Protein 5EVC (pdb70)

Nearest PDB structures (foldseek):
  3s7z-assembly1_B  TM=1.003E+00  e=7.232E-44  Salmonella enterica subsp. enterica serovar Typhimurium str. LT2
  5b19-assembly1_A  TM=9.437E-01  e=2.105E-18  Picrophilus oshimae DSM 9789
  5wxy-assembly1_A  TM=8.600E-01  e=4.414E-12  Microcystis aeruginosa PCC 7806
  5xnk-assembly1_A-2  TM=8.352E-01  e=1.732E-12  Microcystis aeruginosa PCC 7806
  5wxx-assembly1_A-2  TM=8.397E-01  e=3.927E-12  Microcystis aeruginosa PCC 7806

Radius of gyration: 22.55 Å; Cα contacts (8 Å, |Δi|>4): 977; chains: 2; bounding box: 45×65×59 Å

B-factor: mean 17.58, std 8.97, range [4.71, 71.51]

CATH classification: 3.40.50.1860 (+1 more: 3.40.50.1860)

Structure (mmCIF, N/CA/C/O backbone):
data_5EVC
#
_entry.id   5EVC
#
_cell.length_a   85.328
_cell.length_b   85.328
_cell.length_c   113.997
_cell.angle_alpha   90.00
_cell.angle_beta   90.00
_cell.angle_gamma   120.00
#
_symmetry.space_group_name_H-M   'P 65'
#
loop_
_entity.id
_entity.type
_entity.pdbx_description
1 polymer 'Putative aspartate racemase'
2 non-polymer 'POTASSIUM ION'
3 non-polymer 'SULFATE ION'
4 non-polymer GLYCEROL
5 non-polymer 'FORMIC ACID'
6 non-polymer 'CHLORIDE ION'
7 non-polymer 'FLUORIDE ION'
8 water water
#
loop_
_atom_site.group_PDB
_atom_site.id
_atom_site.type_symbol
_atom_site.label_atom_id
_atom_site.label_alt_id
_atom_site.label_comp_id
_atom_site.label_asym_id
_atom_site.label_entity_id
_atom_site.label_seq_id
_atom_site.pdbx_PDB_ins_code
_atom_site.Cartn_x
_atom_site.Cartn_y
_atom_site.Cartn_z
_atom_site.occupancy
_atom_site.B_iso_or_equiv
_atom_site.auth_seq_id
_atom_site.auth_comp_id
_atom_site.auth_asym_id
_atom_site.auth_atom_id
_atom_site.pdbx_PDB_model_num
ATOM 1 N N . GLN A 1 21 ? -51.228 2.296 15.202 0.90 29.62 -3 GLN A N 1
ATOM 2 C CA . GLN A 1 21 ? -51.105 3.569 14.491 0.90 31.92 -3 GLN A CA 1
ATOM 3 C C . GLN A 1 21 ? -50.770 3.355 13.011 0.90 28.96 -3 GLN A C 1
ATOM 4 O O . GLN A 1 21 ? -49.775 2.710 12.678 0.90 28.04 -3 GLN A O 1
ATOM 10 N N . SER A 1 22 ? -51.595 3.911 12.127 1.00 28.08 -2 SER A N 1
ATOM 11 C CA . SER A 1 22 ? -51.447 3.635 10.707 1.00 31.18 -2 SER A CA 1
ATOM 12 C C . SER A 1 22 ? -50.133 4.213 10.170 1.00 28.92 -2 SER A C 1
ATOM 13 O O . SER A 1 22 ? -49.534 5.127 10.749 1.00 28.23 -2 SER A O 1
ATOM 16 N N . ASN A 1 23 ? -49.670 3.637 9.054 1.00 25.22 -1 ASN A N 1
ATOM 17 C CA . ASN A 1 23 ? -48.449 4.125 8.421 1.00 21.76 -1 ASN A CA 1
ATOM 18 C C . ASN A 1 23 ? -48.603 5.570 7.961 1.00 22.30 -1 ASN A C 1
ATOM 19 O O . ASN A 1 23 ? -47.620 6.321 7.924 1.00 19.15 -1 ASN A O 1
ATOM 24 N N . ALA A 1 24 ? -49.824 5.980 7.614 1.00 24.02 0 ALA A N 1
ATOM 25 C CA . ALA A 1 24 ? -50.041 7.370 7.238 1.00 24.64 0 ALA A CA 1
ATOM 26 C C . ALA A 1 24 ? -49.900 8.292 8.447 1.00 24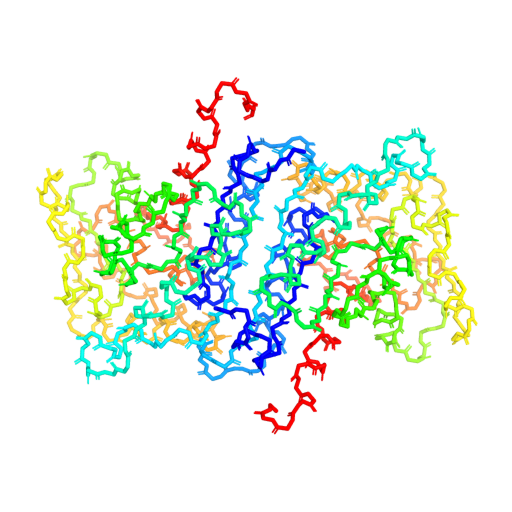.23 0 ALA A C 1
ATOM 27 O O . ALA A 1 24 ? -49.336 9.389 8.332 1.00 23.91 0 ALA A O 1
ATOM 29 N N . MET A 1 25 ? -50.385 7.859 9.618 1.00 25.42 1 MET A N 1
ATOM 30 C CA . MET A 1 25 ? -50.207 8.654 10.833 1.00 25.65 1 MET A CA 1
ATOM 31 C C . MET A 1 25 ? -48.737 8.779 11.219 1.00 20.35 1 MET A C 1
ATOM 32 O O . MET A 1 25 ? -48.334 9.786 11.815 1.00 19.87 1 MET A O 1
ATOM 37 N N . LYS A 1 26 ? -47.927 7.771 10.896 1.00 17.99 2 LYS A N 1
ATOM 38 C CA . LYS A 1 26 ? -46.514 7.754 11.244 1.00 18.20 2 LYS A CA 1
ATOM 39 C C . LYS A 1 26 ? -45.639 8.434 10.197 1.00 14.82 2 LYS A C 1
ATOM 40 O O . LYS A 1 26 ? -44.410 8.419 10.333 1.00 13.94 2 LYS A O 1
ATOM 46 N N . HIS A 1 27 ? -46.246 9.030 9.164 1.00 15.18 3 HIS A N 1
ATOM 47 C CA . HIS A 1 27 ? -45.530 9.801 8.147 1.00 14.61 3 HIS A CA 1
ATOM 48 C C . HIS A 1 27 ? -44.572 8.911 7.357 1.00 13.39 3 HIS A C 1
ATOM 49 O O . HIS A 1 27 ? -43.450 9.300 7.037 1.00 12.93 3 HIS A O 1
ATOM 56 N N . THR A 1 28 ? -45.034 7.708 7.025 1.00 13.26 4 THR A N 1
ATOM 57 C CA . THR A 1 28 ? -44.215 6.757 6.289 1.00 13.92 4 THR A CA 1
ATOM 58 C C . THR A 1 28 ? -43.871 7.301 4.904 1.00 13.36 4 THR A C 1
ATOM 59 O O . THR A 1 28 ? -44.706 7.909 4.231 1.00 13.75 4 THR A O 1
ATOM 63 N N . ILE A 1 29 ? -42.625 7.087 4.483 1.00 11.02 5 ILE A N 1
ATOM 64 C CA . ILE A 1 29 ? -42.140 7.524 3.178 1.00 10.65 5 ILE A CA 1
ATOM 65 C C . ILE A 1 29 ? -42.159 6.318 2.249 1.00 10.25 5 ILE A C 1
ATOM 66 O O . ILE A 1 29 ? -41.742 5.223 2.638 1.00 11.07 5 ILE A O 1
ATOM 71 N N . GLY A 1 30 ? -42.673 6.499 1.033 1.00 10.76 6 GLY A N 1
ATOM 72 C CA . GLY A 1 30 ? -42.659 5.446 0.036 1.00 10.11 6 GLY A CA 1
ATOM 73 C C . GLY A 1 30 ? -41.593 5.722 -1.009 1.00 9.55 6 GLY A C 1
ATOM 74 O O . GLY A 1 30 ? -41.472 6.843 -1.504 1.00 10.29 6 GLY A O 1
ATOM 75 N N A ILE A 1 31 ? -40.808 4.699 -1.321 0.97 9.46 7 ILE A N 1
ATOM 76 N N B ILE A 1 31 ? -40.832 4.679 -1.327 0.03 9.68 7 ILE A N 1
ATOM 77 C CA A ILE A 1 31 ? -39.762 4.804 -2.336 0.97 9.41 7 ILE A CA 1
ATOM 78 C CA B ILE A 1 31 ? -39.778 4.716 -2.331 0.03 9.49 7 ILE A CA 1
ATOM 79 C C A ILE A 1 31 ? -40.277 4.098 -3.581 0.97 8.73 7 ILE A C 1
ATOM 80 C C B ILE A 1 31 ? -40.339 4.077 -3.592 0.03 8.75 7 ILE A C 1
ATOM 81 O O A ILE A 1 31 ? -40.486 2.882 -3.573 0.97 8.74 7 ILE A O 1
ATOM 82 O O B ILE A 1 31 ? -40.636 2.877 -3.610 0.03 8.79 7 ILE A O 1
ATOM 91 N N . LEU A 1 32 ? -40.493 4.863 -4.653 1.00 8.90 8 LEU A N 1
ATOM 92 C CA . LEU A 1 32 ? -40.957 4.331 -5.937 1.00 9.05 8 LEU A CA 1
ATOM 93 C C . LEU A 1 32 ? -39.707 4.073 -6.774 1.00 9.78 8 LEU A C 1
ATOM 94 O O . LEU A 1 32 ? -39.242 4.941 -7.515 1.00 10.68 8 LEU A O 1
ATOM 99 N N . GLY A 1 33 ? -39.145 2.873 -6.635 1.00 8.83 9 GLY A N 1
ATOM 100 C CA . GLY A 1 33 ? -37.828 2.597 -7.171 1.00 8.79 9 GLY A CA 1
ATOM 101 C C . GLY A 1 33 ? -37.825 1.484 -8.193 1.00 9.28 9 GLY A C 1
ATOM 102 O O . GLY A 1 33 ? -38.745 1.380 -9.013 1.00 9.95 9 GLY A O 1
ATOM 103 N N . GLY A 1 34 ? -36.782 0.655 -8.165 1.00 8.36 10 GLY A N 1
ATOM 104 C CA . GLY A 1 34 ? -36.612 -0.357 -9.187 1.00 8.40 10 GLY A CA 1
ATOM 105 C C . GLY A 1 34 ? -36.066 0.187 -10.481 1.00 8.89 10 GLY A C 1
ATOM 106 O O . GLY A 1 34 ? -36.129 -0.495 -11.505 1.00 11.75 10 GLY A O 1
ATOM 107 N N . MET A 1 35 ? -35.500 1.384 -10.456 1.00 8.84 11 MET A N 1
ATOM 108 C CA . MET A 1 35 ? -35.063 2.076 -11.667 1.00 8.58 11 MET A CA 1
ATOM 109 C C . MET A 1 35 ? -33.656 2.673 -11.569 1.00 10.07 11 MET A C 1
ATOM 110 O O . MET A 1 35 ? -33.519 3.903 -11.597 1.00 9.94 11 MET A O 1
ATOM 115 N N . GLY A 1 36 ? -32.619 1.845 -11.438 1.00 9.80 12 GLY A N 1
ATOM 116 C CA . GLY A 1 36 ? -32.756 0.405 -11.316 1.00 9.13 12 GLY A CA 1
ATOM 117 C C . GLY A 1 36 ? -32.654 -0.086 -9.873 1.00 9.15 12 GLY A C 1
ATOM 118 O O . GLY A 1 36 ? -32.551 0.716 -8.938 1.00 8.22 12 GLY A O 1
ATOM 119 N N . PRO A 1 37 ? -32.668 -1.412 -9.690 1.00 9.97 13 PRO A N 1
ATOM 120 C CA . PRO A 1 37 ? -32.627 -1.974 -8.325 1.00 9.24 13 PRO A CA 1
ATOM 121 C C . PRO A 1 37 ? -31.408 -1.575 -7.508 1.00 8.56 13 PRO A C 1
ATOM 122 O O . PRO A 1 37 ? -31.544 -1.286 -6.311 1.00 8.36 13 PRO A O 1
ATOM 126 N N . ALA A 1 38 ? -30.210 -1.583 -8.100 1.00 11.61 14 ALA A N 1
ATOM 127 C CA . ALA A 1 38 ? -29.026 -1.216 -7.327 1.00 10.96 14 ALA A CA 1
ATOM 128 C C . ALA A 1 38 ? -29.152 0.207 -6.791 1.00 9.97 14 ALA A C 1
ATOM 129 O O . ALA A 1 38 ? -28.830 0.476 -5.625 1.00 10.32 14 ALA A O 1
ATOM 131 N N . ALA A 1 39 ? -29.638 1.125 -7.627 1.00 8.49 15 ALA A N 1
ATOM 132 C CA . ALA A 1 39 ? -29.815 2.504 -7.198 1.00 8.29 15 ALA A CA 1
ATOM 133 C C . ALA A 1 39 ? -30.827 2.615 -6.061 1.00 7.92 15 ALA A C 1
ATOM 134 O O . ALA A 1 39 ? -30.675 3.462 -5.175 1.00 8.50 15 ALA A O 1
ATOM 136 N N . THR A 1 40 ? -31.863 1.778 -6.074 1.00 8.81 16 THR A N 1
ATOM 137 C CA . THR A 1 40 ? -32.846 1.772 -4.995 1.00 8.02 16 THR A CA 1
ATOM 138 C C . THR A 1 40 ? -32.241 1.263 -3.692 1.00 8.32 16 THR A C 1
ATOM 139 O O . THR A 1 40 ? -32.507 1.825 -2.623 1.00 7.50 16 THR A O 1
ATOM 143 N N . ALA A 1 41 ? -31.427 0.207 -3.757 1.00 8.63 17 ALA A N 1
ATOM 144 C CA . ALA A 1 41 ? -30.718 -0.264 -2.567 1.00 7.94 17 ALA A CA 1
ATOM 145 C C . ALA A 1 41 ? -29.772 0.805 -2.040 1.00 8.13 17 ALA A C 1
ATOM 146 O O . ALA A 1 41 ? -29.646 0.985 -0.828 1.00 8.20 17 ALA A O 1
ATOM 148 N N . ASP A 1 42 ? -29.115 1.535 -2.946 1.00 8.06 18 ASP A N 1
ATOM 149 C CA . ASP A 1 42 ? -28.246 2.643 -2.552 1.00 8.53 18 ASP A CA 1
ATOM 150 C C . ASP A 1 42 ? -29.024 3.720 -1.803 1.00 7.94 18 ASP A C 1
ATOM 151 O O . ASP A 1 42 ? -28.535 4.280 -0.807 1.00 8.48 18 ASP A O 1
ATOM 156 N N . MET A 1 43 ? -30.239 4.028 -2.265 1.00 8.75 19 MET A N 1
ATOM 157 C CA . MET A 1 43 ? -31.063 5.009 -1.564 1.00 8.33 19 MET A CA 1
ATOM 158 C C . MET A 1 43 ? -31.380 4.556 -0.149 1.00 7.56 19 MET A C 1
ATOM 159 O O . MET A 1 43 ? -31.315 5.360 0.792 1.00 7.69 19 MET A O 1
ATOM 164 N N . LEU A 1 44 ? -31.743 3.278 0.019 1.00 11.12 20 LEU A N 1
ATOM 165 C CA . LEU A 1 44 ? -31.965 2.732 1.355 1.00 11.48 20 LEU A CA 1
ATOM 166 C C . LEU A 1 44 ? -30.725 2.877 2.233 1.00 11.28 20 LEU A C 1
ATOM 167 O O . LEU A 1 44 ? -30.821 3.297 3.397 1.00 9.96 20 LEU A O 1
ATOM 172 N N . GLU A 1 45 ? -29.551 2.518 1.696 1.00 10.11 21 GLU A N 1
ATOM 173 C CA . GLU A 1 45 ? -28.299 2.718 2.423 1.00 12.93 21 GLU A CA 1
ATOM 174 C C . GLU A 1 45 ? -28.170 4.149 2.916 1.00 11.84 21 GLU A C 1
ATOM 175 O O . GLU A 1 45 ? -27.753 4.400 4.053 1.00 12.26 21 GLU A O 1
ATOM 181 N N . LYS A 1 46 ? -28.491 5.102 2.046 1.00 9.61 22 LYS A N 1
ATOM 182 C CA . LYS A 1 46 ? -28.310 6.504 2.373 1.00 9.17 22 LYS A CA 1
ATOM 183 C C . LYS A 1 46 ? -29.369 7.000 3.361 1.00 8.24 22 LYS A C 1
ATOM 184 O O . LYS A 1 46 ? -29.095 7.918 4.144 1.00 8.53 22 LYS A O 1
ATOM 190 N N . PHE A 1 47 ? -30.576 6.415 3.356 1.00 7.98 23 PHE A N 1
ATOM 191 C CA . PHE A 1 47 ? -31.535 6.741 4.407 1.00 8.05 23 PHE A CA 1
ATOM 192 C C . PHE A 1 47 ? -30.998 6.373 5.783 1.00 8.98 23 PHE A C 1
ATOM 193 O O . PHE A 1 47 ? -31.258 7.079 6.759 1.00 8.53 23 PHE A O 1
ATOM 201 N N A VAL A 1 48 ? -30.260 5.265 5.880 0.60 8.55 24 VAL A N 1
ATOM 202 N N B VAL A 1 48 ? -30.230 5.287 5.890 0.40 8.46 24 VAL A N 1
ATOM 203 C CA A VAL A 1 48 ? -29.653 4.893 7.152 0.60 8.37 24 VAL A CA 1
ATOM 204 C CA B VAL A 1 48 ? -29.700 4.926 7.202 0.40 8.45 24 VAL A CA 1
ATOM 205 C C A VAL A 1 48 ? -28.554 5.876 7.514 0.60 8.63 24 VAL A C 1
ATOM 206 C C B VAL A 1 48 ? -28.413 5.678 7.517 0.40 8.63 24 VAL A C 1
ATOM 207 O O A VAL A 1 48 ? -28.508 6.402 8.630 0.60 8.87 24 VAL A O 1
ATOM 208 O O B VAL A 1 48 ? -28.083 5.857 8.696 0.40 11.22 24 VAL A O 1
ATOM 215 N N A GLU A 1 49 ? -27.677 6.171 6.556 0.60 9.43 25 GLU A N 1
ATOM 216 N N B GLU A 1 49 ? -27.692 6.151 6.499 0.40 9.59 25 GLU A N 1
ATOM 217 C CA A GLU A 1 49 ? -26.476 6.937 6.856 0.60 10.73 25 GLU A CA 1
ATOM 218 C CA B GLU A 1 49 ? -26.484 6.932 6.738 0.40 10.81 25 GLU A CA 1
ATOM 219 C C A GLU A 1 49 ? -26.794 8.399 7.163 0.60 10.06 25 GLU A C 1
ATOM 220 C C B GLU A 1 49 ? -26.813 8.362 7.149 0.40 10.12 25 GLU A C 1
ATOM 221 O O A GLU A 1 49 ? -26.151 9.013 8.025 0.60 10.11 25 GLU A O 1
ATOM 222 O O B GLU A 1 49 ? -26.201 8.906 8.077 0.40 10.08 25 GLU A O 1
ATOM 233 N N . LEU A 1 50 ? -27.781 8.974 6.477 1.00 9.27 26 LEU A N 1
ATOM 234 C CA . LEU A 1 50 ? -28.081 10.391 6.622 1.00 9.66 26 LEU A CA 1
ATOM 235 C C . LEU A 1 50 ? -29.065 10.714 7.743 1.00 11.50 26 LEU A C 1
ATOM 236 O O . LEU A 1 50 ? -29.199 11.891 8.108 1.00 13.46 26 LEU A O 1
ATOM 241 N N . ARG A 1 51 ? -29.767 9.726 8.280 1.00 9.42 27 ARG A N 1
ATOM 242 C CA . ARG A 1 51 ? -30.668 9.954 9.397 1.00 9.62 27 ARG A CA 1
ATOM 243 C C . ARG A 1 51 ? -29.914 9.696 10.695 1.00 9.85 27 ARG A C 1
ATOM 244 O O . ARG A 1 51 ? -29.377 8.603 10.895 1.00 11.72 27 ARG A O 1
ATOM 252 N N . HIS A 1 52 ? -29.880 10.692 11.578 1.00 10.38 28 HIS A N 1
ATOM 253 C CA . HIS A 1 52 ? -29.272 10.507 12.887 1.00 10.85 28 HIS A CA 1
ATOM 254 C C . HIS A 1 52 ? -30.223 9.662 13.731 1.00 15.77 28 HIS A C 1
ATOM 255 O O . HIS A 1 52 ? -31.353 10.074 14.009 1.00 21.84 28 HIS A O 1
ATOM 262 N N . ALA A 1 53 ? -29.800 8.449 14.075 1.00 12.55 29 ALA A N 1
ATOM 263 C CA . ALA A 1 53 ? -30.611 7.536 14.862 1.00 13.57 29 ALA A CA 1
ATOM 264 C C . ALA A 1 53 ? -29.716 6.831 15.869 1.00 20.46 29 ALA A C 1
ATOM 265 O O . ALA A 1 53 ? -28.589 6.452 15.541 1.00 23.03 29 ALA A O 1
ATOM 267 N N . SER A 1 54 ? -30.215 6.654 17.091 1.00 23.94 30 SER A N 1
ATOM 268 C CA . SER A 1 54 ? -29.457 5.969 18.131 1.00 27.60 30 SER A CA 1
ATOM 269 C C . SER A 1 54 ? -29.733 4.474 18.179 1.00 24.72 30 SER A C 1
ATOM 270 O O . SER A 1 54 ? -29.012 3.742 18.866 1.00 26.12 30 SER A O 1
ATOM 273 N N . CYS A 1 55 ? -30.737 4.003 17.449 1.00 19.15 31 CYS A N 1
ATOM 274 C CA . CYS A 1 55 ? -31.151 2.607 17.479 1.00 15.18 31 CYS A CA 1
ATOM 275 C C . CYS A 1 55 ? -32.043 2.373 16.272 1.00 10.37 31 CYS A C 1
ATOM 276 O O . CYS A 1 55 ? -32.443 3.320 15.587 1.00 10.15 31 CYS A O 1
ATOM 279 N N . ASP A 1 56 ? -32.359 1.092 16.031 1.00 10.41 32 ASP A N 1
ATOM 280 C CA . ASP A 1 56 ? -33.280 0.711 14.963 1.00 10.17 32 ASP A CA 1
ATOM 281 C C . ASP A 1 56 ? -34.513 1.601 14.958 1.00 10.25 32 ASP A C 1
ATOM 282 O O . ASP A 1 56 ? -34.931 2.108 13.910 1.00 9.96 32 ASP A O 1
ATOM 287 N N . GLN A 1 57 ? -35.108 1.795 16.139 1.00 10.77 33 GLN A N 1
ATOM 288 C CA . GLN A 1 57 ? -36.449 2.363 16.253 1.00 11.12 33 GLN A CA 1
ATOM 289 C C . GLN A 1 57 ? -36.502 3.856 15.968 1.00 12.57 33 GLN A C 1
ATOM 290 O O . GLN A 1 57 ? -37.607 4.396 15.858 1.00 13.75 33 GLN A O 1
ATOM 296 N N . GLN A 1 58 ? -35.355 4.531 15.867 1.00 10.95 34 GLN A N 1
ATOM 297 C CA . GLN A 1 58 ? -3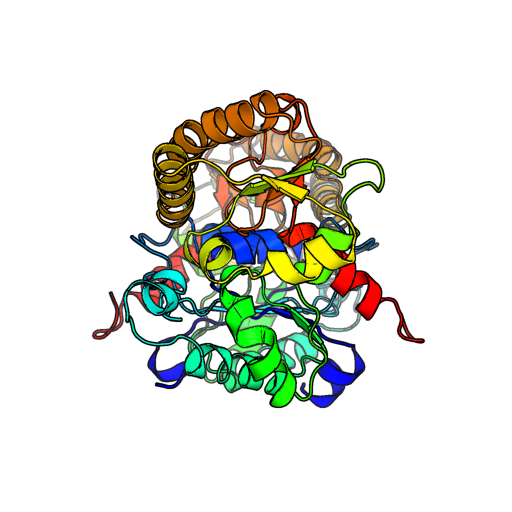5.295 5.944 15.511 1.00 12.47 34 GLN A CA 1
ATOM 298 C C . GLN A 1 58 ? -35.136 6.182 14.015 1.00 10.26 34 GLN A C 1
ATOM 299 O O . GLN A 1 58 ? -35.056 7.337 13.592 1.00 10.62 34 GLN A O 1
ATOM 305 N N . HIS A 1 59 ? -35.094 5.135 13.199 1.00 9.86 35 HIS A N 1
ATOM 306 C CA . HIS A 1 59 ? -34.894 5.360 11.781 1.00 9.44 35 HIS A CA 1
ATOM 307 C C . HIS A 1 59 ? -36.220 5.654 11.083 1.00 9.59 35 HIS A C 1
ATOM 308 O O . HIS A 1 59 ? -37.303 5.485 11.640 1.00 10.56 35 HIS A O 1
ATOM 315 N N . ILE A 1 60 ? -36.111 6.115 9.844 1.00 9.31 36 ILE A N 1
ATOM 316 C CA . ILE A 1 60 ? -37.263 6.585 9.063 1.00 10.80 36 ILE A CA 1
ATOM 317 C C . ILE A 1 60 ? -38.145 5.395 8.693 1.00 9.53 36 ILE A C 1
ATOM 318 O O . ILE A 1 60 ? -37.629 4.383 8.187 1.00 10.92 36 ILE A O 1
ATOM 323 N N . PRO A 1 61 ? -39.462 5.471 8.887 1.00 10.94 37 PRO A N 1
ATOM 324 C CA . PRO A 1 61 ? -40.370 4.447 8.333 1.00 11.75 37 PRO A CA 1
ATOM 325 C C . PRO A 1 61 ? -40.462 4.540 6.813 1.00 13.51 37 PRO A C 1
ATOM 326 O O . PRO A 1 61 ? -40.857 5.572 6.255 1.00 12.62 37 PRO A O 1
ATOM 330 N N . LEU A 1 62 ? -40.135 3.435 6.145 1.00 9.57 38 LEU A N 1
ATOM 331 C CA . LEU A 1 62 ? -40.021 3.377 4.697 1.00 9.26 38 LEU A CA 1
ATOM 332 C C . LEU A 1 62 ? -40.723 2.143 4.155 1.00 9.46 38 LEU A C 1
ATOM 333 O O . LEU A 1 62 ? -40.565 1.043 4.688 1.00 9.52 38 LEU A O 1
ATOM 338 N N . ILE A 1 63 ? -41.479 2.327 3.076 1.00 9.63 39 ILE A N 1
ATOM 339 C CA . ILE A 1 63 ? -41.977 1.228 2.252 1.00 10.65 39 ILE A CA 1
ATOM 340 C C . ILE A 1 63 ? -41.382 1.395 0.860 1.00 10.83 39 ILE A C 1
ATOM 341 O O . ILE A 1 63 ? -41.420 2.498 0.301 1.00 10.80 39 ILE A O 1
ATOM 346 N N . VAL A 1 64 ? -40.837 0.312 0.298 1.00 9.15 40 VAL A N 1
ATOM 347 C CA . VAL A 1 64 ? -40.062 0.387 -0.936 1.00 8.76 40 VAL A CA 1
ATOM 348 C C . VAL A 1 64 ? -40.739 -0.458 -2.008 1.00 9.07 40 VAL A C 1
ATOM 349 O O . VAL A 1 64 ? -41.011 -1.640 -1.791 1.00 10.00 40 VAL A O 1
ATOM 353 N N . SER A 1 65 ? -40.989 0.150 -3.165 1.00 9.05 41 SER A N 1
ATOM 354 C CA . SER A 1 65 ? -41.333 -0.561 -4.388 1.00 9.28 41 SER A CA 1
ATOM 355 C C . SER A 1 65 ? -40.048 -0.713 -5.190 1.00 8.85 41 SER A C 1
ATOM 356 O O . SER A 1 65 ? -39.570 0.245 -5.806 1.00 9.94 41 SER A O 1
ATOM 359 N N . SER A 1 66 ? -39.452 -1.899 -5.166 1.00 8.90 42 SER A N 1
ATOM 360 C CA . SER A 1 66 ? -38.351 -2.196 -6.080 1.00 8.73 42 SER A CA 1
ATOM 361 C C . SER A 1 66 ? -38.815 -3.249 -7.080 1.00 9.19 42 SER A C 1
ATOM 362 O O . SER A 1 66 ? -38.337 -4.380 -7.101 1.00 10.21 42 SER A O 1
ATOM 365 N N . ILE A 1 67 ? -39.796 -2.861 -7.886 1.00 9.40 43 ILE A N 1
ATOM 366 C CA . ILE A 1 67 ? -40.401 -3.729 -8.889 1.00 9.92 43 ILE A CA 1
ATOM 367 C C . ILE A 1 67 ? -39.886 -3.236 -10.234 1.00 9.79 43 ILE A C 1
ATOM 368 O O . ILE A 1 67 ? -40.389 -2.235 -10.757 1.00 9.97 43 ILE A O 1
ATOM 373 N N . PRO A 1 68 ? -38.873 -3.883 -10.809 1.00 9.82 44 PRO A N 1
ATOM 374 C CA . PRO A 1 68 ? -38.114 -3.286 -11.917 1.00 9.69 44 PRO A CA 1
ATOM 375 C C . PRO A 1 68 ? -38.658 -3.570 -13.310 1.00 10.13 44 PRO A C 1
ATOM 376 O O . PRO A 1 68 ? -37.981 -3.243 -14.290 1.00 10.14 44 PRO A O 1
ATOM 380 N N . ASP A 1 69 ? -39.848 -4.156 -13.436 1.00 10.59 45 ASP A N 1
ATOM 381 C CA . ASP A 1 69 ? -40.397 -4.397 -14.768 1.00 13.08 45 ASP A CA 1
ATOM 382 C C . ASP A 1 69 ? -40.846 -3.115 -15.455 1.00 11.91 45 ASP A C 1
ATOM 383 O O . ASP A 1 69 ? -41.285 -3.170 -16.605 1.00 12.89 45 ASP A O 1
ATOM 388 N N . ILE A 1 70 ? -40.754 -1.977 -14.778 1.00 10.52 46 ILE A N 1
ATOM 389 C CA . ILE A 1 70 ? -40.984 -0.666 -15.379 1.00 10.49 46 ILE A CA 1
ATOM 390 C C . ILE A 1 70 ? -40.175 -0.558 -16.670 1.00 10.57 46 ILE A C 1
ATOM 391 O O . ILE A 1 70 ? -38.947 -0.753 -16.645 1.00 10.33 46 ILE A O 1
ATOM 396 N N . PRO A 1 71 ? -40.803 -0.273 -17.816 1.00 11.27 47 PRO A N 1
ATOM 397 C CA . PRO A 1 71 ? -40.048 -0.242 -19.070 1.00 12.38 47 PRO A CA 1
ATOM 398 C C . PRO A 1 71 ? -38.936 0.798 -19.052 1.00 11.36 47 PRO A C 1
ATOM 399 O O . PRO A 1 71 ? -38.999 1.807 -18.339 1.00 10.59 47 PRO A O 1
ATOM 403 N N . ASP A 1 72 ? -37.893 0.510 -19.842 1.00 11.00 48 ASP A N 1
ATOM 404 C CA . ASP A 1 72 ? -36.739 1.387 -19.987 1.00 11.38 48 ASP A CA 1
ATOM 405 C C . ASP A 1 72 ? -37.178 2.816 -20.305 1.00 11.01 48 ASP A C 1
ATOM 406 O O . ASP A 1 72 ? -37.981 3.043 -21.211 1.00 11.42 48 ASP A O 1
ATOM 411 N N . ARG A 1 73 ? -36.664 3.780 -19.532 1.00 10.74 49 ARG A N 1
ATOM 412 C CA . ARG A 1 73 ? -37.140 5.159 -19.639 1.00 10.97 49 ARG A CA 1
ATOM 413 C C . ARG A 1 73 ? -36.624 5.835 -20.903 1.00 11.47 49 ARG A C 1
ATOM 414 O O . ARG A 1 73 ? -37.376 6.539 -21.587 1.00 11.91 49 ARG A O 1
ATOM 422 N N . THR A 1 74 ? -35.338 5.651 -21.218 1.00 12.94 50 THR A N 1
ATOM 423 C CA . THR A 1 74 ? -34.774 6.232 -22.432 1.00 12.16 50 THR A CA 1
ATOM 424 C C . THR A 1 74 ? -35.359 5.575 -23.677 1.00 12.56 50 THR A C 1
ATOM 425 O O . THR A 1 74 ? -35.625 6.256 -24.675 1.00 13.12 50 THR A O 1
ATOM 429 N N . ALA A 1 75 ? -35.559 4.254 -23.639 1.00 12.51 51 ALA A N 1
ATOM 430 C CA . ALA A 1 75 ? -36.181 3.575 -24.773 1.00 12.84 51 ALA A CA 1
ATOM 431 C C . ALA A 1 75 ? -37.540 4.177 -25.085 1.00 13.06 51 ALA A C 1
ATOM 432 O O . ALA A 1 75 ? -37.908 4.336 -26.254 1.00 13.64 51 ALA A O 1
ATOM 434 N N . CYS A 1 76 ? -38.288 4.553 -24.053 1.00 12.70 52 CYS A N 1
ATOM 435 C CA . CYS A 1 76 ? -39.598 5.143 -24.288 1.00 13.07 52 CYS A CA 1
ATOM 436 C C . CYS A 1 76 ? -39.466 6.544 -24.870 1.00 13.55 52 CYS A C 1
ATOM 437 O O . CYS A 1 76 ? -40.046 6.849 -25.917 1.00 14.20 52 CYS A O 1
ATOM 440 N N . LEU A 1 77 ? -38.687 7.403 -24.216 1.00 13.34 53 LEU A N 1
ATOM 441 C CA . LEU A 1 77 ? -38.693 8.815 -24.575 1.00 13.91 53 LEU A CA 1
ATOM 442 C C . LEU A 1 77 ? -38.005 9.074 -25.907 1.00 14.51 53 LEU A C 1
ATOM 443 O O . LEU A 1 77 ? -38.384 10.008 -26.623 1.00 20.98 53 LEU A O 1
ATOM 448 N N . LEU A 1 78 ? -37.010 8.265 -26.269 1.00 14.36 54 LEU A N 1
ATOM 449 C CA . LEU A 1 78 ? -36.227 8.526 -27.467 1.00 15.03 54 LEU A CA 1
ATOM 450 C C . LEU A 1 78 ? -36.502 7.563 -28.612 1.00 16.61 54 LEU A C 1
ATOM 451 O O . LEU A 1 78 ? -36.207 7.905 -29.764 1.00 18.89 54 LEU A O 1
ATOM 456 N N . SER A 1 79 ? -37.054 6.383 -28.338 1.00 14.95 55 SER A N 1
ATOM 457 C CA . SER A 1 79 ? -37.357 5.422 -29.393 1.00 17.95 55 SER A CA 1
ATOM 458 C C . SER A 1 79 ? -38.824 5.047 -29.462 1.00 17.22 55 SER A C 1
ATOM 459 O O . SER A 1 79 ? -39.184 4.197 -30.281 1.00 19.60 55 SER A O 1
ATOM 462 N N . GLY A 1 80 ? -39.680 5.633 -28.635 1.00 15.20 56 GLY A N 1
ATOM 463 C CA . GLY A 1 80 ? -41.074 5.246 -28.667 1.00 15.68 56 GLY A CA 1
ATOM 464 C C . GLY A 1 80 ? -41.357 3.869 -28.121 1.00 15.05 56 GLY A C 1
ATOM 465 O O . GLY A 1 80 ? -42.377 3.268 -28.475 1.00 15.46 56 GLY A O 1
ATOM 466 N N . GLY A 1 81 ? -40.475 3.344 -27.273 1.00 14.41 57 GLY A N 1
ATOM 467 C CA . GLY A 1 81 ? -40.722 2.093 -26.605 1.00 14.11 57 GLY A CA 1
ATOM 468 C C . GLY A 1 81 ? -41.871 2.239 -25.632 1.00 13.96 57 GLY A C 1
ATOM 469 O O . GLY A 1 81 ? -42.357 3.345 -25.375 1.00 14.04 57 GLY A O 1
ATOM 470 N N . PRO A 1 82 ? -42.328 1.119 -25.078 1.00 13.88 58 PRO A N 1
ATOM 471 C CA . PRO A 1 82 ? -43.440 1.157 -24.120 1.00 13.88 58 PRO A CA 1
ATOM 472 C C . PRO A 1 82 ? -43.203 2.145 -22.984 1.00 13.72 58 PRO A C 1
ATOM 473 O O . PRO A 1 82 ? -42.095 2.269 -22.458 1.00 13.09 58 PRO A O 1
ATOM 477 N N . SER A 1 83 ? -44.266 2.847 -22.601 1.00 14.45 59 SER A N 1
ATOM 478 C CA . SER A 1 83 ? -44.136 3.915 -21.618 1.00 13.33 59 SER A CA 1
ATOM 479 C C . SER A 1 83 ? -44.167 3.350 -20.203 1.00 13.73 59 SER A C 1
ATOM 480 O O . SER A 1 83 ? -44.981 2.479 -19.897 1.00 13.89 59 SER A O 1
ATOM 483 N N . PRO A 1 84 ? -43.311 3.857 -19.317 1.00 12.24 60 PRO A N 1
ATOM 484 C CA . PRO A 1 84 ? -43.360 3.438 -17.917 1.00 11.83 60 PRO A CA 1
ATOM 485 C C . PRO A 1 84 ? -44.500 4.057 -17.130 1.00 12.21 60 PRO A C 1
ATOM 486 O O . PRO A 1 84 ? -44.687 3.683 -15.966 1.00 13.42 60 PRO A O 1
ATOM 490 N N . TYR A 1 85 ? -45.285 4.964 -17.715 1.00 14.54 61 TYR A N 1
ATOM 491 C CA . TYR A 1 85 ? -46.206 5.753 -16.900 1.00 14.49 61 TYR A CA 1
ATOM 492 C C . TYR A 1 85 ? -47.206 4.875 -16.150 1.00 14.61 61 TYR A C 1
ATOM 493 O O . TYR A 1 85 ? -47.414 5.051 -14.945 1.00 14.27 61 TYR A O 1
ATOM 502 N N . ARG A 1 86 ? -47.836 3.916 -16.837 1.00 15.59 62 ARG A N 1
ATOM 503 C CA . ARG A 1 86 ? -48.855 3.114 -16.164 1.00 15.87 62 ARG A CA 1
ATOM 504 C C . ARG A 1 86 ? -48.257 2.267 -15.045 1.00 14.74 62 ARG A C 1
ATOM 505 O O . ARG A 1 86 ? -48.937 1.990 -14.050 1.00 14.57 62 ARG A O 1
ATOM 513 N N . TYR A 1 87 ? -46.996 1.854 -15.188 1.00 14.12 63 TYR A N 1
ATOM 514 C CA . TYR A 1 87 ? -46.316 1.130 -14.118 1.00 13.76 63 TYR A CA 1
ATOM 515 C C . TYR A 1 87 ? -46.042 2.046 -12.934 1.00 12.14 63 TYR A C 1
ATOM 516 O O . TYR A 1 87 ? -46.307 1.686 -11.782 1.00 11.74 63 TYR A O 1
ATOM 525 N N . LEU A 1 88 ? -45.480 3.226 -13.204 1.00 11.83 64 LEU A N 1
ATOM 526 C CA . LEU A 1 88 ? -45.233 4.186 -12.137 1.00 11.12 64 LEU A CA 1
ATOM 527 C C . LEU A 1 88 ? -46.520 4.534 -11.414 1.00 11.49 64 LEU A C 1
ATOM 528 O O . LEU A 1 88 ? -46.550 4.572 -10.179 1.00 12.46 64 LEU A O 1
ATOM 533 N N . GLU A 1 89 ? -47.598 4.771 -12.169 1.00 14.02 65 GLU A N 1
ATOM 534 C CA . GLU A 1 89 ? -48.881 5.093 -11.553 1.00 14.28 65 GLU A CA 1
ATOM 535 C C . GLU A 1 89 ? -49.360 3.950 -10.663 1.00 13.74 65 GLU A C 1
ATOM 536 O O . GLU A 1 89 ? -49.823 4.173 -9.536 1.00 13.96 65 GLU A O 1
ATOM 542 N N . ARG A 1 90 ? -49.242 2.719 -11.156 1.00 13.57 66 ARG A N 1
ATOM 543 C CA . ARG A 1 90 ? -49.707 1.558 -10.409 1.00 13.10 66 ARG A CA 1
ATOM 544 C C . ARG A 1 90 ? -48.947 1.414 -9.098 1.00 12.54 66 ARG A C 1
ATOM 545 O O . ARG A 1 90 ? -49.547 1.224 -8.033 1.00 13.25 66 ARG A O 1
ATOM 553 N N . TYR A 1 91 ? -47.619 1.501 -9.156 1.00 12.75 67 TYR A N 1
ATOM 554 C CA . TYR A 1 91 ? -46.821 1.294 -7.955 1.00 10.56 67 TYR A CA 1
ATOM 555 C C . TYR A 1 91 ? -46.932 2.485 -7.011 1.00 10.30 67 TYR A C 1
ATOM 556 O O . TYR A 1 91 ? -46.795 2.317 -5.797 1.00 10.03 67 TYR A O 1
ATOM 565 N N A LEU A 1 92 ? -47.170 3.685 -7.550 0.50 10.56 68 LEU A N 1
ATOM 566 N N B LEU A 1 92 ? -47.213 3.683 -7.537 0.50 10.58 68 LEU A N 1
ATOM 567 C CA A LEU A 1 92 ? -47.501 4.825 -6.706 0.50 11.80 68 LEU A CA 1
ATOM 568 C CA B LEU A 1 92 ? -47.480 4.819 -6.662 0.50 11.79 68 LEU A CA 1
ATOM 569 C C A LEU A 1 92 ? -48.690 4.496 -5.821 0.50 11.26 68 LEU A C 1
ATOM 570 C C B LEU A 1 92 ? -48.723 4.571 -5.820 0.50 11.29 68 LEU A C 1
ATOM 571 O O A LEU A 1 92 ? -48.619 4.608 -4.593 0.50 11.26 68 LEU A O 1
ATOM 572 O O B LEU A 1 92 ? -48.726 4.831 -4.612 0.50 12.32 68 LEU A O 1
ATOM 581 N N . HIS A 1 93 ? -49.789 4.059 -6.441 1.00 13.22 69 HIS A N 1
ATOM 582 C CA . HIS A 1 93 ? -50.999 3.749 -5.688 1.00 13.03 69 HIS A CA 1
ATOM 583 C C . HIS A 1 93 ? -50.766 2.602 -4.722 1.00 12.60 69 HIS A C 1
ATOM 584 O O . HIS A 1 93 ? -51.324 2.592 -3.622 1.00 12.47 69 HIS A O 1
ATOM 591 N N . MET A 1 94 ? -49.948 1.624 -5.116 1.00 12.04 70 MET A N 1
ATOM 592 C CA . MET A 1 94 ? -49.583 0.553 -4.197 1.00 11.98 70 MET A CA 1
ATOM 593 C C . MET A 1 94 ? -48.948 1.117 -2.933 0.77 10.88 70 MET A C 1
ATOM 594 O O . MET A 1 94 ? -49.292 0.713 -1.817 1.00 11.80 70 MET A O 1
ATOM 599 N N . LEU A 1 95 ? -48.028 2.069 -3.092 1.00 10.43 71 LEU A N 1
ATOM 600 C CA . LEU A 1 95 ? -47.351 2.665 -1.942 1.00 10.38 71 LEU A CA 1
ATOM 601 C C . LEU A 1 95 ? -48.309 3.495 -1.099 1.00 10.89 71 LEU A C 1
ATOM 602 O O . LEU A 1 95 ? -48.273 3.423 0.132 1.00 11.73 71 LEU A O 1
ATOM 607 N N . GLU A 1 96 ? -49.162 4.299 -1.738 1.00 11.47 72 GLU A N 1
ATOM 608 C CA . GLU A 1 96 ? -50.150 5.070 -0.990 1.00 12.43 72 GLU A CA 1
ATOM 609 C C . GLU A 1 96 ? -51.079 4.154 -0.204 1.00 12.86 72 GLU A C 1
ATOM 610 O O . GLU A 1 96 ? -51.377 4.416 0.966 1.00 14.62 72 GLU A O 1
ATOM 616 N N . ASP A 1 97 ? -51.532 3.064 -0.828 1.00 12.77 73 ASP A N 1
ATOM 617 C CA . ASP A 1 97 ? -52.459 2.157 -0.162 1.00 15.36 73 ASP A CA 1
ATOM 618 C C . ASP A 1 97 ? -51.810 1.458 1.020 1.00 16.62 73 ASP A C 1
ATOM 619 O O . ASP A 1 97 ? -52.499 1.117 1.991 1.00 18.46 73 ASP A O 1
ATOM 624 N N . ALA A 1 98 ? -50.491 1.242 0.960 1.00 14.44 74 ALA A N 1
ATOM 625 C CA . ALA A 1 98 ? -49.746 0.675 2.076 1.00 13.14 74 ALA A CA 1
ATOM 626 C C . ALA A 1 98 ? -49.498 1.687 3.179 1.00 15.22 74 ALA A C 1
ATOM 627 O O . ALA A 1 98 ? -49.041 1.298 4.258 1.00 18.41 74 ALA A O 1
ATOM 629 N N . GLY A 1 99 ? -49.752 2.969 2.927 1.00 13.26 75 GLY A N 1
ATOM 630 C CA . GLY A 1 99 ? -49.633 3.973 3.959 1.00 13.17 75 GLY A CA 1
ATOM 631 C C . GLY A 1 99 ? -48.580 5.042 3.746 1.00 12.95 75 GLY A C 1
ATOM 632 O O . GLY A 1 99 ? -48.340 5.838 4.657 1.00 15.22 75 GLY A O 1
ATOM 633 N N . ALA A 1 100 ? -47.958 5.102 2.569 1.00 12.47 76 ALA A N 1
ATOM 634 C CA . ALA A 1 100 ? -46.969 6.147 2.323 1.00 12.04 76 ALA A CA 1
ATOM 635 C C . ALA A 1 100 ? -47.644 7.513 2.229 1.00 13.01 76 ALA A C 1
ATOM 636 O O . ALA A 1 100 ? -48.621 7.700 1.494 1.00 14.07 76 ALA A O 1
ATOM 638 N N . GLU A 1 101 ? -47.119 8.467 2.983 1.00 13.66 77 GLU A N 1
ATOM 639 C CA . GLU A 1 101 ? -47.628 9.826 2.976 1.00 14.87 77 GLU A CA 1
ATOM 640 C C . GLU A 1 101 ? -46.768 10.752 2.133 1.00 14.69 77 GLU A C 1
ATOM 641 O O . GLU A 1 101 ? -47.204 11.856 1.802 1.00 15.69 77 GLU A O 1
ATOM 647 N N . CYS A 1 102 ? -45.564 10.319 1.780 1.00 13.58 78 CYS A N 1
ATOM 648 C CA . CYS A 1 102 ? -44.637 11.062 0.949 1.00 13.32 78 CYS A CA 1
ATOM 649 C C . CYS A 1 102 ? -43.974 10.058 0.024 1.00 11.97 78 CYS A C 1
ATOM 650 O O . CYS A 1 102 ? -43.649 8.946 0.453 1.00 12.02 78 CYS A O 1
ATOM 653 N N . ILE A 1 103 ? -43.790 10.437 -1.242 1.00 11.68 79 ILE A N 1
ATOM 654 C CA . ILE A 1 103 ? -43.228 9.556 -2.262 1.00 10.99 79 ILE A CA 1
ATOM 655 C C . ILE A 1 103 ? -41.989 10.205 -2.865 1.00 10.43 79 ILE A C 1
ATOM 656 O O . ILE A 1 103 ? -42.014 11.386 -3.237 1.00 11.05 79 ILE A O 1
ATOM 661 N N . VAL A 1 104 ? -40.922 9.421 -2.984 1.00 9.71 80 VAL A N 1
ATOM 662 C CA . VAL A 1 104 ? -39.704 9.840 -3.657 1.00 9.49 80 VAL A CA 1
ATOM 663 C C . VAL A 1 104 ? -39.338 8.778 -4.687 1.00 9.26 80 VAL A C 1
ATOM 664 O O . VAL A 1 104 ? -39.558 7.580 -4.483 1.00 8.50 80 VAL A O 1
ATOM 668 N N . ILE A 1 105 ? -38.783 9.229 -5.805 1.00 8.97 81 ILE A N 1
ATOM 669 C CA . ILE A 1 105 ? -38.477 8.386 -6.954 1.00 9.60 81 ILE A CA 1
ATOM 670 C C . ILE A 1 105 ? -36.979 8.454 -7.215 1.00 10.54 81 ILE A C 1
ATOM 671 O O . ILE A 1 105 ? -36.480 9.444 -7.748 1.00 9.98 81 ILE A O 1
ATOM 676 N N . PRO A 1 106 ? -36.215 7.407 -6.849 1.00 8.08 82 PRO A N 1
ATOM 677 C CA . PRO A 1 106 ? -34.759 7.399 -7.111 1.00 9.15 82 PRO A CA 1
ATOM 678 C C . PRO A 1 106 ? -34.425 7.069 -8.564 1.00 10.33 82 PRO A C 1
ATOM 679 O O . PRO A 1 106 ? -33.747 6.076 -8.873 1.00 9.08 82 PRO A O 1
ATOM 683 N N . CYS A 1 107 ? -34.916 7.909 -9.473 1.00 10.68 83 CYS A N 1
ATOM 684 C CA . CYS A 1 107 ? -34.596 7.804 -10.898 1.00 8.77 83 CYS A CA 1
ATOM 685 C C . CYS A 1 107 ? -34.823 9.166 -11.521 1.00 8.70 83 CYS A C 1
ATOM 686 O O . CYS A 1 107 ? -35.950 9.665 -11.492 1.00 9.30 83 CYS A O 1
ATOM 689 N N . ASN A 1 108 ? -33.771 9.755 -12.093 1.00 8.93 84 ASN A N 1
ATOM 690 C CA . ASN A 1 108 ? -33.903 11.089 -12.678 1.00 9.32 84 ASN A CA 1
ATOM 691 C C . ASN A 1 108 ? -34.750 11.068 -13.952 1.00 9.66 84 ASN A C 1
ATOM 692 O O . ASN A 1 108 ? -35.644 11.908 -14.117 1.00 11.35 84 ASN A O 1
ATOM 697 N N . THR A 1 109 ? -34.487 10.118 -14.868 1.00 10.36 85 THR A N 1
ATOM 698 C CA . THR A 1 109 ? -35.236 10.097 -16.129 1.00 10.58 85 THR A CA 1
ATOM 699 C C . THR A 1 109 ? -36.736 9.987 -15.873 1.00 9.94 85 THR A C 1
ATOM 700 O O . THR A 1 109 ? -37.543 10.595 -16.588 1.00 10.40 85 THR A O 1
ATOM 704 N N . ALA A 1 110 ? -37.126 9.239 -14.837 1.00 9.99 86 ALA A N 1
ATOM 705 C CA . ALA A 1 110 ? -38.541 9.054 -14.544 1.00 10.50 86 ALA A CA 1
ATOM 706 C C . ALA A 1 110 ? -39.236 10.354 -14.177 1.00 11.25 86 ALA A C 1
ATOM 707 O O . ALA A 1 110 ? -40.468 10.404 -14.190 1.00 12.00 86 ALA A O 1
ATOM 709 N N . HIS A 1 111 ? -38.484 11.404 -13.851 1.00 9.91 87 HIS A N 1
ATOM 710 C CA . HIS A 1 111 ? -39.123 12.671 -13.515 1.00 11.40 87 HIS A CA 1
ATOM 711 C C . HIS A 1 111 ? -39.695 13.386 -14.732 1.00 12.96 87 HIS A C 1
ATOM 712 O O . HIS A 1 111 ? -40.351 14.415 -14.567 1.00 12.58 87 HIS A O 1
ATOM 719 N N . TYR A 1 112 ? -39.489 12.863 -15.938 1.00 11.06 88 TYR A N 1
ATOM 720 C CA . TYR A 1 112 ? -40.294 13.312 -17.064 1.00 11.89 88 TYR A CA 1
ATOM 721 C C . TYR A 1 112 ? -41.782 13.222 -16.737 1.00 12.48 88 TYR A C 1
ATOM 722 O O . TYR A 1 112 ? -42.563 14.073 -17.168 1.00 13.53 88 TYR A O 1
ATOM 731 N N . TRP A 1 113 ? -42.179 12.229 -15.940 1.00 12.26 89 TRP A N 1
ATOM 732 C CA . TRP A 1 113 ? -43.567 11.991 -15.571 1.00 12.91 89 TRP A CA 1
ATOM 733 C C . TRP A 1 113 ? -43.913 12.514 -14.178 1.00 12.79 89 TRP A C 1
ATOM 734 O O . TRP A 1 113 ? -44.998 12.210 -13.670 1.00 14.16 89 TRP A O 1
ATOM 745 N N . PHE A 1 114 ? -43.042 13.326 -13.565 1.00 13.29 90 PHE A N 1
ATOM 746 C CA . PHE A 1 114 ? -43.273 13.738 -12.178 1.00 16.11 90 PHE A CA 1
ATOM 747 C C . PHE A 1 114 ? -44.575 14.531 -12.031 1.00 13.11 90 PHE A C 1
ATOM 748 O O . PHE A 1 114 ? -45.360 14.281 -11.108 1.00 14.25 90 PHE A O 1
ATOM 756 N N . ASP A 1 115 ? -44.828 15.487 -12.930 1.00 13.75 91 ASP A N 1
ATOM 757 C CA . ASP A 1 115 ? -46.039 16.298 -12.803 1.00 19.03 91 ASP A CA 1
ATOM 758 C C . ASP A 1 115 ? -47.294 15.462 -13.005 1.00 17.70 91 ASP A C 1
ATOM 759 O O . ASP A 1 115 ? -48.308 15.685 -12.333 1.00 20.71 91 ASP A O 1
ATOM 764 N N . ASP A 1 116 ? -47.246 14.507 -13.937 1.00 17.84 92 ASP A N 1
ATOM 765 C CA . ASP A 1 116 ? -48.384 13.624 -14.174 1.00 21.24 92 ASP A CA 1
ATOM 766 C C . ASP A 1 116 ? -48.673 12.780 -12.943 1.00 21.23 92 ASP A C 1
ATOM 767 O O . ASP A 1 116 ? -49.828 12.655 -12.520 1.00 21.47 92 ASP A O 1
ATOM 772 N N . LEU A 1 117 ? -47.628 12.199 -12.345 1.00 18.49 93 LEU A N 1
ATOM 773 C CA . LEU A 1 117 ? -47.820 11.416 -11.131 1.00 14.86 93 LEU A CA 1
ATOM 774 C C . LEU A 1 117 ? -48.338 12.287 -10.001 1.00 15.25 93 LEU A C 1
ATOM 775 O O . LEU A 1 117 ? -49.274 11.902 -9.296 1.00 15.95 93 LEU A O 1
ATOM 780 N N . GLN A 1 118 ? -47.755 13.476 -9.829 1.00 18.34 94 GLN A N 1
ATOM 781 C CA . GLN A 1 118 ? -48.178 14.366 -8.755 1.00 20.64 94 GLN A CA 1
ATOM 782 C C . GLN A 1 118 ? -49.644 14.753 -8.896 1.00 22.72 94 GLN A C 1
ATOM 783 O O . GLN A 1 118 ? -50.324 14.988 -7.890 1.00 25.34 94 GLN A O 1
ATOM 789 N N A ASN A 1 119 ? -50.148 14.826 -10.131 0.39 24.54 95 ASN A N 1
ATOM 790 N N B ASN A 1 119 ? -50.153 14.807 -10.126 0.61 24.47 95 ASN A N 1
ATOM 791 C CA A ASN A 1 119 ? -51.564 15.113 -10.346 0.39 26.96 95 ASN A CA 1
ATOM 792 C CA B ASN A 1 119 ? -51.563 15.123 -10.319 0.61 27.05 95 ASN A CA 1
ATOM 793 C C A ASN A 1 119 ? -52.443 14.037 -9.716 0.39 28.59 95 ASN A C 1
ATOM 794 C C B ASN A 1 119 ? -52.461 14.036 -9.734 0.61 28.72 95 ASN A C 1
ATOM 795 O O A ASN A 1 119 ? -53.422 14.342 -9.024 0.39 30.69 95 ASN A O 1
ATOM 796 O O B ASN A 1 119 ? -53.470 14.336 -9.083 0.61 31.00 95 ASN A O 1
ATOM 805 N N . VAL A 1 120 ? -52.105 12.762 -9.946 1.00 26.15 96 VAL A N 1
ATOM 806 C CA . VAL A 1 120 ? -52.918 11.651 -9.456 1.00 25.94 96 VAL A CA 1
ATOM 807 C C . VAL A 1 120 ? -52.526 11.188 -8.058 1.00 24.39 96 VAL A C 1
ATOM 808 O O . VAL A 1 120 ? -53.136 10.243 -7.538 1.00 23.67 96 VAL A O 1
ATOM 812 N N . ALA A 1 121 ? -51.537 11.819 -7.433 1.00 20.58 97 ALA A N 1
ATOM 813 C CA . ALA A 1 121 ? -51.037 11.375 -6.140 1.00 17.47 97 ALA A CA 1
ATOM 814 C C . ALA A 1 121 ? -51.804 12.034 -5.000 1.00 20.46 97 ALA A C 1
ATOM 815 O O . ALA A 1 121 ? -52.092 13.236 -5.033 1.00 22.56 97 ALA A O 1
ATOM 817 N N . LYS A 1 122 ? -52.155 11.230 -3.997 1.00 20.62 98 LYS A N 1
ATOM 818 C CA . LYS A 1 122 ? -52.642 11.781 -2.739 1.00 22.80 98 LYS A CA 1
ATOM 819 C C . LYS A 1 122 ? -51.494 12.157 -1.810 1.00 19.83 98 LYS A C 1
ATOM 820 O O . LYS A 1 122 ? -51.592 13.146 -1.077 1.00 20.86 98 LYS A O 1
ATOM 826 N N . ALA A 1 123 ? -50.396 11.407 -1.843 1.00 18.66 99 ALA A N 1
ATOM 827 C CA . ALA A 1 123 ? -49.238 11.692 -1.008 1.00 17.67 99 ALA A CA 1
ATOM 828 C C . ALA A 1 123 ? -48.444 12.873 -1.552 1.00 15.73 99 ALA A C 1
ATOM 829 O O . ALA A 1 123 ? -48.495 13.189 -2.742 1.00 15.81 99 ALA A O 1
ATOM 831 N N A ARG A 1 124 ? -47.707 13.529 -0.658 0.56 15.40 100 ARG A N 1
ATOM 832 N N B ARG A 1 124 ? -47.711 13.536 -0.662 0.44 15.40 100 ARG A N 1
ATOM 833 C CA A ARG A 1 124 ? -46.723 14.508 -1.087 0.56 18.66 100 ARG A CA 1
ATOM 834 C CA B ARG A 1 124 ? -46.741 14.532 -1.095 0.44 18.80 100 ARG A CA 1
ATOM 835 C C A ARG A 1 124 ? -45.691 13.826 -1.975 0.56 18.14 100 ARG A C 1
ATOM 836 C C B ARG A 1 124 ? -45.650 13.865 -1.924 0.44 18.26 100 ARG A C 1
ATOM 837 O O A ARG A 1 124 ? -45.377 12.647 -1.803 0.56 19.71 100 ARG A O 1
ATOM 838 O O B ARG A 1 124 ? -45.251 12.730 -1.655 0.44 19.49 100 ARG A O 1
ATOM 853 N N . MET A 1 125 ? -45.171 14.567 -2.944 1.00 13.24 101 MET A N 1
ATOM 854 C CA . MET A 1 125 ? -44.075 14.084 -3.767 1.00 13.07 101 MET A CA 1
ATOM 855 C C . MET A 1 125 ? -42.958 15.114 -3.762 1.00 12.34 101 MET A C 1
ATOM 856 O O . MET A 1 125 ? -43.219 16.317 -3.755 1.00 14.69 101 MET A O 1
ATOM 861 N N . ILE A 1 126 ? -41.718 14.634 -3.727 1.00 11.03 102 ILE A N 1
ATOM 862 C CA . ILE A 1 126 ? -40.529 15.480 -3.653 1.00 12.09 102 ILE A CA 1
ATOM 863 C C . ILE A 1 126 ? -39.673 15.194 -4.884 1.00 11.77 102 ILE A C 1
ATOM 864 O O . ILE A 1 126 ? -39.254 14.051 -5.100 1.00 13.15 102 ILE A O 1
ATOM 869 N N . SER A 1 127 ? -39.394 16.233 -5.672 1.00 11.01 103 SER A N 1
ATOM 870 C CA . SER A 1 127 ? -38.648 16.061 -6.915 1.00 10.10 103 SER A CA 1
ATOM 871 C C . SER A 1 127 ? -37.160 15.840 -6.656 1.00 10.01 103 SER A C 1
ATOM 872 O O . SER A 1 127 ? -36.543 16.551 -5.861 1.00 10.95 103 SER A O 1
ATOM 875 N N . ILE A 1 128 ? -36.582 14.851 -7.343 1.00 9.55 104 ILE A N 1
ATOM 876 C CA . ILE A 1 128 ? -35.133 14.666 -7.279 1.00 8.51 104 ILE A CA 1
ATOM 877 C C . ILE A 1 128 ? -34.425 15.845 -7.926 1.00 9.37 104 ILE A C 1
ATOM 878 O O . ILE A 1 128 ? -33.305 16.195 -7.537 1.00 9.59 104 ILE A O 1
ATOM 883 N N . LEU A 1 129 ? -35.066 16.489 -8.898 1.00 10.69 105 LEU A N 1
ATOM 884 C CA . LEU A 1 129 ? -34.429 17.604 -9.584 1.00 11.45 105 LEU A CA 1
ATOM 885 C C . LEU A 1 129 ? -34.277 18.801 -8.655 1.00 12.66 105 LEU A C 1
ATOM 886 O O . LEU A 1 129 ? -33.184 19.361 -8.538 1.00 12.11 105 LEU A O 1
ATOM 891 N N . ASP A 1 130 ? -35.356 19.205 -7.976 1.00 12.32 106 ASP A N 1
ATOM 892 C CA . ASP A 1 130 ? -35.266 20.348 -7.070 1.00 12.08 106 ASP A CA 1
ATOM 893 C C . ASP A 1 130 ? -34.305 20.070 -5.921 1.00 11.81 106 ASP A C 1
ATOM 894 O O . ASP A 1 130 ? -33.518 20.943 -5.535 1.00 10.89 106 ASP A O 1
ATOM 899 N N . ALA A 1 131 ? -34.371 18.864 -5.348 1.00 11.65 107 ALA A N 1
ATOM 900 C CA . ALA A 1 131 ? -33.501 18.532 -4.228 1.00 11.00 107 ALA A CA 1
ATOM 901 C C . ALA A 1 131 ? -32.036 18.610 -4.634 1.00 9.65 107 ALA A C 1
ATOM 902 O O . ALA A 1 131 ? -31.202 19.139 -3.888 1.00 11.78 107 ALA A O 1
ATOM 904 N N . THR A 1 132 ? -31.711 18.093 -5.817 1.00 9.06 108 THR A N 1
ATOM 905 C CA . THR A 1 132 ? -30.324 18.047 -6.269 1.00 10.46 108 THR A CA 1
ATOM 906 C C . THR A 1 132 ? -29.785 19.451 -6.514 1.00 12.10 108 THR A C 1
ATOM 907 O O . THR A 1 132 ? -28.703 19.805 -6.030 1.00 10.16 108 THR A O 1
ATOM 911 N N . LEU A 1 133 ? -30.534 20.271 -7.255 1.00 9.95 109 LEU A N 1
ATOM 912 C CA . LEU A 1 133 ? -30.095 21.635 -7.522 1.00 10.93 109 LEU A CA 1
ATOM 913 C C . LEU A 1 133 ? -29.920 22.442 -6.240 1.00 11.08 109 LEU A C 1
ATOM 914 O O . LEU A 1 133 ? -29.032 23.301 -6.164 1.00 13.56 109 LEU A O 1
ATOM 919 N N . GLY A 1 134 ? -30.738 22.178 -5.220 1.00 11.16 110 GLY A N 1
ATOM 920 C CA . GLY A 1 134 ? -30.617 22.882 -3.951 1.00 12.23 110 GLY A CA 1
ATOM 921 C C . GLY A 1 134 ? -29.362 22.548 -3.162 1.00 12.03 110 GLY A C 1
ATOM 922 O O . GLY A 1 134 ? -29.002 23.290 -2.241 1.00 12.89 110 GLY A O 1
ATOM 923 N N . ASP A 1 135 ? -28.691 21.449 -3.498 1.00 10.93 111 ASP A N 1
ATOM 924 C CA . ASP A 1 135 ? -27.482 21.039 -2.807 1.00 10.80 111 ASP A CA 1
ATOM 925 C C . ASP A 1 135 ? -26.212 21.423 -3.559 1.00 13.73 111 ASP A C 1
ATOM 926 O O . ASP A 1 135 ? -25.131 20.919 -3.237 1.00 13.10 111 ASP A O 1
ATOM 931 N N . ILE A 1 136 ? -26.317 22.308 -4.543 1.00 11.52 112 ILE A N 1
ATOM 932 C CA . ILE A 1 136 ? -25.152 22.806 -5.264 1.00 12.07 112 ILE A CA 1
ATOM 933 C C . ILE A 1 136 ? -24.642 24.035 -4.528 1.00 13.41 112 ILE A C 1
ATOM 934 O O . ILE A 1 136 ? -25.439 24.937 -4.231 1.00 14.18 112 ILE A O 1
ATOM 939 N N . PRO A 1 137 ? -23.353 24.133 -4.220 1.00 13.50 113 PRO A N 1
ATOM 940 C CA . PRO A 1 137 ? -22.843 25.354 -3.586 1.00 14.54 113 PRO A CA 1
ATOM 941 C C . PRO A 1 137 ? -23.147 26.567 -4.445 1.00 15.24 113 PRO A C 1
ATOM 942 O O . PRO A 1 137 ? -23.081 26.499 -5.684 1.00 15.19 113 PRO A O 1
ATOM 946 N N . PRO A 1 138 ? -23.526 27.687 -3.827 1.00 20.67 114 PRO A N 1
ATOM 947 C CA . PRO A 1 138 ? -23.945 28.858 -4.617 1.00 20.41 114 PRO A CA 1
ATOM 948 C C . PRO A 1 138 ? -22.847 29.443 -5.483 1.00 19.49 114 PRO A C 1
ATOM 949 O O . PRO A 1 138 ? -23.159 30.159 -6.440 1.00 22.24 114 PRO A O 1
ATOM 953 N N . SER A 1 139 ? -21.579 29.184 -5.176 1.00 18.01 115 SER A N 1
ATOM 954 C CA . SER A 1 139 ? -20.487 29.682 -5.999 1.00 19.95 115 SER A CA 1
ATOM 955 C C . SER A 1 139 ? -20.268 28.860 -7.265 1.00 20.45 115 SER A C 1
ATOM 956 O O . SER A 1 139 ? -19.594 29.339 -8.184 1.00 21.54 115 SER A O 1
ATOM 959 N N . ALA A 1 140 ? -20.797 27.638 -7.334 1.00 18.62 116 ALA A N 1
ATOM 960 C CA . ALA A 1 140 ? -20.672 26.809 -8.534 1.00 19.87 116 ALA A CA 1
ATOM 961 C C . ALA A 1 140 ? -21.750 27.227 -9.521 1.00 21.48 116 ALA A C 1
ATOM 962 O O . ALA A 1 140 ? -22.894 26.769 -9.446 1.00 22.76 116 ALA A O 1
ATOM 964 N N . ARG A 1 141 ? -21.384 28.109 -10.449 1.00 17.62 117 ARG A N 1
ATOM 965 C CA . ARG A 1 141 ? -22.305 28.574 -11.474 1.00 17.84 117 ARG A CA 1
ATOM 966 C C . ARG A 1 141 ? -22.220 27.746 -12.747 1.00 20.70 117 ARG A C 1
ATOM 967 O O . ARG A 1 141 ? -23.191 27.706 -13.508 1.00 22.27 117 ARG A O 1
ATOM 975 N N . HIS A 1 142 ? -21.089 27.079 -12.980 1.00 19.80 118 HIS A N 1
ATOM 976 C CA . HIS A 1 142 ? -20.851 26.267 -14.166 1.00 20.07 118 HIS A CA 1
ATOM 977 C C . HIS A 1 142 ? -20.772 24.821 -13.708 1.00 16.14 118 HIS A C 1
ATOM 978 O O . HIS A 1 142 ? -19.837 24.441 -12.998 1.00 18.87 118 HIS A O 1
ATOM 985 N N . VAL A 1 143 ? -21.752 24.021 -14.107 1.00 15.26 119 VAL A N 1
ATOM 986 C CA . VAL A 1 143 ? -22.025 22.747 -13.455 1.00 16.43 119 VAL A CA 1
ATOM 987 C C . VAL A 1 143 ? -22.135 21.656 -14.511 1.00 16.49 119 VAL A C 1
ATOM 988 O O . VAL A 1 143 ? -23.012 21.715 -15.379 1.00 17.31 119 VAL A O 1
ATOM 992 N N . GLY A 1 144 ? -21.262 20.655 -14.432 1.00 15.58 120 GLY A N 1
ATOM 993 C CA . GLY A 1 144 ? -21.404 19.493 -15.291 1.00 13.40 120 GLY A CA 1
ATOM 994 C C . GLY A 1 144 ? -22.637 18.673 -14.951 1.00 12.40 120 GLY A C 1
ATOM 995 O O . GLY A 1 144 ? -23.128 18.673 -13.823 1.00 13.38 120 GLY A O 1
ATOM 996 N N . LEU A 1 145 ? -23.143 17.944 -15.950 1.00 12.27 121 LEU A N 1
ATOM 997 C CA . LEU A 1 145 ? -24.336 17.115 -15.789 1.00 13.46 121 LEU A CA 1
ATOM 998 C C . LEU A 1 145 ? -24.063 15.731 -16.364 1.00 13.75 121 LEU A C 1
ATOM 999 O O . LEU A 1 145 ? -23.877 15.583 -17.578 1.00 17.02 121 LEU A O 1
ATOM 1004 N N . LEU A 1 146 ? -24.048 14.724 -15.494 1.00 11.47 122 LEU A N 1
ATOM 1005 C CA . LEU A 1 146 ? -23.960 13.324 -15.891 1.00 10.92 122 LEU A CA 1
ATOM 1006 C C . LEU A 1 146 ? -25.353 12.708 -15.780 1.00 10.52 122 LEU A C 1
ATOM 1007 O O . LEU A 1 146 ? -25.927 12.653 -14.687 1.00 9.83 122 LEU A O 1
ATOM 1012 N N . ALA A 1 147 ? -25.907 12.261 -16.906 1.00 10.53 123 ALA A N 1
ATOM 1013 C CA . ALA A 1 147 ? -27.280 11.757 -16.906 1.00 10.16 123 ALA A CA 1
ATOM 1014 C C . ALA A 1 147 ? -27.508 10.875 -18.126 1.00 10.57 123 ALA A C 1
ATOM 1015 O O . ALA A 1 147 ? -26.651 10.753 -19.003 1.00 11.14 123 ALA A O 1
ATOM 1017 N N . THR A 1 148 ? -28.687 10.255 -18.170 1.00 10.38 124 THR A N 1
ATOM 1018 C CA . THR A 1 148 ? -29.067 9.457 -19.331 1.00 10.86 124 THR A CA 1
ATOM 1019 C C . THR A 1 148 ? -29.294 10.341 -20.556 1.00 11.36 124 THR A C 1
ATOM 1020 O O . THR A 1 148 ? -29.558 11.544 -20.457 1.00 11.30 124 THR A O 1
ATOM 1024 N N . ASN A 1 149 ? -29.233 9.711 -21.730 1.00 12.18 125 ASN A N 1
ATOM 1025 C CA . ASN A 1 149 ? -29.532 10.421 -22.974 1.00 13.20 125 ASN A CA 1
ATOM 1026 C C . ASN A 1 149 ? -30.898 11.102 -22.930 1.00 14.48 125 ASN A C 1
ATOM 1027 O O . ASN A 1 149 ? -31.059 12.219 -23.440 1.00 13.50 125 ASN A O 1
ATOM 1032 N N . ALA A 1 150 ? -31.896 10.444 -22.329 1.00 12.15 126 ALA A N 1
ATOM 1033 C CA . ALA A 1 150 ? -33.244 11.001 -22.326 1.00 13.28 126 ALA A CA 1
ATOM 1034 C C . ALA A 1 150 ? -33.381 12.138 -21.324 1.00 11.77 126 ALA A C 1
ATOM 1035 O O . ALA A 1 150 ? -34.134 13.087 -21.568 1.00 12.15 126 ALA A O 1
ATOM 1037 N N . THR A 1 151 ? -32.673 12.069 -20.196 1.00 11.13 127 THR A N 1
ATOM 1038 C CA . THR A 1 151 ? -32.719 13.186 -19.263 1.00 10.82 127 THR A CA 1
ATOM 1039 C C . THR A 1 151 ? -32.155 14.442 -19.906 1.00 11.32 127 THR A C 1
ATOM 1040 O O . THR A 1 151 ? -32.703 15.535 -19.724 1.00 12.55 127 THR A O 1
ATOM 1044 N N . LEU A 1 152 ? -31.083 14.298 -20.693 1.00 11.67 128 LEU A N 1
ATOM 1045 C CA . LEU A 1 152 ? -30.518 15.440 -21.404 1.00 12.32 128 LEU A CA 1
ATOM 1046 C C . LEU A 1 152 ? -31.445 15.898 -22.521 1.00 13.08 128 LEU A C 1
ATOM 1047 O O . LEU A 1 152 ? -31.709 17.096 -22.669 1.00 15.11 128 LEU A O 1
ATOM 1052 N N . ALA A 1 153 ? -31.949 14.951 -23.315 1.00 13.31 129 ALA A N 1
ATOM 1053 C CA . ALA A 1 153 ? -32.711 15.292 -24.512 1.00 14.21 129 ALA A CA 1
ATOM 1054 C C . ALA A 1 153 ? -34.017 15.999 -24.171 1.00 16.53 129 ALA A C 1
ATOM 1055 O O . ALA A 1 153 ? -34.426 16.937 -24.871 1.00 17.48 129 ALA A O 1
ATOM 1057 N N . THR A 1 154 ? -34.689 15.562 -23.112 1.00 13.65 130 THR A N 1
ATOM 1058 C CA . THR A 1 154 ? -35.947 16.158 -22.691 1.00 14.72 130 THR A CA 1
ATOM 1059 C C . THR A 1 154 ? -35.742 17.374 -21.791 1.00 15.10 130 THR A C 1
ATOM 1060 O O . THR A 1 154 ? -36.725 18.008 -21.386 1.00 16.25 130 THR A O 1
ATOM 1064 N N . GLY A 1 155 ? -34.492 17.704 -21.474 1.00 14.90 131 GLY A N 1
ATOM 1065 C CA . GLY A 1 155 ? -34.144 18.897 -20.707 1.00 17.41 131 GLY A CA 1
ATOM 1066 C C . GLY A 1 155 ? -34.703 18.976 -19.303 1.00 15.71 131 GLY A C 1
ATOM 1067 O O . GLY A 1 155 ? -35.047 20.074 -18.847 1.00 17.10 131 GLY A O 1
ATOM 1068 N N . LEU A 1 156 ? -34.769 17.842 -18.590 1.00 12.05 132 LEU A N 1
ATOM 1069 C CA . LEU A 1 156 ? -35.395 17.827 -17.269 1.00 11.73 132 LEU A CA 1
ATOM 1070 C C . LEU A 1 156 ? -34.763 18.846 -16.316 1.00 12.95 132 LEU A C 1
ATOM 1071 O O . LEU A 1 156 ? -35.466 19.441 -15.485 1.00 14.14 132 LEU A O 1
ATOM 1076 N N . TYR A 1 157 ? -33.457 19.093 -16.442 1.00 13.82 133 TYR A N 1
ATOM 1077 C CA . TYR A 1 157 ? -32.750 20.012 -15.556 1.00 14.27 133 TYR A CA 1
ATOM 1078 C C . TYR A 1 157 ? -32.671 21.446 -16.079 1.00 14.52 133 TYR A C 1
ATOM 1079 O O . TYR A 1 157 ? -32.282 22.332 -15.313 1.00 14.23 133 TYR A O 1
ATOM 1088 N N . GLN A 1 158 ? -33.029 21.696 -17.345 1.00 17.12 134 GLN A N 1
ATOM 1089 C CA . GLN A 1 158 ? -32.668 22.955 -18.010 1.00 18.54 134 GLN A CA 1
ATOM 1090 C C . GLN A 1 158 ? -33.438 24.152 -17.455 1.00 18.38 134 GLN A C 1
ATOM 1091 O O . GLN A 1 158 ? -32.843 25.193 -17.143 1.00 17.22 134 GLN A O 1
ATOM 1097 N N . LYS A 1 159 ? -34.766 24.052 -17.379 1.00 17.84 135 LYS A N 1
ATOM 1098 C CA . LYS A 1 159 ? -35.547 25.203 -16.947 1.00 17.21 135 LYS A CA 1
ATOM 1099 C C . LYS A 1 159 ? -35.285 25.513 -15.483 1.00 16.11 135 LYS A C 1
ATOM 1100 O O . LYS A 1 159 ? -35.184 26.685 -15.097 1.00 16.39 135 LYS A O 1
ATOM 1106 N N . LYS A 1 160 ? -35.153 24.477 -14.657 1.00 17.64 136 LYS A N 1
ATOM 1107 C CA . LYS A 1 160 ? -34.824 24.694 -13.255 1.00 16.17 136 LYS A CA 1
ATOM 1108 C C . LYS A 1 160 ? -33.422 25.269 -13.100 1.00 14.47 136 LYS A C 1
ATOM 1109 O O . LYS A 1 160 ? -33.202 26.157 -12.272 1.00 17.12 136 LYS A O 1
ATOM 1115 N N . ALA A 1 161 ? -32.466 24.794 -13.900 1.00 14.20 137 ALA A N 1
ATOM 1116 C CA . ALA A 1 161 ? -31.125 25.373 -13.867 1.00 16.02 137 ALA A CA 1
ATOM 1117 C C . ALA A 1 161 ? -31.144 26.836 -14.293 1.00 18.49 137 ALA A C 1
ATOM 1118 O O . ALA A 1 161 ? -30.476 27.677 -13.679 1.00 21.82 137 ALA A O 1
ATOM 1120 N N . LEU A 1 162 ? -31.901 27.159 -15.344 1.00 14.48 138 LEU A N 1
ATOM 1121 C CA . LEU A 1 162 ? -31.983 28.543 -15.801 1.00 16.97 138 LEU A CA 1
ATOM 1122 C C . LEU A 1 162 ? -32.588 29.444 -14.730 1.00 16.02 138 LEU A C 1
ATOM 1123 O O . LEU A 1 162 ? -32.144 30.583 -14.545 1.00 17.13 138 LEU A O 1
ATOM 1128 N N . ALA A 1 163 ? -33.590 28.946 -14.001 1.00 15.97 139 ALA A N 1
ATOM 1129 C CA . ALA A 1 163 ? -34.196 29.748 -12.942 1.00 17.68 139 ALA A CA 1
ATOM 1130 C C . ALA A 1 163 ? -33.202 30.068 -11.837 1.00 16.80 139 ALA A C 1
ATOM 1131 O O . ALA A 1 163 ? -33.291 31.127 -11.209 1.00 19.48 139 ALA A O 1
ATOM 1133 N N A ARG A 1 164 ? -32.258 29.169 -11.575 0.52 15.61 140 ARG A N 1
ATOM 1134 N N B ARG A 1 164 ? -32.246 29.176 -11.598 0.48 15.60 140 ARG A N 1
ATOM 1135 C CA A ARG A 1 164 ? -31.262 29.386 -10.538 0.52 16.23 140 ARG A CA 1
ATOM 1136 C CA B ARG A 1 164 ? -31.249 29.349 -10.556 0.48 16.20 140 ARG A CA 1
ATOM 1137 C C A ARG A 1 164 ? -30.034 30.134 -11.037 0.52 16.57 140 ARG A C 1
ATOM 1138 C C B ARG A 1 164 ? -29.962 29.973 -11.079 0.48 17.31 140 ARG A C 1
ATOM 1139 O O A ARG A 1 164 ? -29.159 30.456 -10.230 0.52 17.60 140 ARG A O 1
ATOM 1140 O O B ARG A 1 164 ? -28.977 30.046 -10.340 0.48 17.79 140 ARG A O 1
ATOM 1155 N N . GLY A 1 165 ? -29.948 30.420 -12.332 1.00 18.32 141 GLY A N 1
ATOM 1156 C CA . GLY A 1 165 ? -28.786 31.105 -12.867 1.00 19.96 141 GLY A CA 1
ATOM 1157 C C . GLY A 1 165 ? -27.603 30.212 -13.151 1.00 19.46 141 GLY A C 1
ATOM 1158 O O . GLY A 1 165 ? -26.465 30.687 -13.155 1.00 20.64 141 GLY A O 1
ATOM 1159 N N . LEU A 1 166 ? -27.840 28.933 -13.407 1.00 15.42 142 LEU A N 1
ATOM 1160 C CA . LEU A 1 166 ? -26.784 27.957 -13.622 1.00 17.25 142 LEU A CA 1
ATOM 1161 C C . LEU A 1 166 ? -26.574 27.706 -15.108 1.00 19.79 142 LEU A C 1
ATOM 1162 O O . LEU A 1 166 ? -27.506 27.788 -15.912 1.00 23.76 142 LEU A O 1
ATOM 1167 N N . THR A 1 167 ? -25.333 27.397 -15.463 1.00 20.29 143 THR A N 1
ATOM 1168 C CA . THR A 1 167 ? -24.983 26.924 -16.794 1.00 22.85 143 THR A CA 1
ATOM 1169 C C . THR A 1 167 ? -24.634 25.447 -16.694 1.00 23.02 143 THR A C 1
ATOM 1170 O O . THR A 1 167 ? -23.685 25.081 -15.992 1.00 22.20 143 THR A O 1
ATOM 1174 N N . LEU A 1 168 ? -25.393 24.606 -17.395 1.00 22.11 144 LEU A N 1
ATOM 1175 C CA . LEU A 1 168 ? -25.123 23.173 -17.436 1.00 20.24 144 LEU A CA 1
ATOM 1176 C C . LEU A 1 168 ? -24.088 22.855 -18.505 1.00 18.34 144 LEU A C 1
ATOM 1177 O O . LEU A 1 168 ? -24.151 23.377 -19.618 1.00 19.55 144 LEU A O 1
ATOM 1182 N N . ILE A 1 169 ? -23.144 21.985 -18.154 1.00 17.94 145 ILE A N 1
ATOM 1183 C CA . ILE A 1 169 ? -22.116 21.475 -19.056 1.00 19.09 145 ILE A CA 1
ATOM 1184 C C . ILE A 1 169 ? -22.395 19.995 -19.237 1.00 17.17 145 ILE A C 1
ATOM 1185 O O . ILE A 1 169 ? -22.264 19.216 -18.284 1.00 14.79 145 ILE A O 1
ATOM 1190 N N . GLN A 1 170 ? -22.781 19.595 -20.442 1.00 16.84 146 GLN A N 1
ATOM 1191 C CA . GLN A 1 170 ? -22.968 18.175 -20.679 1.00 17.64 146 GLN A CA 1
ATOM 1192 C C . GLN A 1 170 ? -21.884 17.654 -21.613 1.00 18.80 146 GLN A C 1
ATOM 1193 O O . GLN A 1 170 ? -21.297 18.415 -22.391 1.00 20.01 146 GLN A O 1
ATOM 1199 N N . PRO A 1 171 ? -21.568 16.362 -21.546 1.00 18.64 147 PRO A N 1
ATOM 1200 C CA . PRO A 1 171 ? -20.541 15.816 -22.440 1.00 19.71 147 PRO A CA 1
ATOM 1201 C C . PRO A 1 171 ? -20.950 15.960 -23.896 1.00 22.21 147 PRO A C 1
ATOM 1202 O O . PRO A 1 171 ? -22.135 15.970 -24.236 1.00 22.73 147 PRO A O 1
ATOM 1206 N N . GLU A 1 172 ? -19.951 16.089 -24.761 1.00 26.56 148 GLU A N 1
ATOM 1207 C CA . GLU A 1 172 ? -20.217 16.037 -26.186 1.00 31.75 148 GLU A CA 1
ATOM 1208 C C . GLU A 1 172 ? -20.693 14.637 -26.569 1.00 31.74 148 GLU A C 1
ATOM 1209 O O . GLU A 1 172 ? -20.595 13.686 -25.787 1.00 26.74 148 GLU A O 1
ATOM 1215 N N . ASP A 1 173 ? -21.209 14.518 -27.798 1.00 25.73 149 ASP A N 1
ATOM 1216 C CA . ASP A 1 173 ? -21.908 13.303 -28.219 1.00 26.40 149 ASP A CA 1
ATOM 1217 C C . ASP A 1 173 ? -21.070 12.047 -27.995 1.00 24.31 149 ASP A C 1
ATOM 1218 O O . ASP A 1 173 ? -21.568 11.040 -27.479 1.00 21.07 149 ASP A O 1
ATOM 1223 N N . ALA A 1 174 ? -19.792 12.088 -28.375 1.00 26.67 150 ALA A N 1
ATOM 1224 C CA . ALA A 1 174 ? -18.929 10.925 -28.187 1.00 25.04 150 ALA A CA 1
ATOM 1225 C C . ALA A 1 174 ? -18.795 10.576 -26.710 1.00 23.66 150 ALA A C 1
ATOM 1226 O O . ALA A 1 174 ? -18.932 9.409 -26.320 1.00 23.74 150 ALA A O 1
ATOM 1228 N N . GLY A 1 175 ? -18.531 11.581 -25.871 1.00 19.65 151 GLY A N 1
ATOM 1229 C CA . GLY A 1 175 ? -18.432 11.333 -24.446 1.00 18.47 151 GLY A CA 1
ATOM 1230 C C . GLY A 1 175 ? -19.742 10.866 -23.855 1.00 17.04 151 GLY A C 1
ATOM 1231 O O . GLY A 1 175 ? -19.762 10.010 -22.969 1.00 16.55 151 GLY A O 1
ATOM 1232 N N . GLN A 1 176 ? -20.856 11.402 -24.352 1.00 16.88 152 GLN A N 1
ATOM 1233 C CA . GLN A 1 176 ? -22.146 11.044 -23.775 1.00 20.42 152 GLN A CA 1
ATOM 1234 C C . GLN A 1 176 ? -22.498 9.585 -24.049 1.00 15.59 152 GLN A C 1
ATOM 1235 O O . GLN A 1 176 ? -23.041 8.905 -23.171 1.00 14.66 152 GLN A O 1
ATOM 1241 N N . ALA A 1 177 ? -22.186 9.078 -25.247 1.00 16.65 153 ALA A N 1
ATOM 1242 C CA . ALA A 1 177 ? -22.367 7.649 -25.506 1.00 17.40 153 ALA A CA 1
ATOM 1243 C C . ALA A 1 177 ? -21.612 6.804 -24.486 1.00 19.34 153 ALA A C 1
ATOM 1244 O O . ALA A 1 177 ? -22.095 5.746 -24.061 1.00 18.36 153 ALA A O 1
ATOM 1246 N N . LEU A 1 178 ? -20.428 7.260 -24.070 1.00 16.55 154 LEU A N 1
ATOM 1247 C CA . LEU A 1 178 ? -19.663 6.518 -23.077 1.00 16.34 154 LEU A CA 1
ATOM 1248 C C . LEU A 1 178 ? -20.264 6.656 -21.688 1.00 16.06 154 LEU A C 1
ATOM 1249 O O . LEU A 1 178 ? -20.195 5.712 -20.893 1.00 14.99 154 LEU A O 1
ATOM 1254 N N . VAL A 1 179 ? -20.852 7.812 -21.374 1.00 14.46 155 VAL A N 1
ATOM 1255 C CA . VAL A 1 179 ? -21.563 7.955 -20.106 1.00 15.00 155 VAL A CA 1
ATOM 1256 C C . VAL A 1 179 ? -22.760 7.016 -20.074 1.00 13.26 155 VAL A C 1
ATOM 1257 O O . VAL A 1 179 ? -22.972 6.281 -19.102 1.00 12.32 155 VAL A O 1
ATOM 1261 N N . MET A 1 180 ? -23.547 7.015 -21.151 1.00 13.14 156 MET A N 1
ATOM 1262 C CA . MET A 1 180 ? -24.689 6.115 -21.244 1.00 12.92 156 MET A CA 1
ATOM 1263 C C . MET A 1 180 ? -24.251 4.659 -21.119 1.00 13.20 156 MET A C 1
ATOM 1264 O O . MET A 1 180 ? -24.918 3.850 -20.466 1.00 12.82 156 MET A O 1
ATOM 1269 N N . GLN A 1 181 ? -23.127 4.310 -21.748 1.00 14.02 157 GLN A N 1
ATOM 1270 C CA . GLN A 1 181 ? -22.592 2.961 -21.641 1.00 16.83 157 GLN A CA 1
ATOM 1271 C C . GLN A 1 181 ? -22.238 2.616 -20.200 1.00 15.08 157 GLN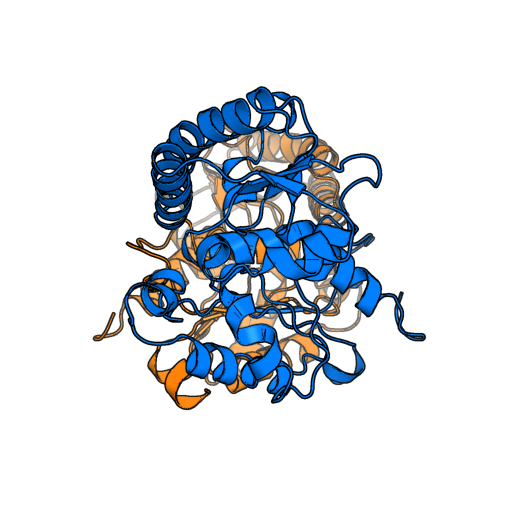 A C 1
ATOM 1272 O O . GLN A 1 181 ? -22.510 1.501 -19.739 1.00 17.11 157 GLN A O 1
ATOM 1278 N N . ALA A 1 182 ? -21.614 3.552 -19.482 1.00 13.67 158 ALA A N 1
ATOM 1279 C CA . ALA A 1 182 ? -21.249 3.296 -18.091 1.00 13.34 158 ALA A CA 1
ATOM 1280 C C . ALA A 1 182 ? -22.484 3.016 -17.240 1.00 12.49 158 ALA A C 1
ATOM 1281 O O . ALA A 1 182 ? -22.496 2.071 -16.442 1.00 12.57 158 ALA A O 1
ATOM 1283 N N . ILE A 1 183 ? -23.540 3.811 -17.417 1.00 11.88 159 ILE A N 1
ATOM 1284 C CA . ILE A 1 183 ? -24.780 3.597 -16.670 1.00 11.91 159 ILE A CA 1
ATOM 1285 C C . ILE A 1 183 ? -25.325 2.199 -16.933 1.00 11.67 159 ILE A C 1
ATOM 1286 O O . ILE A 1 183 ? -25.681 1.467 -16.001 1.00 12.09 159 ILE A O 1
ATOM 1291 N N . TYR A 1 184 ? -25.387 1.797 -18.208 1.00 12.28 160 TYR A N 1
ATOM 1292 C CA . TYR A 1 184 ? -25.966 0.496 -18.527 1.00 12.81 160 TYR A CA 1
ATOM 1293 C C . TYR A 1 184 ? -25.038 -0.642 -18.134 1.00 13.41 160 TYR A C 1
ATOM 1294 O O . TYR A 1 184 ? -25.515 -1.735 -17.814 1.00 13.77 160 TYR A O 1
ATOM 1303 N N . THR A 1 185 ? -23.724 -0.394 -18.122 1.00 13.70 161 THR A N 1
ATOM 1304 C CA . THR A 1 185 ? -22.776 -1.389 -17.630 1.00 15.06 161 THR A CA 1
ATOM 1305 C C . THR A 1 185 ? -22.966 -1.621 -16.136 1.00 14.15 161 THR A C 1
ATOM 1306 O O . THR A 1 185 ? -22.890 -2.760 -15.662 1.00 16.18 161 THR A O 1
ATOM 1310 N N . LEU A 1 186 ? -23.208 -0.549 -15.379 1.00 13.19 162 LEU A N 1
ATOM 1311 C CA . LEU A 1 186 ? -23.549 -0.700 -13.969 1.00 12.89 162 LEU A CA 1
ATOM 1312 C C . LEU A 1 186 ? -24.880 -1.432 -13.808 1.00 12.82 162 LEU A C 1
ATOM 1313 O O . LEU A 1 186 ? -25.012 -2.302 -12.942 1.00 14.40 162 LEU A O 1
ATOM 1318 N N . LYS A 1 187 ? -25.876 -1.102 -14.642 1.00 12.68 163 LYS A N 1
ATOM 1319 C CA . LYS A 1 187 ? -27.167 -1.783 -14.569 1.00 12.67 163 LYS A CA 1
ATOM 1320 C C . LYS A 1 187 ? -27.050 -3.276 -14.877 1.00 15.61 163 LYS A C 1
ATOM 1321 O O . LYS A 1 187 ? -27.885 -4.068 -14.423 1.00 15.83 163 LYS A O 1
ATOM 1327 N N . ARG A 1 188 ? -26.034 -3.686 -15.645 1.00 14.66 164 ARG A N 1
ATOM 1328 C CA . ARG A 1 188 ? -25.760 -5.099 -15.891 1.00 18.12 164 ARG A CA 1
ATOM 1329 C C . ARG A 1 188 ? -24.903 -5.735 -14.799 1.00 19.40 164 ARG A C 1
ATOM 1330 O O . ARG A 1 188 ? -24.740 -6.962 -14.790 1.00 23.99 164 ARG A O 1
ATOM 1338 N N . GLY A 1 189 ? -24.348 -4.941 -13.891 1.00 18.75 165 GLY A N 1
ATOM 1339 C CA . GLY A 1 189 ? -23.642 -5.466 -12.745 1.00 20.19 165 GLY A CA 1
ATOM 1340 C C . GLY A 1 189 ? -22.132 -5.420 -12.812 1.00 24.00 165 GLY A C 1
ATOM 1341 O O . GLY A 1 189 ? -21.483 -6.150 -12.053 1.00 27.61 165 GLY A O 1
ATOM 1342 N N . ASP A 1 190 ? -21.548 -4.587 -13.674 1.00 21.21 166 ASP A N 1
ATOM 1343 C CA . ASP A 1 190 ? -20.091 -4.507 -13.828 1.00 21.53 166 ASP A CA 1
ATOM 1344 C C . ASP A 1 190 ? -19.609 -3.118 -13.405 1.00 16.54 166 ASP A C 1
ATOM 1345 O O . ASP A 1 190 ? -19.355 -2.256 -14.249 1.00 16.92 166 ASP A O 1
ATOM 1350 N N . LYS A 1 191 ? -19.438 -2.920 -12.093 1.00 17.60 167 LYS A N 1
ATOM 1351 C CA . LYS A 1 191 ? -19.003 -1.617 -11.596 1.00 18.61 167 LYS A CA 1
ATOM 1352 C C . LYS A 1 191 ? -17.607 -1.264 -12.097 1.00 17.74 167 LYS A C 1
ATOM 1353 O O . LYS A 1 191 ? -17.345 -0.114 -12.466 1.00 17.02 167 LYS A O 1
ATOM 1359 N N . THR A 1 192 ? -16.694 -2.238 -12.116 1.00 18.30 168 THR A N 1
ATOM 1360 C CA . THR A 1 192 ? -15.322 -1.951 -12.525 1.00 20.84 168 THR A CA 1
ATOM 1361 C C . THR A 1 192 ? -15.260 -1.444 -13.963 1.00 19.28 168 THR A C 1
ATOM 1362 O O . THR A 1 192 ? -14.533 -0.488 -14.258 1.00 20.78 168 THR A O 1
ATOM 1366 N N . ALA A 1 193 ? -16.028 -2.057 -14.870 1.00 18.99 169 ALA A N 1
ATOM 1367 C CA . ALA A 1 193 ? -16.041 -1.584 -16.252 1.00 18.93 169 ALA A CA 1
ATOM 1368 C C . ALA A 1 193 ? -16.708 -0.222 -16.363 1.00 17.57 169 ALA A C 1
ATOM 1369 O O . ALA A 1 193 ? -16.255 0.635 -17.129 1.00 17.77 169 ALA A O 1
ATOM 1371 N N . ALA A 1 194 ? -17.783 -0.005 -15.597 1.00 16.35 170 ALA A N 1
ATOM 1372 C CA . ALA A 1 194 ? -18.482 1.275 -15.635 1.00 15.18 170 ALA A CA 1
ATOM 1373 C C . ALA A 1 194 ? -17.571 2.417 -15.202 1.00 15.35 170 ALA A C 1
ATOM 1374 O O . ALA A 1 194 ? -17.617 3.510 -15.781 1.00 15.06 170 ALA A O 1
ATOM 1376 N N . GLN A 1 195 ? -16.740 2.184 -14.183 1.00 16.00 171 GLN A N 1
ATOM 1377 C CA . GLN A 1 195 ? -15.810 3.217 -13.742 1.00 17.72 171 GLN A CA 1
ATOM 1378 C C . GLN A 1 195 ? -14.803 3.546 -14.831 1.00 17.51 171 GLN A C 1
ATOM 1379 O O . GLN A 1 195 ? -14.465 4.716 -15.044 1.00 23.61 171 GLN A O 1
ATOM 1385 N N . ALA A 1 196 ? -14.294 2.520 -15.517 1.00 19.13 172 ALA A N 1
ATOM 1386 C CA . ALA A 1 196 ? -13.341 2.747 -16.596 1.00 21.24 172 ALA A CA 1
ATOM 1387 C C . ALA A 1 196 ? -13.947 3.597 -17.699 1.00 22.45 172 ALA A C 1
ATOM 1388 O O . ALA A 1 196 ? -13.239 4.364 -18.363 1.00 26.10 172 ALA A O 1
ATOM 1390 N N . LEU A 1 197 ? -15.254 3.474 -17.914 1.00 19.07 173 LEU A N 1
ATOM 1391 C CA . LEU A 1 197 ? -15.913 4.307 -18.908 1.00 19.39 173 LEU A CA 1
ATOM 1392 C C . LEU A 1 197 ? -16.170 5.706 -18.372 1.00 20.40 173 LEU A C 1
ATOM 1393 O O . LEU A 1 197 ? -15.961 6.695 -19.083 1.00 21.03 173 LEU A O 1
ATOM 1398 N N . LEU A 1 198 ? -16.597 5.806 -17.115 1.00 19.37 174 LEU A N 1
ATOM 1399 C CA . LEU A 1 198 ? -17.115 7.072 -16.619 1.00 18.60 174 LEU A CA 1
ATOM 1400 C C . LEU A 1 198 ? -16.005 8.044 -16.245 1.00 19.46 174 LEU A C 1
ATOM 1401 O O . LEU A 1 198 ? -16.103 9.238 -16.553 1.00 22.38 174 LEU A O 1
ATOM 1406 N N . LEU A 1 199 ? -14.954 7.567 -15.578 1.00 17.97 175 LEU A N 1
ATOM 1407 C CA . LEU A 1 199 ? -13.995 8.495 -14.984 1.00 20.21 175 LEU A CA 1
ATOM 1408 C C . LEU A 1 199 ? -13.341 9.427 -16.001 1.00 22.42 175 LEU A C 1
ATOM 1409 O O . LEU A 1 199 ? -13.160 10.613 -15.672 1.00 23.94 175 LEU A O 1
ATOM 1414 N N . PRO A 1 200 ? -12.979 8.997 -17.217 1.00 22.95 176 PRO A N 1
ATOM 1415 C CA . PRO A 1 200 ? -12.467 9.973 -18.197 1.00 23.19 176 PRO A CA 1
ATOM 1416 C C . PRO A 1 200 ? -13.472 11.054 -18.571 1.00 22.55 176 PRO A C 1
ATOM 1417 O O . PRO A 1 200 ? -13.061 12.163 -18.937 1.00 22.51 176 PRO A O 1
ATOM 1421 N N . GLN A 1 201 ? -14.776 10.769 -18.504 1.00 21.35 177 GLN A N 1
ATOM 1422 C CA . GLN A 1 201 ? -15.764 11.799 -18.816 1.00 18.03 177 GLN A CA 1
ATOM 1423 C C . GLN A 1 201 ? -15.857 12.824 -17.700 1.00 17.61 177 GLN A C 1
ATOM 1424 O O . GLN A 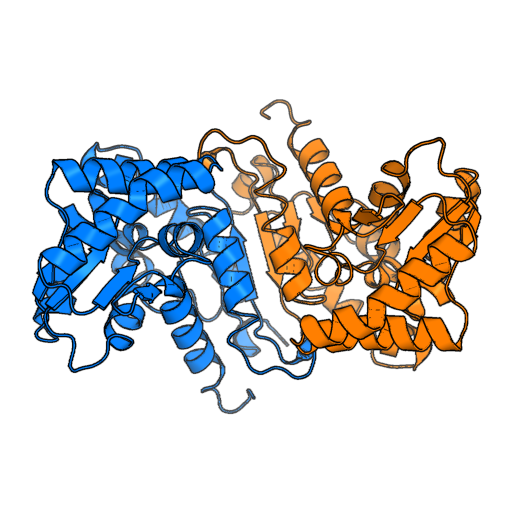1 201 ? -16.150 13.995 -17.961 1.00 17.77 177 GLN A O 1
ATOM 1430 N N . ILE A 1 202 ? -15.611 12.406 -16.459 1.00 18.35 178 ILE A N 1
ATOM 1431 C CA . ILE A 1 202 ? -15.554 13.351 -15.346 1.00 17.07 178 ILE A CA 1
ATOM 1432 C C . ILE A 1 202 ? -14.361 14.291 -15.506 1.00 19.85 178 ILE A C 1
ATOM 1433 O O . ILE A 1 202 ? -14.488 15.512 -15.357 1.00 20.48 178 ILE A O 1
ATOM 1438 N N . ASP A 1 203 ? -13.185 13.739 -15.825 1.00 21.19 179 ASP A N 1
ATOM 1439 C CA . ASP A 1 203 ? -12.015 14.583 -16.052 1.00 24.83 179 ASP A CA 1
ATOM 1440 C C . ASP A 1 203 ? -12.265 15.582 -17.174 1.00 24.48 179 ASP A C 1
ATOM 1441 O O . ASP A 1 203 ? -11.824 16.736 -17.098 1.00 23.83 179 ASP A O 1
ATOM 1446 N N . SER A 1 204 ? -12.981 15.157 -18.223 1.00 22.96 180 SER A N 1
ATOM 1447 C CA . SER A 1 204 ? -13.282 16.041 -19.342 1.00 21.14 180 SER A CA 1
ATOM 1448 C C . SER A 1 204 ? -14.151 17.213 -18.902 1.00 20.43 180 SER A C 1
ATOM 1449 O O . SER A 1 204 ? -13.852 18.371 -19.218 1.00 21.91 180 SER A O 1
ATOM 1452 N N . LEU A 1 205 ? -15.236 16.930 -18.174 1.00 18.82 181 LEU A N 1
ATOM 1453 C CA . LEU A 1 205 ? -16.091 18.002 -17.676 1.00 18.23 181 LEU A CA 1
ATOM 1454 C C . LEU A 1 205 ? -15.300 18.973 -16.804 1.00 19.06 181 LEU A C 1
ATOM 1455 O O . LEU A 1 205 ? -15.483 20.193 -16.897 1.00 19.59 181 LEU A O 1
ATOM 1460 N N . ILE A 1 206 ? -14.389 18.455 -15.978 1.00 21.19 182 ILE A N 1
ATOM 1461 C CA . ILE A 1 206 ? -13.546 19.326 -15.156 1.00 22.56 182 ILE A CA 1
ATOM 1462 C C . ILE A 1 206 ? -12.613 20.146 -16.038 1.00 23.45 182 ILE A C 1
ATOM 1463 O O . ILE A 1 206 ? -12.479 21.363 -15.865 1.00 23.10 182 ILE A O 1
ATOM 1468 N N . ALA A 1 207 ? -11.963 19.486 -17.006 1.00 23.30 183 ALA A N 1
ATOM 1469 C CA . ALA A 1 207 ? -11.063 20.178 -17.918 1.00 25.10 183 ALA A CA 1
ATOM 1470 C C . ALA A 1 207 ? -11.782 21.277 -18.686 1.00 31.87 183 ALA A C 1
ATOM 1471 O O . ALA A 1 207 ? -11.170 22.293 -19.031 1.00 34.47 183 ALA A O 1
ATOM 1473 N N . ARG A 1 208 ? -13.078 21.099 -18.953 1.00 27.76 184 ARG A N 1
ATOM 1474 C CA . ARG A 1 208 ? -13.875 22.098 -19.654 1.00 25.37 184 ARG A CA 1
ATOM 1475 C C . ARG A 1 208 ? -14.411 23.185 -18.735 1.00 26.52 184 ARG A C 1
ATOM 1476 O O . ARG A 1 208 ? -15.066 24.114 -19.226 1.00 27.94 184 ARG A O 1
ATOM 1484 N N . GLY A 1 209 ? -14.163 23.093 -17.431 1.00 24.32 185 GLY A N 1
ATOM 1485 C CA . GLY A 1 209 ? -14.484 24.145 -16.500 1.00 23.13 185 GLY A CA 1
ATOM 1486 C C . GLY A 1 209 ? -15.647 23.896 -15.559 1.00 25.09 185 GLY A C 1
ATOM 1487 O O . GLY A 1 209 ? -16.175 24.867 -15.002 1.00 25.72 185 GLY A O 1
ATOM 1488 N N . ALA A 1 210 ? -16.056 22.643 -15.356 1.00 19.94 186 ALA A N 1
ATOM 1489 C CA . ALA A 1 210 ? -17.092 22.352 -14.374 1.00 21.56 186 ALA A CA 1
ATOM 1490 C C . ALA A 1 210 ? -16.612 22.709 -12.970 1.00 23.58 186 ALA A C 1
ATOM 1491 O O . ALA A 1 210 ? -15.497 22.361 -12.566 1.00 23.38 186 ALA A O 1
ATOM 1493 N N . GLN A 1 211 ? -17.457 23.423 -12.230 1.00 18.19 187 GLN A N 1
ATOM 1494 C CA . GLN A 1 211 ? -17.172 23.794 -10.853 1.00 19.80 187 GLN A CA 1
ATOM 1495 C C . GLN A 1 211 ? -17.825 22.847 -9.863 1.00 17.01 187 GLN A C 1
ATOM 1496 O O . GLN A 1 211 ? -17.513 22.896 -8.670 1.00 18.20 187 GLN A O 1
ATOM 1502 N N . ALA A 1 212 ? -18.717 22.002 -10.349 1.00 15.84 188 ALA A N 1
ATOM 1503 C CA . ALA A 1 212 ? -19.343 20.905 -9.640 1.00 15.22 188 ALA A CA 1
ATOM 1504 C C . ALA A 1 212 ? -19.902 20.020 -10.736 1.00 15.27 188 ALA A C 1
ATOM 1505 O O . ALA A 1 212 ? -20.050 20.463 -11.878 1.00 15.27 188 ALA A O 1
ATOM 1507 N N . ILE A 1 213 ? -20.202 18.770 -10.403 1.00 14.29 189 ILE A N 1
ATOM 1508 C CA . ILE A 1 213 ? -20.782 17.857 -11.384 1.00 12.49 189 ILE A CA 1
ATOM 1509 C C . ILE A 1 213 ? -21.987 17.180 -10.760 1.00 11.46 189 ILE A C 1
ATOM 1510 O O . ILE A 1 213 ? -21.860 16.523 -9.723 1.00 11.18 189 ILE A O 1
ATOM 1515 N N . ILE A 1 214 ? -23.150 17.356 -11.384 1.00 11.41 190 ILE A N 1
ATOM 1516 C CA . ILE A 1 214 ? -24.381 16.716 -10.928 1.00 11.82 190 ILE A CA 1
ATOM 1517 C C . ILE A 1 214 ? -24.333 15.252 -11.328 1.00 9.95 190 ILE A C 1
ATOM 1518 O O . ILE A 1 214 ? -24.221 14.931 -12.515 1.00 10.23 190 ILE A O 1
ATOM 1523 N N . MET A 1 215 ? -24.435 14.363 -10.346 1.00 9.57 191 MET A N 1
ATOM 1524 C CA . MET A 1 215 ? -24.614 12.945 -10.641 1.00 9.28 191 MET A CA 1
ATOM 1525 C C . MET A 1 215 ? -26.114 12.774 -10.826 1.00 9.67 191 MET A C 1
ATOM 1526 O O . MET A 1 215 ? -26.855 12.439 -9.898 1.00 10.65 191 MET A O 1
ATOM 1531 N N . GLY A 1 216 ? -26.560 13.084 -12.047 1.00 9.07 192 GLY A N 1
ATOM 1532 C CA . GLY A 1 216 ? -27.963 13.223 -12.409 1.00 9.03 192 GLY A CA 1
ATOM 1533 C C . GLY A 1 216 ? -28.586 11.979 -13.009 1.00 8.96 192 GLY A C 1
ATOM 1534 O O . GLY A 1 216 ? -29.543 12.061 -13.780 1.00 9.22 192 GLY A O 1
ATOM 1535 N N . CYS A 1 217 ? -28.017 10.826 -12.664 1.00 11.65 193 CYS A N 1
ATOM 1536 C CA . CYS A 1 217 ? -28.580 9.501 -12.886 1.00 8.79 193 CYS A CA 1
ATOM 1537 C C . CYS A 1 217 ? -28.208 8.697 -11.652 1.00 9.19 193 CYS A C 1
ATOM 1538 O O . CYS A 1 217 ? -27.052 8.743 -11.220 1.00 9.05 193 CYS A O 1
ATOM 1541 N N . THR A 1 218 ? -29.178 7.984 -11.067 1.00 8.60 194 THR A N 1
ATOM 1542 C CA . THR A 1 218 ? -28.947 7.394 -9.748 1.00 8.60 194 THR A CA 1
ATOM 1543 C C . THR A 1 218 ? -28.003 6.191 -9.781 1.00 10.30 194 THR A C 1
ATOM 1544 O O . THR A 1 218 ? -27.638 5.691 -8.711 1.00 10.58 194 THR A O 1
ATOM 1548 N N . GLU A 1 219 ? -27.566 5.732 -10.956 1.00 9.03 195 GLU A N 1
ATOM 1549 C CA . GLU A 1 219 ? -26.494 4.747 -11.000 1.00 10.52 195 GLU A CA 1
ATOM 1550 C C . GLU A 1 219 ? -25.118 5.395 -10.938 1.00 9.58 195 GLU A C 1
ATOM 1551 O O . GLU A 1 219 ? -24.145 4.723 -10.570 1.00 10.07 195 GLU A O 1
ATOM 1557 N N . ILE A 1 220 ? -25.017 6.688 -11.278 1.00 9.34 196 ILE A N 1
ATOM 1558 C CA . ILE A 1 220 ? -23.714 7.362 -11.267 1.00 11.11 196 ILE A CA 1
ATOM 1559 C C . ILE A 1 220 ? -23.070 7.351 -9.886 1.00 9.88 196 ILE A C 1
ATOM 1560 O O . ILE A 1 220 ? -21.856 7.107 -9.799 1.00 11.46 196 ILE A O 1
ATOM 1565 N N . PRO A 1 221 ? -23.782 7.614 -8.780 1.00 9.57 197 PRO A N 1
ATOM 1566 C CA . PRO A 1 221 ? -23.107 7.567 -7.471 1.00 9.97 197 PRO A CA 1
ATOM 1567 C C . PRO A 1 221 ? -22.514 6.209 -7.158 1.00 10.60 197 PRO A C 1
ATOM 1568 O O . PRO A 1 221 ? -21.459 6.136 -6.514 1.00 11.46 197 PRO A O 1
ATOM 1572 N N . LEU A 1 222 ? -23.155 5.130 -7.610 1.00 10.53 198 LEU A N 1
ATOM 1573 C CA . LEU A 1 222 ? -22.622 3.786 -7.395 1.00 11.58 198 LEU A CA 1
ATOM 1574 C C . LEU A 1 222 ? -21.331 3.548 -8.172 1.00 11.96 198 LEU A C 1
ATOM 1575 O O . LEU A 1 222 ? -20.459 2.803 -7.708 1.00 15.22 198 LEU A O 1
ATOM 1580 N N . ILE A 1 223 ? -21.205 4.142 -9.362 1.00 11.69 199 ILE A N 1
ATOM 1581 C CA . ILE A 1 223 ? -19.979 4.010 -10.147 1.00 12.48 199 ILE A CA 1
ATOM 1582 C C . ILE A 1 223 ? -18.854 4.816 -9.516 1.00 13.06 199 ILE A C 1
ATOM 1583 O O . ILE A 1 223 ? -17.709 4.357 -9.440 1.00 15.71 199 ILE A O 1
ATOM 1588 N N . VAL A 1 224 ? -19.165 6.024 -9.045 1.00 13.37 200 VAL A N 1
ATOM 1589 C CA . VAL A 1 224 ? -18.147 6.928 -8.517 1.00 13.15 200 VAL A CA 1
ATOM 1590 C C . VAL A 1 224 ? -17.676 6.486 -7.137 1.00 16.73 200 VAL A C 1
ATOM 1591 O O . VAL A 1 224 ? -16.522 6.738 -6.763 1.00 21.44 200 VAL A O 1
ATOM 1595 N N . ALA A 1 225 ? -18.544 5.797 -6.382 1.00 20.71 201 ALA A N 1
ATOM 1596 C CA . ALA A 1 225 ? -18.344 5.465 -4.972 1.00 22.67 201 ALA A CA 1
ATOM 1597 C C . ALA A 1 225 ? -16.950 4.914 -4.700 1.00 30.23 201 ALA A C 1
ATOM 1598 O O . ALA A 1 225 ? -16.551 3.883 -5.250 1.00 27.45 201 ALA A O 1
ATOM 1600 N N . GLY A 1 226 ? -16.214 5.612 -3.843 1.00 40.22 202 GLY A N 1
ATOM 1601 C CA . GLY A 1 226 ? -14.850 5.245 -3.536 1.00 43.20 202 GLY A CA 1
ATOM 1602 C C . GLY A 1 226 ? -13.799 5.952 -4.357 1.00 46.60 202 GLY A C 1
ATOM 1603 O O . GLY A 1 226 ? -12.626 5.561 -4.298 1.00 51.06 202 GLY A O 1
ATOM 1604 N N . HIS A 1 227 ? -14.178 6.982 -5.120 1.00 38.90 203 HIS A N 1
ATOM 1605 C CA . HIS A 1 227 ? -13.224 7.697 -5.957 1.00 37.00 203 HIS A CA 1
ATOM 1606 C C . HIS A 1 227 ? -13.407 9.206 -5.893 1.00 34.83 203 HIS A C 1
ATOM 1607 O O . HIS A 1 227 ? -12.723 9.925 -6.633 1.00 35.37 203 HIS A O 1
ATOM 1614 N N . GLU A 1 228 ? -14.297 9.709 -5.033 1.00 32.31 204 GLU A N 1
ATOM 1615 C CA . GLU A 1 228 ? -14.509 11.150 -4.948 1.00 33.80 204 GLU A CA 1
ATOM 1616 C C . GLU A 1 228 ? -13.244 11.880 -4.524 1.00 34.89 204 GLU A C 1
ATOM 1617 O O . GLU A 1 228 ? -13.066 13.054 -4.867 1.00 33.63 204 GLU A O 1
ATOM 1623 N N . ARG A 1 229 ? -12.357 11.206 -3.782 1.00 35.88 205 ARG A N 1
ATOM 1624 C CA . ARG A 1 229 ? -11.074 11.808 -3.439 1.00 38.64 205 ARG A CA 1
ATOM 1625 C C . ARG A 1 229 ? -10.267 12.145 -4.688 1.00 40.13 205 ARG A C 1
ATOM 1626 O O . ARG A 1 229 ? -9.702 13.240 -4.796 1.00 40.60 205 ARG A O 1
ATOM 1634 N N . ALA A 1 230 ? -10.203 11.224 -5.648 1.00 42.88 206 ALA A N 1
ATOM 1635 C CA . ALA A 1 230 ? -9.422 11.482 -6.853 1.00 47.63 206 ALA A CA 1
ATOM 1636 C C . ALA A 1 230 ? -10.080 12.484 -7.800 1.00 48.98 206 ALA A C 1
ATOM 1637 O O . ALA A 1 230 ? -9.525 12.729 -8.881 1.00 51.28 206 ALA A O 1
ATOM 1639 N N . ILE A 1 231 ? -11.224 13.066 -7.432 1.00 44.33 207 ILE A N 1
ATOM 1640 C CA . ILE A 1 231 ? -11.981 13.969 -8.298 1.00 39.07 207 ILE A CA 1
ATOM 1641 C C . ILE A 1 231 ? -11.838 15.388 -7.762 1.00 33.74 207 ILE A C 1
ATOM 1642 O O . ILE A 1 231 ? -12.174 15.658 -6.602 1.00 30.55 207 ILE A O 1
ATOM 1647 N N . ALA A 1 232 ? -11.374 16.299 -8.623 1.00 32.04 208 ALA A N 1
ATOM 1648 C CA . ALA A 1 232 ? -10.944 17.630 -8.216 1.00 33.04 208 ALA A CA 1
ATOM 1649 C C . ALA A 1 232 ? -12.083 18.602 -7.920 1.00 33.74 208 ALA A C 1
ATOM 1650 O O . ALA A 1 232 ? -11.804 19.716 -7.462 1.00 37.90 208 ALA A O 1
ATOM 1652 N N . CYS A 1 233 ? -13.336 18.236 -8.158 1.00 26.87 209 CYS A N 1
ATOM 1653 C CA . CYS A 1 233 ? -14.467 19.121 -7.927 1.00 25.40 209 CYS A CA 1
ATOM 1654 C C . CYS A 1 233 ? -15.570 18.365 -7.203 1.00 21.72 209 CYS A C 1
ATOM 1655 O O . CYS A 1 233 ? -15.580 17.128 -7.192 1.00 21.17 209 CYS A O 1
ATOM 1658 N N . PRO A 1 234 ? -16.505 19.075 -6.563 1.00 21.02 210 PRO A N 1
ATOM 1659 C CA . PRO A 1 234 ? -17.575 18.383 -5.832 1.00 19.59 210 PRO A CA 1
ATOM 1660 C C . PRO A 1 234 ? -18.494 17.623 -6.774 1.00 16.97 210 PRO A C 1
ATOM 1661 O O . PRO A 1 234 ? -18.871 18.117 -7.837 1.00 18.02 210 PRO A O 1
ATOM 1665 N N . MET A 1 235 ? -18.856 16.413 -6.369 1.00 17.51 211 MET A N 1
ATOM 1666 C CA . MET A 1 235 ? -19.861 15.613 -7.056 1.00 15.58 211 MET A CA 1
ATOM 1667 C C . MET A 1 235 ? -21.171 15.742 -6.290 1.00 17.13 211 MET A C 1
ATOM 1668 O O . MET A 1 235 ? -21.218 15.475 -5.085 1.00 19.45 211 MET A O 1
ATOM 1673 N N . ILE A 1 236 ? -22.220 16.181 -6.969 1.00 13.50 212 ILE A N 1
ATOM 1674 C CA . ILE A 1 236 ? -23.516 16.397 -6.338 1.00 12.29 212 ILE A CA 1
ATOM 1675 C C . ILE A 1 236 ? -24.353 15.135 -6.525 1.00 11.64 212 ILE A C 1
ATOM 1676 O O . ILE A 1 236 ? -24.690 14.759 -7.653 1.00 11.83 212 ILE A O 1
ATOM 1681 N N . ASP A 1 237 ? -24.697 14.483 -5.418 1.00 11.22 213 ASP A N 1
ATOM 1682 C CA . ASP A 1 237 ? -25.316 13.161 -5.441 1.00 10.52 213 ASP A CA 1
ATOM 1683 C C . ASP A 1 237 ? -26.831 13.337 -5.446 1.00 9.64 213 ASP A C 1
ATOM 1684 O O . ASP A 1 237 ? -27.413 13.737 -4.434 1.00 11.38 213 ASP A O 1
ATOM 1689 N N . SER A 1 238 ? -27.473 13.039 -6.582 1.00 9.67 214 SER A N 1
ATOM 1690 C CA . SER A 1 238 ? -28.916 13.267 -6.692 1.00 9.05 214 SER A CA 1
ATOM 1691 C C . SER A 1 238 ? -29.694 12.355 -5.757 1.00 8.40 214 SER A C 1
ATOM 1692 O O . SER A 1 238 ? -30.709 12.768 -5.186 1.00 9.73 214 SER A O 1
ATOM 1695 N N . THR A 1 239 ? -29.231 11.117 -5.576 1.00 8.51 215 THR A N 1
ATOM 1696 C CA . THR A 1 239 ? -29.904 10.205 -4.657 1.00 9.32 215 THR A CA 1
ATOM 1697 C C . THR A 1 239 ? -29.819 10.716 -3.223 1.00 9.17 215 THR A C 1
ATOM 1698 O O . THR A 1 239 ? -30.831 10.774 -2.510 1.00 8.55 215 THR A O 1
ATOM 1702 N N . ALA A 1 240 ? -28.616 11.094 -2.786 1.00 8.11 216 ALA A N 1
ATOM 1703 C CA . ALA A 1 240 ? -28.442 11.616 -1.433 1.00 7.97 216 ALA A CA 1
ATOM 1704 C C . ALA A 1 240 ? -29.230 12.902 -1.231 1.00 7.70 216 ALA A C 1
ATOM 1705 O O . ALA A 1 240 ? -29.784 13.132 -0.148 1.00 8.09 216 ALA A O 1
ATOM 1707 N N . SER A 1 241 ? -29.276 13.762 -2.254 1.00 7.89 217 SER A N 1
ATOM 1708 C CA . SER A 1 241 ? -30.030 15.006 -2.143 1.00 7.83 217 SER A CA 1
ATOM 1709 C C . SER A 1 241 ? -31.503 14.715 -1.909 1.00 7.42 217 SER A C 1
ATOM 1710 O O . SER A 1 241 ? -32.158 15.371 -1.092 1.00 8.16 217 SER A O 1
ATOM 1713 N N . LEU A 1 242 ? -32.031 13.705 -2.596 1.00 8.37 218 LEU A N 1
ATOM 1714 C CA . LEU A 1 242 ? -33.429 13.334 -2.431 1.00 9.11 218 LEU A CA 1
ATOM 1715 C C . LEU A 1 242 ? -33.697 12.761 -1.037 1.00 8.70 218 LEU A C 1
ATOM 1716 O O . LEU A 1 242 ? -34.685 13.130 -0.383 1.00 7.74 218 LEU A O 1
ATOM 1721 N N . VAL A 1 243 ? -32.822 11.860 -0.571 1.00 7.37 219 VAL A N 1
ATOM 1722 C CA . VAL A 1 243 ? -32.900 11.330 0.791 1.00 7.63 219 VAL A CA 1
ATOM 1723 C C . VAL A 1 243 ? -32.907 12.463 1.812 1.00 9.35 219 VAL A C 1
ATOM 1724 O O . VAL A 1 243 ? -33.744 12.492 2.725 1.00 8.32 219 VAL A O 1
ATOM 1728 N N . ARG A 1 244 ? -31.957 13.401 1.694 1.00 7.06 220 ARG A N 1
ATOM 1729 C CA . ARG A 1 244 ? -31.909 14.502 2.661 1.00 7.33 220 ARG A CA 1
ATOM 1730 C C . ARG A 1 244 ? -33.210 15.294 2.642 1.00 7.43 220 ARG A C 1
ATOM 1731 O O . ARG A 1 244 ? -33.743 15.650 3.700 1.00 7.68 220 ARG A O 1
ATOM 1739 N N . ALA A 1 245 ? -33.759 15.540 1.446 1.00 7.88 221 ALA A N 1
ATOM 1740 C CA . ALA A 1 245 ? -35.022 16.258 1.335 1.00 8.18 221 ALA A CA 1
ATOM 1741 C C . ALA A 1 245 ? -36.159 15.506 2.021 1.00 8.05 221 ALA A C 1
ATOM 1742 O O . ALA A 1 245 ? -36.997 16.120 2.696 1.00 9.93 221 ALA A O 1
ATOM 1744 N N . ALA A 1 246 ? -36.215 14.179 1.846 1.00 7.31 222 ALA A N 1
ATOM 1745 C CA . ALA A 1 246 ? -37.265 13.380 2.473 1.00 9.33 222 ALA A CA 1
ATOM 1746 C C . ALA A 1 246 ? -37.115 13.347 3.990 1.00 9.31 222 ALA A C 1
ATOM 1747 O O . ALA A 1 246 ? -38.114 13.383 4.722 1.00 8.73 222 ALA A O 1
ATOM 1749 N N . ILE A 1 247 ? -35.876 13.254 4.481 1.00 7.49 223 ILE A N 1
ATOM 1750 C CA . ILE A 1 247 ? -35.647 13.266 5.923 1.00 8.50 223 ILE A CA 1
ATOM 1751 C C . ILE A 1 247 ? -36.132 14.579 6.517 1.00 8.39 223 ILE A C 1
ATOM 1752 O O . ILE A 1 247 ? -36.804 14.600 7.557 1.00 8.91 223 ILE A O 1
ATOM 1757 N N . ARG A 1 248 ? -35.821 15.695 5.855 1.00 8.44 224 ARG A N 1
ATOM 1758 C CA . ARG A 1 248 ? -36.307 16.987 6.330 1.00 9.13 224 ARG A CA 1
ATOM 1759 C C . ARG A 1 248 ? -37.828 17.024 6.364 1.00 11.14 224 ARG A C 1
ATOM 1760 O O . ARG A 1 248 ? -38.418 17.578 7.299 1.00 10.88 224 ARG A O 1
ATOM 1768 N N . TRP A 1 249 ? -38.481 16.448 5.351 1.00 9.33 225 TRP A N 1
ATOM 1769 C CA . TRP A 1 249 ? -39.940 16.381 5.359 1.00 9.92 225 TRP A CA 1
ATOM 1770 C C . TRP A 1 249 ? -40.435 15.583 6.559 1.00 11.38 225 TRP A C 1
ATOM 1771 O O . TRP A 1 249 ? -41.345 16.018 7.277 1.00 13.38 225 TRP A O 1
ATOM 1782 N N . TYR A 1 250 ? -39.845 14.407 6.787 1.00 9.67 226 TYR A N 1
ATOM 1783 C CA . TYR A 1 250 ? -40.230 13.591 7.931 1.00 10.07 226 TYR A CA 1
ATOM 1784 C C . TYR A 1 250 ? -40.018 14.348 9.236 1.00 10.77 226 TYR A C 1
ATOM 1785 O O . TYR A 1 250 ? -40.898 14.371 10.104 1.00 12.59 226 TYR A O 1
ATOM 1794 N N . GLU A 1 251 ? -38.853 14.975 9.397 1.00 10.51 227 GLU A N 1
ATOM 1795 C CA . GLU A 1 251 ? -38.532 15.599 10.678 1.00 11.62 227 GLU A CA 1
ATOM 1796 C C . GLU A 1 251 ? -39.303 16.886 10.944 1.00 12.21 227 GLU A C 1
ATOM 1797 O O . GLU A 1 251 ? -39.232 17.406 12.062 1.00 13.37 227 GLU A O 1
ATOM 1803 N N A SER A 1 252 ? -40.042 17.404 9.969 0.68 12.31 228 SER A N 1
ATOM 1804 N N B SER A 1 252 ? -40.043 17.403 9.967 0.32 12.31 228 SER A N 1
ATOM 1805 C CA A SER A 1 252 ? -40.734 18.673 10.155 0.68 13.42 228 SER A CA 1
ATOM 1806 C CA B SER A 1 252 ? -40.740 18.671 10.135 0.32 13.41 228 SER A CA 1
ATOM 1807 C C A SER A 1 252 ? -42.078 18.529 10.858 0.68 14.61 228 SER A C 1
ATOM 1808 C C B SER A 1 252 ? -42.108 18.531 10.790 0.32 14.60 228 SER A C 1
ATOM 1809 O O A SER A 1 252 ? -42.659 19.545 11.255 0.68 17.58 228 SER A O 1
ATOM 1810 O O B SER A 1 252 ? -42.741 19.551 11.082 0.32 18.21 228 SER A O 1
ATOM 1815 N N . TRP A 1 253 ? -42.577 17.309 11.038 1.00 14.45 229 TRP A N 1
ATOM 1816 C CA . TRP A 1 253 ? -43.870 17.130 11.679 1.00 15.74 229 TRP A CA 1
ATOM 1817 C C . TRP A 1 253 ? -43.771 17.386 13.180 1.00 18.20 229 TRP A C 1
ATOM 1818 O O . TRP A 1 253 ? -42.742 17.102 13.796 1.00 18.43 229 TRP A O 1
ATOM 1829 N N . PRO A 1 254 ? -44.832 17.924 13.791 1.00 19.45 230 PRO A N 1
ATOM 1830 C CA . PRO A 1 254 ? -44.773 18.216 15.233 1.00 19.63 230 PRO A CA 1
ATOM 1831 C C . PRO A 1 254 ? -44.651 16.978 16.104 1.00 19.97 230 PRO A C 1
ATOM 1832 O O . PRO A 1 254 ? -44.164 17.080 17.237 1.00 20.13 230 PRO A O 1
ATOM 1836 N N . ASP A 1 255 ? -45.079 15.810 15.618 1.00 19.57 231 ASP A N 1
ATOM 1837 C CA . ASP A 1 255 ? -45.080 14.593 16.420 1.00 19.11 231 ASP A CA 1
ATOM 1838 C C . ASP A 1 255 ? -43.986 13.614 16.002 1.00 17.45 231 ASP A C 1
ATOM 1839 O O . ASP A 1 255 ? -44.095 12.417 16.282 1.00 24.08 231 ASP A O 1
ATOM 1844 N N . THR A 1 256 ? -42.933 14.094 15.344 1.00 17.09 232 THR A N 1
ATOM 1845 C CA . THR A 1 256 ? -41.784 13.268 15.003 1.00 18.33 232 THR A CA 1
ATOM 1846 C C . THR A 1 256 ? -40.534 13.833 15.662 1.00 19.40 232 THR A C 1
ATOM 1847 O O . THR A 1 256 ? -40.463 15.019 16.000 1.00 20.70 232 THR A O 1
ATOM 1851 N N . ARG A 1 257 ? -39.552 12.957 15.855 1.00 43.44 233 ARG A N 1
ATOM 1852 C CA . ARG A 1 257 ? -38.211 13.365 16.258 1.00 42.23 233 ARG A CA 1
ATOM 1853 C C . ARG A 1 257 ? -37.200 12.862 15.234 1.00 41.45 233 ARG A C 1
ATOM 1854 O O . ARG A 1 257 ? -37.163 13.343 14.105 1.00 40.50 233 ARG A O 1
ATOM 1862 N N . TYR B 1 19 ? -52.878 -3.167 -9.012 0.99 33.72 -5 TYR B N 1
ATOM 1863 C CA . TYR B 1 19 ? -51.520 -3.665 -8.789 0.84 29.84 -5 TYR B CA 1
ATOM 1864 C C . TYR B 1 19 ? -51.496 -5.052 -8.164 0.57 30.41 -5 TYR B C 1
ATOM 1865 O O . TYR B 1 19 ? -50.614 -5.852 -8.469 0.55 28.73 -5 TYR B O 1
ATOM 1874 N N . PHE B 1 20 ? -52.462 -5.327 -7.285 1.00 31.18 -4 PHE B N 1
ATOM 1875 C CA . PHE B 1 20 ? -52.384 -6.519 -6.448 1.00 30.77 -4 PHE B CA 1
ATOM 1876 C C . PHE B 1 20 ? -52.342 -7.793 -7.287 1.00 32.79 -4 PHE B C 1
ATOM 1877 O O . PHE B 1 20 ? -51.462 -8.644 -7.102 1.00 29.94 -4 PHE B O 1
ATOM 1885 N N . GLN B 1 21 ? -53.298 -7.949 -8.206 1.00 33.29 -3 GLN B N 1
ATOM 1886 C CA . GLN B 1 21 ? -53.389 -9.197 -8.958 1.00 35.75 -3 GLN B CA 1
ATOM 1887 C C . GLN B 1 21 ? -52.190 -9.383 -9.886 1.00 34.99 -3 GLN B C 1
ATOM 1888 O O . GLN B 1 21 ? -51.676 -10.500 -10.023 1.00 35.08 -3 GLN B O 1
ATOM 1894 N N . SER B 1 22 ? -51.729 -8.305 -10.534 1.00 34.59 -2 SER B N 1
ATOM 1895 C CA . SER B 1 22 ? -50.595 -8.429 -11.448 1.00 32.20 -2 SER B CA 1
ATOM 1896 C C . SER B 1 22 ? -49.277 -8.552 -10.692 1.00 31.09 -2 SER B C 1
ATOM 1897 O O . SER B 1 22 ? -48.360 -9.229 -11.168 1.00 28.18 -2 SER B O 1
ATOM 1900 N N . ASN B 1 23 ? -49.164 -7.912 -9.517 1.00 30.78 -1 ASN B N 1
ATOM 1901 C CA . ASN B 1 23 ? -48.010 -8.150 -8.649 1.00 27.36 -1 ASN B CA 1
ATOM 1902 C C . ASN B 1 23 ? -47.956 -9.604 -8.202 1.00 27.60 -1 ASN B C 1
ATOM 1903 O O . ASN B 1 23 ? -46.877 -10.211 -8.159 1.00 22.75 -1 ASN B O 1
ATOM 1908 N N . ALA B 1 24 ? -49.114 -10.175 -7.849 1.00 32.88 0 ALA B N 1
ATOM 1909 C CA . ALA B 1 24 ? -49.171 -11.577 -7.442 1.00 34.35 0 ALA B CA 1
ATOM 1910 C C . ALA B 1 24 ? -48.832 -12.507 -8.601 1.00 34.53 0 ALA B C 1
ATOM 1911 O O . ALA B 1 24 ? -48.091 -13.480 -8.425 1.00 36.22 0 ALA B O 1
ATOM 1913 N N . MET B 1 25 ? -49.370 -12.231 -9.791 1.00 30.50 1 MET B N 1
ATOM 1914 C CA . MET B 1 25 ? -49.026 -13.037 -10.957 1.00 30.26 1 MET B CA 1
ATOM 1915 C C . MET B 1 25 ? -47.526 -13.040 -11.220 1.00 24.74 1 MET B C 1
ATOM 1916 O O . MET B 1 25 ? -46.978 -14.046 -11.688 1.00 23.59 1 MET B O 1
ATOM 1921 N N . LYS B 1 26 ? -46.848 -11.931 -10.922 1.00 21.55 2 LYS B N 1
ATOM 1922 C CA . LYS B 1 26 ? -45.423 -11.772 -11.180 1.00 22.32 2 LYS B CA 1
ATOM 1923 C C . LYS B 1 26 ? -44.539 -12.366 -10.080 1.00 17.61 2 LYS B C 1
ATOM 1924 O O . LYS B 1 26 ? -43.317 -12.213 -10.154 1.00 16.30 2 LYS B O 1
ATOM 1930 N N . HIS B 1 27 ? -45.121 -13.038 -9.081 1.00 17.59 3 HIS B N 1
ATOM 1931 C CA . HIS B 1 27 ? -44.359 -13.719 -8.025 1.00 16.58 3 HIS B CA 1
ATOM 1932 C C . HIS B 1 27 ? -43.553 -12.729 -7.184 1.00 14.18 3 HIS B C 1
ATOM 1933 O O . HIS B 1 27 ? -42.394 -12.970 -6.845 1.00 14.81 3 HIS B O 1
ATOM 1940 N N . THR B 1 28 ? -44.173 -11.607 -6.833 1.00 13.64 4 THR B N 1
ATOM 1941 C CA . THR B 1 28 ? -43.478 -10.568 -6.084 1.00 12.76 4 THR B CA 1
ATOM 1942 C C . THR B 1 28 ? -43.050 -11.070 -4.706 1.00 12.20 4 THR B C 1
ATOM 1943 O O . THR B 1 28 ? -43.800 -11.759 -4.016 1.00 12.84 4 THR B O 1
ATOM 1947 N N . ILE B 1 29 ? -41.829 -10.725 -4.304 1.00 11.28 5 ILE B N 1
ATOM 1948 C CA . ILE B 1 29 ? -41.295 -11.106 -2.999 1.00 10.75 5 ILE B CA 1
ATOM 1949 C C . ILE B 1 29 ? -41.435 -9.918 -2.056 1.00 10.47 5 ILE B C 1
ATOM 1950 O O . ILE B 1 29 ? -41.115 -8.787 -2.423 1.00 10.19 5 ILE B O 1
ATOM 1955 N N . GLY B 1 30 ? -41.939 -10.163 -0.845 1.00 10.62 6 GLY B N 1
ATOM 1956 C CA . GLY B 1 30 ? -42.032 -9.126 0.170 1.00 11.04 6 GLY B CA 1
ATOM 1957 C C . GLY B 1 30 ? -40.938 -9.305 1.198 1.00 9.70 6 GLY B C 1
ATOM 1958 O O . GLY B 1 30 ? -40.704 -10.411 1.685 1.00 9.71 6 GLY B O 1
ATOM 1959 N N . ILE B 1 31 ? -40.249 -8.207 1.514 1.00 9.17 7 ILE B N 1
ATOM 1960 C CA . ILE B 1 31 ? -39.195 -8.204 2.520 1.00 8.58 7 ILE B CA 1
ATOM 1961 C C . ILE B 1 31 ? -39.755 -7.549 3.771 1.00 8.77 7 ILE B C 1
ATOM 1962 O O . ILE B 1 31 ? -40.052 -6.348 3.782 1.00 8.81 7 ILE B O 1
ATOM 1967 N N A LEU B 1 32 ? -39.886 -8.344 4.825 0.59 8.94 8 LEU B N 1
ATOM 1968 N N B LEU B 1 32 ? -39.913 -8.347 4.824 0.41 8.95 8 LEU B N 1
ATOM 1969 C CA A LEU B 1 32 ? -40.368 -7.883 6.124 0.59 9.98 8 LEU B CA 1
ATOM 1970 C CA B LEU B 1 32 ? -40.375 -7.873 6.127 0.41 10.02 8 LEU B CA 1
ATOM 1971 C C A LEU B 1 32 ? -39.138 -7.514 6.948 0.59 9.16 8 LEU B C 1
ATOM 1972 C C B LEU B 1 32 ? -39.129 -7.518 6.930 0.41 9.35 8 LEU B C 1
ATOM 1973 O O A LEU B 1 32 ? -38.585 -8.335 7.687 0.59 9.91 8 LEU B O 1
ATOM 1974 O O B LEU B 1 32 ? -38.565 -8.349 7.648 0.41 9.80 8 LEU B O 1
ATOM 1983 N N . GLY B 1 33 ? -38.692 -6.270 6.797 1.00 8.28 9 GLY B N 1
ATOM 1984 C CA . GLY B 1 33 ? -37.407 -5.867 7.324 1.00 7.75 9 GLY B CA 1
ATOM 1985 C C . GLY B 1 33 ? -37.495 -4.742 8.321 1.00 8.61 9 GLY B C 1
ATOM 1986 O O . GLY B 1 33 ? -38.411 -4.708 9.143 1.00 9.84 9 GLY B O 1
ATOM 1987 N N . GLY B 1 34 ? -36.544 -3.816 8.263 1.00 7.71 10 GLY B N 1
ATOM 1988 C CA . GLY B 1 34 ? -36.452 -2.807 9.293 1.00 7.55 10 GLY B CA 1
ATOM 1989 C C . GLY B 1 34 ? -35.827 -3.293 10.575 1.00 7.87 10 GLY B C 1
ATOM 1990 O O . GLY B 1 34 ? -35.859 -2.565 11.572 1.00 8.75 10 GLY B O 1
ATOM 1991 N N . MET B 1 35 ? -35.206 -4.468 10.560 1.00 8.73 11 MET B N 1
ATOM 1992 C CA . MET B 1 35 ? -34.688 -5.100 11.767 1.00 7.51 11 MET B CA 1
ATOM 1993 C C . MET B 1 35 ? -33.230 -5.561 11.686 1.00 9.49 11 MET B C 1
ATOM 1994 O O . MET B 1 35 ? -32.982 -6.769 11.729 1.00 9.16 11 MET B O 1
ATOM 1999 N N . GLY B 1 36 ? -32.268 -4.642 11.566 1.00 7.39 12 GLY B N 1
ATOM 2000 C CA . GLY B 1 36 ? -32.523 -3.218 11.416 1.00 7.03 12 GLY B CA 1
ATOM 2001 C C . GLY B 1 36 ? -32.494 -2.745 9.966 1.00 6.77 12 GLY B C 1
ATOM 2002 O O . GLY B 1 36 ? -32.373 -3.550 9.038 1.00 7.44 12 GLY B O 1
ATOM 2003 N N . PRO B 1 37 ? -32.591 -1.431 9.756 1.00 8.67 13 PRO B N 1
ATOM 2004 C CA . PRO B 1 37 ? -32.660 -0.926 8.375 1.00 8.10 13 PRO B CA 1
ATOM 2005 C C . PRO B 1 37 ? -31.394 -1.143 7.554 1.00 8.34 13 PRO B C 1
ATOM 2006 O O . PRO B 1 37 ? -31.513 -1.317 6.336 1.00 9.16 13 PRO B O 1
ATOM 2010 N N . ALA B 1 38 ? -30.194 -1.120 8.157 1.00 7.79 14 ALA B N 1
ATOM 2011 C CA . ALA B 1 38 ? -28.979 -1.368 7.379 1.00 7.83 14 ALA B CA 1
ATOM 2012 C C . ALA B 1 38 ? -28.957 -2.791 6.844 1.00 8.95 14 ALA B C 1
ATOM 2013 O O . ALA B 1 38 ? -28.574 -3.020 5.690 1.00 9.52 14 ALA B O 1
ATOM 2015 N N . ALA B 1 39 ? -29.378 -3.755 7.670 1.00 7.68 15 ALA B N 1
ATOM 2016 C CA . ALA B 1 39 ? -29.466 -5.146 7.239 1.00 7.69 15 ALA B CA 1
ATOM 2017 C C . ALA B 1 39 ? -30.474 -5.322 6.111 1.00 7.59 15 ALA B C 1
ATOM 2018 O O . ALA B 1 39 ? -30.272 -6.145 5.213 1.00 7.82 15 ALA B O 1
ATOM 2020 N N . THR B 1 40 ? -31.584 -4.583 6.160 1.00 7.75 16 THR B N 1
ATOM 2021 C CA . THR B 1 40 ? -32.557 -4.631 5.073 1.00 7.53 16 THR B CA 1
ATOM 2022 C C . THR B 1 40 ? -31.969 -4.076 3.781 1.00 7.50 16 THR B C 1
ATOM 2023 O O . THR B 1 40 ? -32.150 -4.664 2.707 1.00 8.77 16 THR B O 1
ATOM 2027 N N . ALA B 1 41 ? -31.267 -2.943 3.862 1.00 8.13 17 ALA B N 1
ATOM 2028 C CA . ALA B 1 41 ? -30.599 -2.403 2.682 1.00 8.76 17 ALA B CA 1
ATOM 2029 C C . ALA B 1 41 ? -29.589 -3.400 2.139 1.00 7.61 17 ALA B C 1
ATOM 2030 O O . ALA B 1 41 ? -29.469 -3.581 0.919 1.00 8.95 17 ALA B O 1
ATOM 2032 N N . ASP B 1 42 ? -28.853 -4.056 3.040 1.00 7.63 18 ASP B N 1
ATOM 2033 C CA . ASP B 1 42 ? -27.897 -5.076 2.630 1.00 9.38 18 ASP B CA 1
ATOM 2034 C C . ASP B 1 42 ? -28.591 -6.224 1.904 1.00 10.35 18 ASP B C 1
ATOM 2035 O O . ASP B 1 42 ? -28.064 -6.752 0.916 1.00 9.07 18 ASP B O 1
ATOM 2040 N N . MET B 1 43 ? -29.781 -6.621 2.366 1.00 7.71 19 MET B N 1
ATOM 2041 C CA . MET B 1 43 ? -30.522 -7.660 1.656 1.00 7.83 19 MET B CA 1
ATOM 2042 C C . MET B 1 43 ? -30.859 -7.230 0.234 1.00 7.84 19 MET B C 1
ATOM 2043 O O . MET B 1 43 ? -30.728 -8.026 -0.704 1.00 9.49 19 MET B O 1
ATOM 2048 N N . LEU B 1 44 ? -31.308 -5.983 0.050 1.00 9.17 20 LEU B N 1
ATOM 2049 C CA . LEU B 1 44 ? -31.627 -5.505 -1.295 1.00 7.81 20 LEU B CA 1
ATOM 2050 C C . LEU B 1 44 ? -30.407 -5.545 -2.204 1.00 10.48 20 LEU B C 1
ATOM 2051 O O . LEU B 1 44 ? -30.507 -5.971 -3.363 1.00 9.21 20 LEU B O 1
ATOM 2056 N N A GLU B 1 45 ? -29.246 -5.110 -1.701 0.69 9.33 21 GLU B N 1
ATOM 2057 N N B GLU B 1 45 ? -29.247 -5.114 -1.696 0.31 9.83 21 GLU B N 1
ATOM 2058 C CA A GLU B 1 45 ? -28.017 -5.201 -2.487 0.69 11.00 21 GLU B CA 1
ATOM 2059 C CA B GLU B 1 45 ? -28.017 -5.186 -2.480 0.31 10.97 21 GLU B CA 1
ATOM 2060 C C A GLU B 1 45 ? -27.734 -6.632 -2.903 0.69 10.99 21 GLU B C 1
ATOM 2061 C C B GLU B 1 45 ? -27.709 -6.620 -2.890 0.31 11.01 21 GLU B C 1
ATOM 2062 O O A GLU B 1 45 ? -27.297 -6.888 -4.032 0.69 11.18 21 GLU B O 1
ATOM 2063 O O B GLU B 1 45 ? -27.243 -6.869 -4.009 0.31 11.16 21 GLU B O 1
ATOM 2074 N N . LYS B 1 46 ? -27.972 -7.579 -2.000 1.00 8.22 22 LYS B N 1
ATOM 2075 C CA . LYS B 1 46 ? -27.693 -8.974 -2.305 1.00 8.49 22 LYS B CA 1
ATOM 2076 C C . LYS B 1 46 ? -28.698 -9.560 -3.294 1.00 8.62 22 LYS B C 1
ATOM 2077 O O . LYS B 1 46 ? -28.334 -10.428 -4.092 1.00 8.93 22 LYS B O 1
ATOM 2083 N N . PHE B 1 47 ? -29.946 -9.087 -3.298 1.00 9.89 23 PHE B N 1
ATOM 2084 C CA . PHE B 1 47 ? -30.870 -9.512 -4.344 1.00 8.67 23 PHE B CA 1
ATOM 2085 C C . PHE B 1 47 ? -30.368 -9.076 -5.711 1.00 10.31 23 PHE B C 1
ATOM 2086 O O . PHE B 1 47 ? -30.523 -9.803 -6.698 1.00 10.71 23 PHE B O 1
ATOM 2094 N N . VAL B 1 48 ? -29.751 -7.895 -5.787 1.00 8.62 24 VAL B N 1
ATOM 2095 C CA . VAL B 1 48 ? -29.196 -7.443 -7.056 1.00 11.73 24 VAL B CA 1
ATOM 2096 C C . VAL B 1 48 ? -27.978 -8.277 -7.422 1.00 11.33 24 VAL B C 1
ATOM 2097 O O . VAL B 1 48 ? -27.829 -8.718 -8.570 1.00 10.84 24 VAL B O 1
ATOM 2101 N N A GLU B 1 49 ? -27.087 -8.511 -6.455 0.40 11.40 25 GLU B N 1
ATOM 2102 N N B GLU B 1 49 ? -27.118 -8.550 -6.434 0.60 11.22 25 GLU B N 1
ATOM 2103 C CA A GLU B 1 49 ? -25.850 -9.226 -6.748 0.40 12.32 25 GLU B CA 1
ATOM 2104 C CA B GLU B 1 49 ? -25.839 -9.196 -6.698 0.60 12.25 25 GLU B CA 1
ATOM 2105 C C A GLU B 1 49 ? -26.124 -10.664 -7.168 0.40 12.76 25 GLU B C 1
ATOM 2106 C C B GLU B 1 49 ? -26.004 -10.680 -7.027 0.60 12.87 25 GLU B C 1
ATOM 2107 O O A GLU B 1 49 ? -25.554 -11.153 -8.152 0.40 13.07 25 GLU B O 1
ATOM 2108 O O B GLU B 1 49 ? -25.244 -11.218 -7.844 0.60 14.53 25 GLU B O 1
ATOM 2119 N N . LEU B 1 50 ? -27.010 -11.344 -6.448 1.00 9.63 26 LEU B N 1
ATOM 2120 C CA . LEU B 1 50 ? -27.176 -12.784 -6.578 1.00 10.05 26 LEU B CA 1
ATOM 2121 C C . LEU B 1 50 ? -28.138 -13.219 -7.677 1.00 10.29 26 LEU B C 1
ATOM 2122 O O . LEU B 1 50 ? -28.137 -14.400 -8.032 1.00 14.04 26 LEU B O 1
ATOM 2127 N N . ARG B 1 51 ? -28.950 -12.318 -8.222 1.00 11.23 27 ARG B N 1
ATOM 2128 C CA . ARG B 1 51 ? -29.831 -12.645 -9.338 1.00 10.36 27 ARG B CA 1
ATOM 2129 C C . ARG B 1 51 ? -29.141 -12.314 -10.659 1.00 11.02 27 ARG B C 1
ATOM 2130 O O . ARG B 1 51 ? -28.638 -11.199 -10.836 1.00 11.24 27 ARG B O 1
ATOM 2138 N N . HIS B 1 52 ? -29.114 -13.282 -11.577 1.00 11.10 28 HIS B N 1
ATOM 2139 C CA . HIS B 1 52 ? -28.561 -13.056 -12.903 1.00 11.38 28 HIS B CA 1
ATOM 2140 C C . HIS B 1 52 ? -29.576 -12.249 -13.703 1.00 15.14 28 HIS B C 1
ATOM 2141 O O . HIS B 1 52 ? -30.721 -12.682 -13.867 1.00 15.27 28 HIS B O 1
ATOM 2148 N N . ALA B 1 53 ? -29.176 -11.070 -14.179 1.00 11.16 29 ALA B N 1
ATOM 2149 C CA . ALA B 1 53 ? -30.102 -10.200 -14.888 1.00 11.17 29 ALA B CA 1
ATOM 2150 C C . ALA B 1 53 ? -29.383 -9.482 -16.016 1.00 16.80 29 ALA B C 1
ATOM 2151 O O . ALA B 1 53 ? -28.287 -8.956 -15.811 1.00 19.76 29 ALA B O 1
ATOM 2153 N N . SER B 1 54 ? -30.008 -9.462 -17.199 1.00 15.38 30 SER B N 1
ATOM 2154 C CA . SER B 1 54 ? -29.470 -8.772 -18.366 1.00 19.39 30 SER B CA 1
ATOM 2155 C C . SER B 1 54 ? -29.693 -7.267 -18.330 1.00 20.70 30 SER B C 1
ATOM 2156 O O . SER B 1 54 ? -29.167 -6.565 -19.204 1.00 24.13 30 SER B O 1
ATOM 2159 N N . CYS B 1 55 ? -30.449 -6.760 -17.356 1.00 14.05 31 CYS B N 1
ATOM 2160 C CA . CYS B 1 55 ? -30.986 -5.404 -17.406 1.00 13.42 31 CYS B CA 1
ATOM 2161 C C . CYS B 1 55 ? -31.848 -5.211 -16.171 1.00 11.46 31 CYS B C 1
ATOM 2162 O O . CYS B 1 55 ? -32.171 -6.177 -15.472 1.00 10.91 31 CYS B O 1
ATOM 2165 N N . ASP B 1 56 ? -32.240 -3.949 -15.929 1.00 11.06 32 ASP B N 1
ATOM 2166 C CA . ASP B 1 56 ? -33.180 -3.625 -14.859 1.00 12.52 32 ASP B CA 1
ATOM 2167 C C . ASP B 1 56 ? -34.354 -4.594 -14.848 1.00 10.90 32 ASP B C 1
ATOM 2168 O O . ASP B 1 56 ? -34.721 -5.134 -13.801 1.00 10.62 32 ASP B O 1
ATOM 2173 N N . GLN B 1 57 ? -34.948 -4.834 -16.020 1.00 11.39 33 GLN B N 1
ATOM 2174 C CA . GLN B 1 57 ? -36.247 -5.497 -16.106 1.00 11.69 33 GLN B CA 1
ATOM 2175 C C . GLN B 1 57 ? -36.187 -6.987 -15.799 1.00 11.67 33 GLN B C 1
ATOM 2176 O O . GLN B 1 57 ? -37.241 -7.602 -15.609 1.00 12.49 33 GLN B O 1
ATOM 2182 N N . GLN B 1 58 ? -35.002 -7.586 -15.749 1.00 11.47 34 GLN B N 1
ATOM 2183 C CA . GLN B 1 58 ? -34.879 -8.997 -15.403 1.00 11.54 34 GLN B CA 1
ATOM 2184 C C . GLN B 1 58 ? -34.580 -9.224 -13.925 1.00 11.83 34 GLN B C 1
ATOM 2185 O O . GLN B 1 58 ? -34.347 -10.367 -13.520 1.00 13.15 34 GLN B O 1
ATOM 2191 N N . HIS B 1 59 ? -34.581 -8.176 -13.106 1.00 10.64 35 HIS B N 1
ATOM 2192 C CA . HIS B 1 59 ? -34.336 -8.383 -11.688 1.00 10.23 35 HIS B CA 1
ATOM 2193 C C . HIS B 1 59 ? -35.631 -8.796 -10.977 1.00 10.34 35 HIS B C 1
ATOM 2194 O O . HIS B 1 59 ? -36.722 -8.741 -11.543 1.00 12.82 35 HIS B O 1
ATOM 2201 N N . ILE B 1 60 ? -35.490 -9.254 -9.735 1.00 12.38 36 ILE B N 1
ATOM 2202 C CA . ILE B 1 60 ? -36.607 -9.787 -8.932 1.00 11.30 36 ILE B CA 1
ATOM 2203 C C . ILE B 1 60 ? -37.561 -8.655 -8.551 1.00 11.01 36 ILE B C 1
ATOM 2204 O O . ILE B 1 60 ? -37.107 -7.613 -8.041 1.00 11.23 36 ILE B O 1
ATOM 2209 N N . PRO B 1 61 ? -38.877 -8.825 -8.699 1.00 11.95 37 PRO B N 1
ATOM 2210 C CA . PRO B 1 61 ? -39.814 -7.824 -8.160 1.00 13.31 37 PRO B CA 1
ATOM 2211 C C . PRO B 1 61 ? -39.892 -7.913 -6.642 1.00 10.95 37 PRO B C 1
ATOM 2212 O O . PRO B 1 61 ? -40.193 -8.971 -6.086 1.00 10.57 37 PRO B O 1
ATOM 2216 N N . LEU B 1 62 ? -39.632 -6.787 -5.974 1.00 9.98 38 LEU B N 1
ATOM 2217 C CA . LEU B 1 62 ? -39.544 -6.739 -4.521 1.00 9.94 38 LEU B CA 1
ATOM 2218 C C . LEU B 1 62 ? -40.364 -5.589 -3.952 1.00 9.76 38 LEU B C 1
ATOM 2219 O O . LEU B 1 62 ? -40.357 -4.482 -4.494 1.00 9.78 38 LEU B O 1
ATOM 2224 N N . ILE B 1 63 ? -41.075 -5.864 -2.860 1.00 9.89 39 ILE B N 1
ATOM 2225 C CA . ILE B 1 63 ? -41.711 -4.848 -2.023 1.00 12.64 39 ILE B CA 1
ATOM 2226 C C . ILE B 1 63 ? -41.105 -4.966 -0.635 1.00 9.56 39 ILE B C 1
ATOM 2227 O O . ILE B 1 63 ? -41.039 -6.069 -0.079 1.00 10.60 39 ILE B O 1
ATOM 2232 N N . VAL B 1 64 ? -40.669 -3.845 -0.071 1.00 9.30 40 VAL B N 1
ATOM 2233 C CA . VAL B 1 64 ? -39.907 -3.856 1.174 1.00 8.94 40 VAL B CA 1
ATOM 2234 C C . VAL B 1 64 ? -40.664 -3.083 2.243 1.00 9.84 40 VAL B C 1
ATOM 2235 O O . VAL B 1 64 ? -41.082 -1.946 2.009 1.00 10.24 40 VAL B O 1
ATOM 2239 N N . SER B 1 65 ? -40.832 -3.702 3.410 1.00 9.13 41 SER B N 1
ATOM 2240 C CA . SER B 1 65 ? -41.230 -3.008 4.629 1.00 9.22 41 SER B CA 1
ATOM 2241 C C . SER B 1 65 ? -39.961 -2.738 5.427 1.00 9.35 41 SER B C 1
ATOM 2242 O O . SER B 1 65 ? -39.360 -3.664 5.980 1.00 8.63 41 SER B O 1
ATOM 2245 N N . SER B 1 66 ? -39.513 -1.485 5.432 1.00 8.13 42 SER B N 1
ATOM 2246 C CA . SER B 1 66 ? -38.442 -1.074 6.333 1.00 8.10 42 SER B CA 1
ATOM 2247 C C . SER B 1 66 ? -39.025 -0.052 7.298 1.00 11.15 42 SER B C 1
ATOM 2248 O O . SER B 1 66 ? -38.628 1.119 7.316 1.00 10.70 42 SER B O 1
ATOM 2251 N N . ILE B 1 67 ? -39.996 -0.500 8.083 1.00 8.50 43 ILE B N 1
ATOM 2252 C CA . ILE B 1 67 ? -40.639 0.303 9.115 1.00 9.03 43 ILE B CA 1
ATOM 2253 C C . ILE B 1 67 ? -40.038 -0.179 10.428 1.00 8.81 43 ILE B C 1
ATOM 2254 O O . ILE B 1 67 ? -40.429 -1.237 10.945 1.00 9.20 43 ILE B O 1
ATOM 2259 N N . PRO B 1 68 ? -39.051 0.530 10.974 1.00 10.07 44 PRO B N 1
ATOM 2260 C CA . PRO B 1 68 ? -38.240 -0.031 12.066 1.00 11.82 44 PRO B CA 1
ATOM 2261 C C . PRO B 1 68 ? -38.769 0.240 13.469 1.00 10.66 44 PRO B C 1
ATOM 2262 O O . PRO B 1 68 ? -38.037 -0.003 14.433 1.00 10.94 44 PRO B O 1
ATOM 2266 N N . ASP B 1 69 ? -40.009 0.718 13.626 1.00 10.69 45 ASP B N 1
ATOM 2267 C CA . ASP B 1 69 ? -40.549 0.902 14.971 1.00 10.35 45 ASP B CA 1
ATOM 2268 C C . ASP B 1 69 ? -40.876 -0.419 15.663 1.00 10.79 45 ASP B C 1
ATOM 2269 O O . ASP B 1 69 ? -41.243 -0.404 16.844 1.00 12.35 45 ASP B O 1
ATOM 2274 N N . ILE B 1 70 ? -40.729 -1.544 14.971 1.00 10.27 46 ILE B N 1
ATOM 2275 C CA . ILE B 1 70 ? -40.848 -2.879 15.555 1.00 9.09 46 ILE B CA 1
ATOM 2276 C C . ILE B 1 70 ? -40.021 -2.931 16.836 1.00 9.20 46 ILE B C 1
ATOM 2277 O O . ILE B 1 70 ? -38.811 -2.651 16.790 1.00 8.96 46 ILE B O 1
ATOM 2282 N N . PRO B 1 71 ? -40.616 -3.264 17.988 1.00 10.73 47 PRO B N 1
ATOM 2283 C CA . PRO B 1 71 ? -39.852 -3.290 19.241 1.00 10.54 47 PRO B CA 1
ATOM 2284 C C . PRO B 1 71 ? -38.645 -4.211 19.171 1.00 11.09 47 PRO B C 1
ATOM 2285 O O . PRO B 1 71 ? -38.636 -5.213 18.454 1.00 10.37 47 PRO B O 1
ATOM 2289 N N . ASP B 1 72 ? -37.611 -3.834 19.926 1.00 9.48 48 ASP B N 1
ATOM 2290 C CA . ASP B 1 72 ? -36.387 -4.617 20.022 1.00 9.14 48 ASP B CA 1
ATOM 2291 C C . ASP B 1 72 ? -36.696 -6.073 20.357 1.00 9.06 48 ASP B C 1
ATOM 2292 O O . ASP B 1 72 ? -37.435 -6.364 21.300 1.00 10.32 48 ASP B O 1
ATOM 2297 N N . ARG B 1 73 ? -36.125 -6.991 19.576 1.00 8.81 49 ARG B N 1
ATOM 2298 C CA . ARG B 1 73 ? -36.486 -8.400 19.707 1.00 8.68 49 ARG B CA 1
ATOM 2299 C C . ARG B 1 73 ? -35.877 -9.023 20.961 1.00 9.08 49 ARG B C 1
ATOM 2300 O O . ARG B 1 73 ? -36.544 -9.794 21.661 1.00 9.53 49 ARG B O 1
ATOM 2308 N N . THR B 1 74 ? -34.611 -8.712 21.261 1.00 9.45 50 THR B N 1
ATOM 2309 C CA . THR B 1 74 ? -33.988 -9.266 22.464 1.00 10.56 50 THR B CA 1
ATOM 2310 C C . THR B 1 74 ? -34.556 -8.634 23.730 1.00 11.65 50 THR B C 1
ATOM 2311 O O . THR B 1 74 ? -34.681 -9.314 24.757 1.00 12.48 50 THR B O 1
ATOM 2315 N N . ALA B 1 75 ? -34.904 -7.345 23.679 1.00 10.40 51 ALA B N 1
ATOM 2316 C CA . ALA B 1 75 ? -35.541 -6.711 24.830 1.00 12.22 51 ALA B CA 1
ATOM 2317 C C . ALA B 1 75 ? -36.854 -7.400 25.172 1.00 11.22 51 ALA B C 1
ATOM 2318 O O . ALA B 1 75 ? -37.201 -7.549 26.347 1.00 13.57 51 ALA B O 1
ATOM 2320 N N . CYS B 1 76 ? -37.593 -7.842 24.158 1.00 10.84 52 CYS B N 1
ATOM 2321 C CA . CYS B 1 76 ? -38.821 -8.580 24.427 1.00 11.36 52 CYS B CA 1
ATOM 2322 C C . CYS B 1 76 ? -38.516 -9.953 25.015 1.00 13.87 52 CYS B C 1
ATOM 2323 O O . CYS B 1 76 ? -39.041 -10.323 26.074 1.00 15.35 52 CYS B O 1
ATOM 2326 N N . LEU B 1 77 ? -37.648 -10.718 24.355 1.00 12.56 53 LEU B N 1
ATOM 2327 C CA . LEU B 1 77 ? -37.490 -12.122 24.719 1.00 12.88 53 LEU B CA 1
ATOM 2328 C C . LEU B 1 77 ? -36.720 -12.314 26.018 1.00 13.70 53 LEU B C 1
ATOM 2329 O O . LEU B 1 77 ? -36.946 -13.305 26.723 1.00 17.87 53 LEU B O 1
ATOM 2334 N N . LEU B 1 78 ? -35.809 -11.407 26.349 1.00 13.91 54 LEU B N 1
ATOM 2335 C CA . LEU B 1 78 ? -34.964 -11.571 27.520 1.00 14.62 54 LEU B CA 1
ATOM 2336 C C . LEU B 1 78 ? -35.144 -10.511 28.594 1.00 17.14 54 LEU B C 1
ATOM 2337 O O . LEU B 1 78 ? -34.589 -10.678 29.687 1.00 20.59 54 LEU B O 1
ATOM 2342 N N . SER B 1 79 ? -35.876 -9.427 28.327 1.00 12.86 55 SER B N 1
ATOM 2343 C CA . SER B 1 79 ? -36.013 -8.361 29.311 1.00 18.16 55 SER B CA 1
ATOM 2344 C C . SER B 1 79 ? -37.457 -7.912 29.488 1.00 19.78 55 SER B C 1
ATOM 2345 O O . SER B 1 79 ? -37.695 -6.842 30.050 1.00 23.78 55 SER B O 1
ATOM 2348 N N . GLY B 1 80 ? -38.425 -8.700 29.028 1.00 18.21 56 GLY B N 1
ATOM 2349 C CA . GLY B 1 80 ? -39.812 -8.353 29.272 1.00 19.11 56 GLY B CA 1
ATOM 2350 C C . GLY B 1 80 ? -40.320 -7.124 28.547 1.00 17.32 56 GLY B C 1
ATOM 2351 O O . GLY B 1 80 ? -41.327 -6.546 28.966 1.00 18.21 56 GLY B O 1
ATOM 2352 N N . GLY B 1 81 ? -39.654 -6.703 27.471 1.00 13.55 57 GLY B N 1
ATOM 2353 C CA . GLY B 1 81 ? -40.099 -5.567 26.710 1.00 13.39 57 GLY B CA 1
ATOM 2354 C C . GLY B 1 81 ? -41.343 -5.879 25.904 1.00 13.39 57 GLY B C 1
ATOM 2355 O O . GLY B 1 81 ? -41.796 -7.026 25.823 1.00 13.46 57 GLY B O 1
ATOM 2356 N N . PRO B 1 82 ? -41.910 -4.850 25.278 1.00 14.20 58 PRO B N 1
ATOM 2357 C CA . PRO B 1 82 ? -43.081 -5.049 24.420 1.00 13.52 58 PRO B CA 1
ATOM 2358 C C . PRO B 1 82 ? -42.795 -6.001 23.268 1.00 12.57 58 PRO B C 1
ATOM 2359 O O . PRO B 1 82 ? -41.705 -6.017 22.692 1.00 11.71 58 PRO B O 1
ATOM 2363 N N . SER B 1 83 ? -43.819 -6.783 22.907 1.00 12.93 59 SER B N 1
ATOM 2364 C CA . SER B 1 83 ? -43.618 -7.798 21.880 1.00 12.28 59 SER B CA 1
ATOM 2365 C C . SER B 1 83 ? -43.682 -7.182 20.484 1.00 11.64 59 SER B C 1
ATOM 2366 O O . SER B 1 83 ? -44.559 -6.355 20.203 1.00 12.17 59 SER B O 1
ATOM 2369 N N . PRO B 1 84 ? -42.778 -7.582 19.588 1.00 11.72 60 PRO B N 1
ATOM 2370 C CA . PRO B 1 84 ? -42.866 -7.141 18.191 1.00 11.93 60 PRO B CA 1
ATOM 2371 C C . PRO B 1 84 ? -43.900 -7.881 17.359 1.00 11.89 60 PRO B C 1
ATOM 2372 O O . PRO B 1 84 ? -44.114 -7.494 16.200 1.00 11.31 60 PRO B O 1
ATOM 2376 N N . TYR B 1 85 ? -44.555 -8.913 17.899 1.00 12.01 61 TYR B N 1
ATOM 2377 C CA . TYR B 1 85 ? -45.368 -9.788 17.056 1.00 11.67 61 TYR B CA 1
ATOM 2378 C C . TYR B 1 85 ? -46.434 -9.013 16.289 1.00 12.01 61 TYR B C 1
ATOM 2379 O O . TYR B 1 85 ? -46.562 -9.159 15.070 1.00 13.52 61 TYR B O 1
ATOM 2388 N N . ARG B 1 86 ? -47.222 -8.194 16.984 1.00 12.71 62 ARG B N 1
ATOM 2389 C CA . ARG B 1 86 ? -48.326 -7.519 16.306 1.00 16.89 62 ARG B CA 1
ATOM 2390 C C . ARG B 1 86 ? -47.831 -6.565 15.226 1.00 15.18 62 ARG B C 1
ATOM 2391 O O . ARG B 1 86 ? -48.535 -6.345 14.232 1.00 14.61 62 ARG B O 1
ATOM 2399 N N . TYR B 1 87 ? -46.640 -5.981 15.408 1.00 11.60 63 TYR B N 1
ATOM 2400 C CA . TYR B 1 87 ? -46.028 -5.174 14.351 1.00 12.55 63 TYR B CA 1
ATOM 2401 C C . TYR B 1 87 ? -45.686 -6.039 13.146 1.00 12.56 63 TYR B C 1
ATOM 2402 O O . TYR B 1 87 ? -45.995 -5.686 12.002 1.00 10.97 63 TYR B O 1
ATOM 2411 N N . LEU B 1 88 ? -45.009 -7.164 13.396 1.00 10.04 64 LEU B N 1
ATOM 2412 C CA . LEU B 1 88 ? -44.674 -8.115 12.343 1.00 10.03 64 LEU B CA 1
ATOM 2413 C C . LEU B 1 88 ? -45.917 -8.562 11.591 1.00 10.45 64 LEU B C 1
ATOM 2414 O O . LEU B 1 88 ? -45.923 -8.612 10.357 1.00 12.46 64 LEU B O 1
ATOM 2419 N N . GLU B 1 89 ? -46.982 -8.879 12.323 1.00 11.99 65 GLU B N 1
ATOM 2420 C CA . GLU B 1 89 ? -48.213 -9.331 11.688 1.00 14.69 65 GLU B CA 1
ATOM 2421 C C . GLU B 1 89 ? -48.809 -8.251 10.796 1.00 13.45 65 GLU B C 1
ATOM 2422 O O . GLU B 1 89 ? -49.265 -8.539 9.680 1.00 13.68 65 GLU B O 1
ATOM 2428 N N A ARG B 1 90 ? -48.830 -7.009 11.285 0.62 12.29 66 ARG B N 1
ATOM 2429 N N B ARG B 1 90 ? -48.813 -6.998 11.261 0.38 12.27 66 ARG B N 1
ATOM 2430 C CA A ARG B 1 90 ? -49.401 -5.909 10.520 0.62 12.54 66 ARG B CA 1
ATOM 2431 C CA B ARG B 1 90 ? -49.433 -5.937 10.474 0.38 12.56 66 ARG B CA 1
ATOM 2432 C C A ARG B 1 90 ? -48.633 -5.676 9.226 0.62 11.73 66 ARG B C 1
ATOM 2433 C C B ARG B 1 90 ? -48.631 -5.635 9.214 0.38 12.72 66 ARG B C 1
ATOM 2434 O O A ARG B 1 90 ? -49.232 -5.503 8.158 0.62 12.86 66 ARG B O 1
ATOM 2435 O O B ARG B 1 90 ? -49.210 -5.383 8.151 0.38 13.05 66 ARG B O 1
ATOM 2450 N N . TYR B 1 91 ? -47.301 -5.658 9.305 1.00 10.78 67 TYR B N 1
ATOM 2451 C CA . TYR B 1 91 ? -46.500 -5.384 8.119 1.00 10.15 67 TYR B CA 1
ATOM 2452 C C . TYR B 1 91 ? -46.486 -6.580 7.177 1.00 10.15 67 TYR B C 1
ATOM 2453 O O . TYR B 1 91 ? -46.405 -6.400 5.959 1.00 11.27 67 TYR B O 1
ATOM 2462 N N . LEU B 1 92 ? -46.601 -7.795 7.715 1.00 10.39 68 LEU B N 1
ATOM 2463 C CA . LEU B 1 92 ? -46.817 -8.968 6.871 1.00 12.56 68 LEU B CA 1
ATOM 2464 C C . LEU B 1 92 ? -48.059 -8.788 6.011 1.00 11.59 68 LEU B C 1
ATOM 2465 O O . LEU B 1 92 ? -48.021 -8.971 4.789 1.00 11.66 68 LEU B O 1
ATOM 2470 N N . HIS B 1 93 ? -49.182 -8.423 6.640 1.00 12.85 69 HIS B N 1
ATOM 2471 C CA . HIS B 1 93 ? -50.417 -8.260 5.891 1.00 14.00 69 HIS B CA 1
ATOM 2472 C C . HIS B 1 93 ? -50.321 -7.091 4.923 1.00 14.73 69 HIS B C 1
ATOM 2473 O O . HIS B 1 93 ? -50.897 -7.147 3.832 1.00 16.69 69 HIS B O 1
ATOM 2480 N N . MET B 1 94 ? -49.596 -6.035 5.297 1.00 12.30 70 MET B N 1
ATOM 2481 C CA . MET B 1 94 ? -49.369 -4.931 4.374 1.00 12.09 70 MET B CA 1
ATOM 2482 C C . MET B 1 94 ? -48.666 -5.415 3.118 1.00 14.12 70 MET B C 1
ATOM 2483 O O . MET B 1 94 ? -49.064 -5.066 2.001 1.00 12.06 70 MET B O 1
ATOM 2488 N N . LEU B 1 95 ? -47.632 -6.244 3.283 1.00 11.01 71 LEU B N 1
ATOM 2489 C CA . LEU B 1 95 ? -46.900 -6.761 2.130 1.00 10.76 71 LEU B CA 1
ATOM 2490 C C . LEU B 1 95 ? -47.781 -7.648 1.264 1.00 11.61 71 LEU B C 1
ATOM 2491 O O . LEU B 1 95 ? -47.766 -7.539 0.034 1.00 11.82 71 LEU B O 1
ATOM 2496 N N . GLU B 1 96 ? -48.536 -8.551 1.892 1.00 12.67 72 GLU B N 1
ATOM 2497 C CA . GLU B 1 96 ? -49.457 -9.405 1.149 1.00 13.30 72 GLU B CA 1
ATOM 2498 C C . GLU B 1 96 ? -50.487 -8.581 0.392 1.00 14.00 72 GLU B C 1
ATOM 2499 O O . GLU B 1 96 ? -50.760 -8.840 -0.785 1.00 14.55 72 GLU B O 1
ATOM 2505 N N . ASP B 1 97 ? -51.075 -7.582 1.059 1.00 14.11 73 ASP B N 1
ATOM 2506 C CA . ASP B 1 97 ? -52.066 -6.726 0.415 1.00 16.20 73 ASP B CA 1
ATOM 2507 C C . ASP B 1 97 ? -51.473 -5.940 -0.744 1.00 14.64 73 ASP B C 1
ATOM 2508 O O . ASP B 1 97 ? -52.206 -5.557 -1.666 1.00 17.08 73 ASP B O 1
ATOM 2513 N N . ALA B 1 98 ? -50.168 -5.669 -0.707 1.00 13.91 74 ALA B N 1
ATOM 2514 C CA . ALA B 1 98 ? -49.477 -5.025 -1.813 1.00 13.08 74 ALA B CA 1
ATOM 2515 C C . ALA B 1 98 ? -49.206 -5.979 -2.965 1.00 15.23 74 ALA B C 1
ATOM 2516 O O . ALA B 1 98 ? -48.799 -5.521 -4.037 1.00 17.59 74 ALA B O 1
ATOM 2518 N N . GLY B 1 99 ? -49.408 -7.282 -2.770 1.00 14.56 75 GLY B N 1
ATOM 2519 C CA . GLY B 1 99 ? -49.214 -8.262 -3.822 1.00 15.21 75 GLY B CA 1
ATOM 2520 C C . GLY B 1 99 ? -48.048 -9.215 -3.647 1.00 13.53 75 GLY B C 1
ATOM 2521 O O . GLY B 1 99 ? -47.730 -9.943 -4.594 1.00 14.46 75 GLY B O 1
ATOM 2522 N N . ALA B 1 100 ? -47.407 -9.243 -2.476 1.00 14.01 76 ALA B N 1
ATOM 2523 C CA . ALA B 1 100 ? -46.309 -10.173 -2.231 1.00 12.35 76 ALA B CA 1
ATOM 2524 C C . ALA B 1 100 ? -46.824 -11.609 -2.146 1.00 13.24 76 ALA B C 1
ATOM 2525 O O . ALA B 1 100 ? -47.779 -11.896 -1.417 1.00 13.77 76 ALA B O 1
ATOM 2527 N N A GLU B 1 101 ? -46.191 -12.519 -2.886 0.63 13.60 77 GLU B N 1
ATOM 2528 N N B GLU B 1 101 ? -46.196 -12.498 -2.920 0.37 13.61 77 GLU B N 1
ATOM 2529 C CA A GLU B 1 101 ? -46.566 -13.928 -2.863 0.63 14.65 77 GLU B CA 1
ATOM 2530 C CA B GLU B 1 101 ? -46.502 -13.922 -2.951 0.37 16.03 77 GLU B CA 1
ATOM 2531 C C A GLU B 1 101 ? -45.597 -14.775 -2.049 0.63 14.36 77 GLU B C 1
ATOM 2532 C C B GLU B 1 101 ? -45.619 -14.742 -2.027 0.37 14.34 77 GLU B C 1
ATOM 2533 O O A GLU B 1 101 ? -45.896 -15.941 -1.765 0.63 15.28 77 GLU B O 1
ATOM 2534 O O B GLU B 1 101 ? -45.992 -15.866 -1.671 0.37 15.24 77 GLU B O 1
ATOM 2545 N N . CYS B 1 102 ? -44.453 -14.219 -1.666 1.00 13.25 78 CYS B N 1
ATOM 2546 C CA . CYS B 1 102 ? -43.488 -14.890 -0.815 1.00 12.94 78 CYS B CA 1
ATOM 2547 C C . CYS B 1 102 ? -42.889 -13.821 0.081 1.00 13.41 78 CYS B C 1
ATOM 2548 O O . CYS B 1 102 ? -42.665 -12.699 -0.376 1.00 13.81 78 CYS B O 1
ATOM 2551 N N . ILE B 1 103 ? -42.690 -14.147 1.358 1.00 11.47 79 ILE B N 1
ATOM 2552 C CA . ILE B 1 103 ? -42.219 -13.194 2.363 1.00 12.07 79 ILE B CA 1
ATOM 2553 C C . ILE B 1 103 ? -40.943 -13.732 2.997 1.00 11.28 79 ILE B C 1
ATOM 2554 O O . ILE B 1 103 ? -40.890 -14.901 3.399 1.00 10.93 79 ILE B O 1
ATOM 2559 N N . VAL B 1 104 ? -39.927 -12.880 3.093 1.00 9.45 80 VAL B N 1
ATOM 2560 C CA . VAL B 1 104 ? -38.669 -13.197 3.756 1.00 9.19 80 VAL B CA 1
ATOM 2561 C C . VAL B 1 104 ? -38.388 -12.125 4.807 1.00 9.10 80 VAL B C 1
ATOM 2562 O O . VAL B 1 104 ? -38.733 -10.954 4.627 1.00 10.20 80 VAL B O 1
ATOM 2566 N N . ILE B 1 105 ? -37.774 -12.536 5.912 1.00 8.36 81 ILE B N 1
ATOM 2567 C CA . ILE B 1 105 ? -37.538 -11.677 7.067 1.00 8.09 81 ILE B CA 1
ATOM 2568 C C . ILE B 1 105 ? -36.042 -11.610 7.334 1.00 9.14 81 ILE B C 1
ATOM 2569 O O . ILE B 1 105 ? -35.464 -12.537 7.899 1.00 8.30 81 ILE B O 1
ATOM 2574 N N . PRO B 1 106 ? -35.380 -10.485 6.989 1.00 8.55 82 PRO B N 1
ATOM 2575 C CA . PRO B 1 106 ? -33.922 -10.343 7.224 1.00 8.97 82 PRO B CA 1
ATOM 2576 C C . PRO B 1 106 ? -33.581 -9.999 8.676 1.00 9.86 82 PRO B C 1
ATOM 2577 O O . PRO B 1 106 ? -32.983 -8.960 8.989 1.00 7.31 82 PRO B O 1
ATOM 2581 N N . CYS B 1 107 ? -33.980 -10.881 9.590 1.00 7.33 83 CYS B N 1
ATOM 2582 C CA . CYS B 1 107 ? -33.683 -10.740 11.014 1.00 7.30 83 CYS B CA 1
ATOM 2583 C C . CYS B 1 107 ? -33.784 -12.119 11.636 1.00 8.72 83 CYS B C 1
ATOM 2584 O O . CYS B 1 107 ? -34.850 -12.732 11.580 1.00 10.44 83 CYS B O 1
ATOM 2587 N N . ASN B 1 108 ? -32.693 -12.609 12.229 1.00 7.92 84 ASN B N 1
ATOM 2588 C CA . ASN B 1 108 ? -32.709 -13.956 12.795 1.00 8.44 84 ASN B CA 1
ATOM 2589 C C . ASN B 1 108 ? -33.572 -14.032 14.057 1.00 8.51 84 ASN B C 1
ATOM 2590 O O . ASN B 1 108 ? -34.397 -14.944 14.197 1.00 8.95 84 ASN B O 1
ATOM 2595 N N . THR B 1 109 ? -33.389 -13.088 14.992 1.00 8.22 85 THR B N 1
ATOM 2596 C CA . THR B 1 109 ? -34.134 -13.132 16.249 1.00 9.24 85 THR B CA 1
ATOM 2597 C C . THR B 1 109 ? -35.638 -13.138 16.004 1.00 9.22 85 THR B C 1
ATOM 2598 O O . THR B 1 109 ? -36.386 -13.775 16.754 1.00 9.84 85 THR B O 1
ATOM 2602 N N . ALA B 1 110 ? -36.103 -12.422 14.968 1.00 8.61 86 ALA B N 1
ATOM 2603 C CA . ALA B 1 110 ? -37.534 -12.375 14.652 1.00 8.79 86 ALA B CA 1
ATOM 2604 C C . ALA B 1 110 ? -38.110 -13.736 14.284 1.00 8.96 86 ALA B C 1
ATOM 2605 O O . ALA B 1 110 ? -39.341 -13.885 14.250 1.00 9.34 86 ALA B O 1
ATOM 2607 N N . HIS B 1 111 ? -37.268 -14.730 14.004 1.00 8.13 87 HIS B N 1
ATOM 2608 C CA . HIS B 1 111 ? -37.795 -16.038 13.653 1.00 8.23 87 HIS B CA 1
ATOM 2609 C C . HIS B 1 111 ? -38.271 -16.820 14.859 1.00 8.99 87 HIS B C 1
ATOM 2610 O O . HIS B 1 111 ? -38.816 -17.912 14.694 1.00 9.97 87 HIS B O 1
ATOM 2617 N N . TYR B 1 112 ? -38.107 -16.274 16.064 1.00 11.10 88 TYR B N 1
ATOM 2618 C CA . TYR B 1 112 ? -38.877 -16.777 17.198 1.00 10.50 88 TYR B CA 1
ATOM 2619 C C . TYR B 1 112 ? -40.365 -16.819 16.867 1.00 11.03 88 TYR B C 1
ATOM 2620 O O . TYR B 1 112 ? -41.074 -17.734 17.293 1.00 13.36 88 TYR B O 1
ATOM 2629 N N . TRP B 1 113 ? -40.853 -15.847 16.093 1.00 11.06 89 TRP B N 1
ATOM 2630 C CA . TRP B 1 113 ? -42.260 -15.767 15.722 1.00 11.26 89 TRP B CA 1
ATOM 2631 C C . TRP B 1 113 ? -42.535 -16.312 14.322 1.00 11.88 89 TRP B C 1
ATOM 2632 O O . TRP B 1 113 ? -43.638 -16.111 13.801 1.00 14.74 89 TRP B O 1
ATOM 2643 N N . PHE B 1 114 ? -41.571 -17.002 13.705 1.00 11.42 90 PHE B N 1
ATOM 2644 C CA . PHE B 1 114 ? -41.742 -17.440 12.319 1.00 12.36 90 PHE B CA 1
ATOM 2645 C C . PHE B 1 114 ? -42.953 -18.354 12.164 1.00 12.28 90 PHE B C 1
ATOM 2646 O O . PHE B 1 114 ? -43.772 -18.175 11.251 1.00 12.96 90 PHE B O 1
ATOM 2654 N N . ASP B 1 115 ? -43.066 -19.369 13.020 1.00 12.99 91 ASP B N 1
ATOM 2655 C CA . ASP B 1 115 ? -44.182 -20.295 12.881 1.00 18.26 91 ASP B CA 1
ATOM 2656 C C . ASP B 1 115 ? -45.510 -19.579 13.087 1.00 17.34 91 ASP B C 1
ATOM 2657 O O . ASP B 1 115 ? -46.489 -19.855 12.385 1.00 20.41 91 ASP B O 1
ATOM 2662 N N . ASP B 1 116 ? -45.545 -18.625 14.019 1.00 15.48 92 ASP B N 1
ATOM 2663 C CA . ASP B 1 116 ? -46.757 -17.852 14.261 1.00 17.43 92 ASP B CA 1
ATOM 2664 C C . ASP B 1 116 ? -47.152 -17.037 13.039 1.00 17.87 92 ASP B C 1
ATOM 2665 O O . ASP B 1 116 ? -48.333 -16.987 12.676 1.00 19.55 92 ASP B O 1
ATOM 2670 N N . LEU B 1 117 ? -46.181 -16.366 12.412 1.00 13.05 93 LEU B N 1
ATOM 2671 C CA . LEU B 1 117 ? -46.468 -15.564 11.226 1.00 13.91 93 LEU B CA 1
ATOM 2672 C C . LEU B 1 117 ? -46.867 -16.450 10.056 1.00 17.75 93 LEU B C 1
ATOM 2673 O O . LEU B 1 117 ? -47.777 -16.109 9.294 1.00 19.29 93 LEU B O 1
ATOM 2678 N N . GLN B 1 118 ? -46.208 -17.601 9.911 1.00 17.43 94 GLN B N 1
ATOM 2679 C CA . GLN B 1 118 ? -46.536 -18.517 8.826 1.00 19.51 94 GLN B CA 1
ATOM 2680 C C . GLN B 1 118 ? -47.996 -18.960 8.885 1.00 20.48 94 GLN B C 1
ATOM 2681 O O . GLN B 1 118 ? -48.646 -19.109 7.845 1.00 21.90 94 GLN B O 1
ATOM 2687 N N . ASN B 1 119 ? -48.531 -19.174 10.087 1.00 23.13 95 ASN B N 1
ATOM 2688 C CA . ASN B 1 119 ? -49.904 -19.657 10.201 1.00 25.44 95 ASN B CA 1
ATOM 2689 C C . ASN B 1 119 ? -50.898 -18.611 9.708 1.00 24.08 95 ASN B C 1
ATOM 2690 O O . ASN B 1 119 ? -51.911 -18.949 9.081 1.00 25.92 95 ASN B O 1
ATOM 2695 N N . VAL B 1 120 ? -50.625 -17.332 9.973 1.00 18.57 96 VAL B N 1
ATOM 2696 C CA . VAL B 1 120 ? -51.552 -16.282 9.563 1.00 21.89 96 VAL B CA 1
ATOM 2697 C C . VAL B 1 120 ? -51.288 -15.800 8.145 1.00 21.49 96 VAL B C 1
ATOM 2698 O O . VAL B 1 120 ? -52.136 -15.094 7.577 1.00 24.13 96 VAL B O 1
ATOM 2702 N N . ALA B 1 121 ? -50.163 -16.188 7.546 1.00 21.80 97 ALA B N 1
ATOM 2703 C CA . ALA B 1 121 ? -49.781 -15.727 6.219 1.00 19.50 97 ALA B CA 1
ATOM 2704 C C . ALA B 1 121 ? -50.473 -16.531 5.125 1.00 22.36 97 ALA B C 1
ATOM 2705 O O . ALA B 1 121 ? -50.578 -17.761 5.200 1.00 24.34 97 ALA B O 1
ATOM 2707 N N . LYS B 1 122 ? -50.945 -15.825 4.099 1.00 21.52 98 LYS B N 1
ATOM 2708 C CA . LYS B 1 122 ? -51.348 -16.471 2.858 1.00 24.94 98 LYS B CA 1
ATOM 2709 C C . LYS B 1 122 ? -50.181 -16.639 1.890 1.00 25.24 98 LYS B C 1
ATOM 2710 O O . LYS B 1 122 ? -50.145 -17.614 1.129 1.00 27.56 98 LYS B O 1
ATOM 2716 N N . ALA B 1 123 ? -49.222 -15.718 1.908 1.00 24.15 99 ALA B N 1
ATOM 2717 C CA . ALA B 1 123 ? -48.015 -15.865 1.112 1.00 17.15 99 ALA B CA 1
ATOM 2718 C C . ALA B 1 123 ? -47.128 -16.967 1.682 1.00 16.36 99 ALA B C 1
ATOM 2719 O O . ALA B 1 123 ? -47.229 -17.344 2.854 1.00 17.03 99 ALA B O 1
ATOM 2721 N N . ARG B 1 124 ? -46.256 -17.491 0.824 1.00 16.44 100 ARG B N 1
ATOM 2722 C CA . ARG B 1 124 ? -45.207 -18.403 1.255 1.00 15.69 100 ARG B CA 1
ATOM 2723 C C . ARG B 1 124 ? -44.185 -17.655 2.102 1.00 19.01 100 ARG B C 1
ATOM 2724 O O . ARG B 1 124 ? -43.847 -16.509 1.807 1.00 20.38 100 ARG B O 1
ATOM 2732 N N . MET B 1 125 ? -43.696 -18.297 3.162 1.00 13.48 101 MET B N 1
ATOM 2733 C CA . MET B 1 125 ? -42.582 -17.768 3.942 1.00 11.84 101 MET B CA 1
ATOM 2734 C C . MET B 1 125 ? -41.417 -18.745 3.939 1.00 11.76 101 MET B C 1
ATOM 2735 O O . MET B 1 125 ? -41.616 -19.959 4.024 1.00 13.99 101 MET B O 1
ATOM 2740 N N . ILE B 1 126 ? -40.205 -18.203 3.815 1.00 10.72 102 ILE B N 1
ATOM 2741 C CA . ILE B 1 126 ? -38.969 -18.979 3.779 1.00 10.50 102 ILE B CA 1
ATOM 2742 C C . ILE B 1 126 ? -38.147 -18.580 4.990 1.00 11.93 102 ILE B C 1
ATOM 2743 O O . ILE B 1 126 ? -37.899 -17.389 5.206 1.00 12.86 102 ILE B O 1
ATOM 2748 N N . SER B 1 127 ? -37.725 -19.574 5.772 1.00 12.12 103 SER B N 1
ATOM 2749 C CA . SER B 1 127 ? -37.025 -19.337 7.028 1.00 9.87 103 SER B CA 1
ATOM 2750 C C . SER B 1 127 ? -35.545 -19.046 6.805 1.00 9.21 103 SER B C 1
ATOM 2751 O O . SER B 1 127 ? -34.855 -19.796 6.106 1.00 10.15 103 SER B O 1
ATOM 2754 N N . ILE B 1 128 ? -35.050 -17.978 7.441 1.00 7.55 104 ILE B N 1
ATOM 2755 C CA . ILE B 1 128 ? -33.618 -17.679 7.389 1.00 7.31 104 ILE B CA 1
ATOM 2756 C C . ILE B 1 128 ? -32.803 -18.797 8.034 1.00 7.71 104 ILE B C 1
ATOM 2757 O O . ILE B 1 128 ? -31.674 -19.073 7.612 1.00 8.28 104 ILE B O 1
ATOM 2762 N N . LEU B 1 129 ? -33.362 -19.476 9.035 1.00 7.51 105 LEU B N 1
ATOM 2763 C CA . LEU B 1 129 ? -32.612 -20.510 9.748 1.00 8.78 105 LEU B CA 1
ATOM 2764 C C . LEU B 1 129 ? -32.332 -21.718 8.853 1.00 10.04 105 LEU B C 1
ATOM 2765 O O . LEU B 1 129 ? -31.184 -22.165 8.746 1.00 9.66 105 LEU B O 1
ATOM 2770 N N . ASP B 1 130 ? -33.366 -22.261 8.195 1.00 9.12 106 ASP B N 1
ATOM 2771 C CA . ASP B 1 130 ? -33.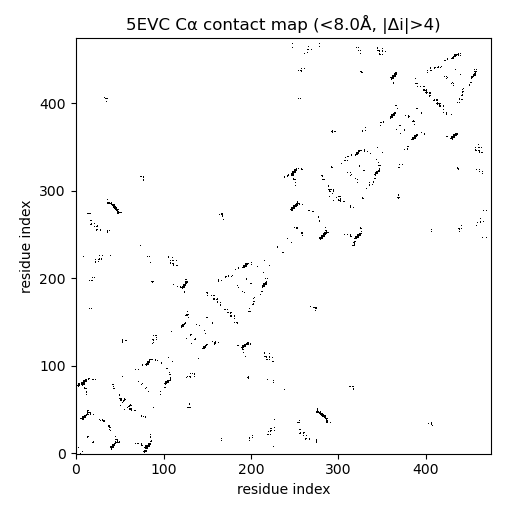154 -23.390 7.293 1.00 11.12 106 ASP B CA 1
ATOM 2772 C C . ASP B 1 130 ? -32.241 -23.015 6.136 1.00 10.19 106 ASP B C 1
ATOM 2773 O O . ASP B 1 130 ? -31.357 -23.793 5.762 1.00 10.59 106 ASP B O 1
ATOM 2778 N N . ALA B 1 131 ? -32.447 -21.833 5.549 1.00 10.15 107 ALA B N 1
ATOM 2779 C CA . ALA B 1 131 ? -31.599 -21.416 4.435 1.00 10.55 107 ALA B CA 1
ATOM 2780 C C . ALA B 1 131 ? -30.139 -21.364 4.852 1.00 9.51 107 ALA B C 1
ATOM 2781 O O . ALA B 1 131 ? -29.257 -21.862 4.141 1.00 10.47 107 ALA B O 1
ATOM 2783 N N . THR B 1 132 ? -29.872 -20.796 6.023 1.00 8.77 108 THR B N 1
ATOM 2784 C CA . THR B 1 132 ? -28.496 -20.609 6.466 1.00 8.73 108 THR B CA 1
ATOM 2785 C C . THR B 1 132 ? -27.819 -21.940 6.770 1.00 9.35 108 THR B C 1
ATOM 2786 O O . THR B 1 132 ? -26.697 -22.187 6.320 1.00 11.10 108 THR B O 1
ATOM 2790 N N . LEU B 1 133 ? -28.488 -22.817 7.523 1.00 9.74 109 LEU B N 1
ATOM 2791 C CA . LEU B 1 133 ? -27.911 -24.124 7.818 1.00 10.33 109 LEU B CA 1
ATOM 2792 C C . LEU B 1 133 ? -27.677 -24.940 6.551 1.00 11.35 109 LEU B C 1
ATOM 2793 O O . LEU B 1 133 ? -26.709 -25.704 6.473 1.00 12.17 109 LEU B O 1
ATOM 2798 N N . GLY B 1 134 ? -28.540 -24.787 5.548 1.00 11.52 110 GLY B N 1
ATOM 2799 C CA . GLY B 1 134 ? -28.369 -25.525 4.310 1.00 12.77 110 GLY B CA 1
ATOM 2800 C C . GLY B 1 134 ? -27.160 -25.104 3.501 1.00 16.30 110 GLY B C 1
ATOM 2801 O O . GLY B 1 134 ? -26.708 -25.866 2.638 1.00 17.11 110 GLY B O 1
ATOM 2802 N N . ASP B 1 135 ? -26.619 -23.913 3.765 1.00 12.19 111 ASP B N 1
ATOM 2803 C CA . ASP B 1 135 ? -25.461 -23.400 3.044 1.00 14.02 111 ASP B CA 1
ATOM 2804 C C . ASP B 1 135 ? -24.141 -23.630 3.785 1.00 15.76 111 ASP B C 1
ATOM 2805 O O . ASP B 1 135 ? -23.117 -23.058 3.399 1.00 15.96 111 ASP B O 1
ATOM 2810 N N . ILE B 1 136 ? -24.133 -24.454 4.825 1.00 10.90 112 ILE B N 1
ATOM 2811 C CA . ILE B 1 136 ? -22.895 -24.828 5.497 1.00 9.68 112 ILE B CA 1
ATOM 2812 C C . ILE B 1 136 ? -22.272 -26.012 4.762 1.00 10.21 112 ILE B C 1
ATOM 2813 O O . ILE B 1 136 ? -22.970 -27.006 4.507 1.00 11.32 112 ILE B O 1
ATOM 2818 N N . PRO B 1 137 ? -20.989 -25.972 4.407 1.00 10.54 113 PRO B N 1
ATOM 2819 C CA . PRO B 1 137 ? -20.370 -27.128 3.746 1.00 11.13 113 PRO B CA 1
ATOM 2820 C C . PRO B 1 137 ? -20.565 -28.383 4.578 1.00 11.85 113 PRO B C 1
ATOM 2821 O O . PRO B 1 137 ? -20.503 -28.323 5.812 1.00 12.19 113 PRO B O 1
ATOM 2825 N N . PRO B 1 138 ? -20.838 -29.530 3.945 1.00 15.59 114 PRO B N 1
ATOM 2826 C CA . PRO B 1 138 ? -21.111 -30.749 4.727 1.00 17.46 114 PRO B CA 1
ATOM 2827 C C . PRO B 1 138 ? -19.970 -31.164 5.637 1.00 18.24 114 PRO B C 1
ATOM 2828 O O . PRO B 1 138 ? -20.211 -31.817 6.660 1.00 20.06 114 PRO B O 1
ATOM 2832 N N . SER B 1 139 ? -18.730 -30.818 5.299 1.00 14.25 115 SER B N 1
ATOM 2833 C CA . SER B 1 139 ? -17.605 -31.183 6.140 1.00 17.93 115 SER B CA 1
ATOM 2834 C C . SER B 1 139 ? -17.507 -30.335 7.398 1.00 20.31 115 SER B C 1
ATOM 2835 O O . SER B 1 139 ? -16.762 -30.704 8.314 1.00 21.26 115 SER B O 1
ATOM 2838 N N . ALA B 1 140 ? -18.224 -29.215 7.468 1.00 16.47 116 ALA B N 1
ATOM 2839 C CA . ALA B 1 140 ? -18.149 -28.328 8.627 1.00 17.64 116 ALA B CA 1
ATOM 2840 C C . ALA B 1 140 ? -19.185 -28.781 9.651 1.00 21.38 116 ALA B C 1
ATOM 2841 O O . ALA B 1 140 ? -20.362 -28.410 9.573 1.00 24.89 116 ALA B O 1
ATOM 2843 N N . ARG B 1 141 ? -18.739 -29.575 10.625 1.00 20.26 117 ARG B N 1
ATOM 2844 C CA . ARG B 1 141 ? -19.623 -30.134 11.636 1.00 22.19 117 ARG B CA 1
ATOM 2845 C C . ARG B 1 141 ? -19.551 -29.415 12.972 1.00 21.08 117 ARG B C 1
ATOM 2846 O O . ARG B 1 141 ? -20.522 -29.456 13.732 1.00 23.89 117 ARG B O 1
ATOM 2854 N N . HIS B 1 142 ? -18.436 -28.764 13.281 1.00 19.55 118 HIS B N 1
ATOM 2855 C CA . HIS B 1 142 ? -18.309 -27.937 14.475 1.00 21.87 118 HIS B CA 1
ATOM 2856 C C . HIS B 1 142 ? -18.314 -26.493 14.005 1.00 16.90 118 HIS B C 1
ATOM 2857 O O . HIS B 1 142 ? -17.376 -26.051 13.332 1.00 17.38 118 HIS B O 1
ATOM 2864 N N . VAL B 1 143 ? -19.379 -25.773 14.339 1.00 15.66 119 VAL B N 1
ATOM 2865 C CA . VAL B 1 143 ? -19.711 -24.519 13.684 1.00 15.40 119 VAL B CA 1
ATOM 2866 C C . VAL B 1 143 ? -19.925 -23.445 14.742 1.00 14.83 119 VAL B C 1
ATOM 2867 O O . VAL B 1 143 ? -20.725 -23.625 15.668 1.00 16.18 119 VAL B O 1
ATOM 2871 N N . GLY B 1 144 ? -19.204 -22.338 14.617 1.00 13.57 120 GLY B N 1
ATOM 2872 C CA . GLY B 1 144 ? -19.456 -21.210 15.479 1.00 13.37 120 GLY B CA 1
ATOM 2873 C C . GLY B 1 144 ? -20.758 -20.522 15.122 1.00 12.14 120 GLY B C 1
ATOM 2874 O O . GLY B 1 144 ? -21.255 -20.608 13.999 1.00 12.53 120 GLY B O 1
ATOM 2875 N N . LEU B 1 145 ? -21.329 -19.820 16.099 1.00 14.23 121 LEU B N 1
ATOM 2876 C CA . LEU B 1 145 ? -22.565 -19.076 15.891 1.00 12.42 121 LEU B CA 1
ATOM 2877 C C . LEU B 1 145 ? -22.409 -17.677 16.473 1.00 12.85 121 LEU B C 1
ATOM 2878 O O . LEU B 1 145 ? -22.214 -17.524 17.685 1.00 11.63 121 LEU B O 1
ATOM 2883 N N . LEU B 1 146 ? -22.487 -16.664 15.604 1.00 10.35 122 LEU B N 1
ATOM 2884 C CA . LEU B 1 146 ? -22.565 -15.264 16.008 1.00 10.98 122 LEU B CA 1
ATOM 2885 C C . LEU B 1 146 ? -24.012 -14.794 15.872 1.00 10.46 122 LEU B C 1
ATOM 2886 O O . LEU B 1 146 ? -24.560 -14.773 14.761 1.00 8.90 122 LEU B O 1
ATOM 2891 N N . ALA B 1 147 ? -24.630 -14.435 16.995 1.00 9.29 123 ALA B N 1
ATOM 2892 C CA . ALA B 1 147 ? -26.046 -14.093 17.003 1.00 8.83 123 ALA B CA 1
ATOM 2893 C C . ALA B 1 147 ? -26.334 -13.237 18.229 1.00 9.10 123 ALA B C 1
ATOM 2894 O O . ALA B 1 147 ? -25.478 -13.058 19.099 1.00 11.05 123 ALA B O 1
ATOM 2896 N N . THR B 1 148 ? -27.553 -12.704 18.279 1.00 8.77 124 THR B N 1
ATOM 2897 C CA . THR B 1 148 ? -28.005 -11.938 19.434 1.00 9.05 124 THR B CA 1
ATOM 2898 C C . THR B 1 148 ? -28.221 -12.850 20.636 1.00 10.36 124 THR B C 1
ATOM 2899 O O . THR B 1 148 ? -28.420 -14.058 20.505 1.00 10.25 124 THR B O 1
ATOM 2903 N N . ASN B 1 149 ? -28.200 -12.243 21.827 1.00 10.66 125 ASN B N 1
ATOM 2904 C CA . ASN B 1 149 ? -28.445 -12.991 23.061 1.00 11.48 125 ASN B CA 1
ATOM 2905 C C . ASN B 1 149 ? -29.726 -13.812 22.983 1.00 11.63 125 ASN B C 1
ATOM 2906 O O . ASN B 1 149 ? -29.774 -14.946 23.469 1.00 12.59 125 ASN B O 1
ATOM 2911 N N . ALA B 1 150 ? -30.788 -13.243 22.400 1.00 13.33 126 ALA B N 1
ATOM 2912 C CA . ALA B 1 150 ? -32.077 -13.925 22.389 1.00 13.29 126 ALA B CA 1
ATOM 2913 C C . ALA B 1 150 ? -32.101 -15.069 21.382 1.00 11.97 126 ALA B C 1
ATOM 2914 O O . ALA B 1 150 ? -32.735 -16.102 21.634 1.00 12.32 126 ALA B O 1
ATOM 2916 N N . THR B 1 151 ? -31.418 -14.911 20.245 1.00 10.38 127 THR B N 1
ATOM 2917 C CA . THR B 1 151 ? -31.345 -16.012 19.291 1.00 10.34 127 THR B CA 1
ATOM 2918 C C . THR B 1 151 ? -30.663 -17.218 19.919 1.00 11.20 127 THR B C 1
ATOM 2919 O O . THR B 1 151 ? -31.133 -18.349 19.770 1.00 11.72 127 THR B O 1
ATOM 2923 N N . LEU B 1 152 ? -29.593 -16.984 20.683 1.00 11.56 128 LEU B N 1
ATOM 2924 C CA . LEU B 1 152 ? -28.914 -18.065 21.398 1.00 13.70 128 LEU B CA 1
ATOM 2925 C C . LEU B 1 152 ? -29.768 -18.622 22.531 1.00 15.70 128 LEU B C 1
ATOM 2926 O O . LEU B 1 152 ? -29.857 -19.843 22.709 1.00 16.25 128 LEU B O 1
ATOM 2931 N N . ALA B 1 153 ? -30.381 -17.737 23.328 1.00 13.91 129 ALA B N 1
ATOM 2932 C CA . ALA B 1 153 ? -31.072 -18.166 24.539 1.00 16.73 129 ALA B CA 1
ATOM 2933 C C . ALA B 1 153 ? -32.344 -18.931 24.213 1.00 15.53 129 ALA B C 1
ATOM 2934 O O . ALA B 1 153 ? -32.699 -19.876 24.922 1.00 21.74 129 ALA B O 1
ATOM 2936 N N . THR B 1 154 ? -33.050 -18.543 23.158 1.00 14.49 130 THR B N 1
ATOM 2937 C CA . THR B 1 154 ? -34.239 -19.279 22.757 1.00 15.88 130 THR B CA 1
ATOM 2938 C C . THR B 1 154 ? -33.912 -20.454 21.841 1.00 17.67 130 THR B C 1
ATOM 2939 O O . THR B 1 154 ? -34.826 -21.183 21.442 1.00 20.95 130 THR B O 1
ATOM 2943 N N . GLY B 1 155 ? -32.637 -20.661 21.520 1.00 14.56 131 GLY B N 1
ATOM 2944 C CA . GLY B 1 155 ? -32.200 -21.822 20.758 1.00 17.17 131 GLY B CA 1
ATOM 2945 C C . GLY B 1 155 ? -32.761 -21.905 19.356 1.00 16.06 131 GLY B C 1
ATOM 2946 O O . GLY B 1 155 ? -33.103 -23.002 18.899 1.00 17.53 131 GLY B O 1
ATOM 2947 N N . LEU B 1 156 ? -32.859 -20.771 18.656 1.00 12.68 132 LEU B N 1
ATOM 2948 C CA . LEU B 1 156 ? -33.499 -20.782 17.345 1.00 12.05 132 LEU B CA 1
ATOM 2949 C C . LEU B 1 156 ? -32.794 -21.738 16.387 1.00 14.06 132 LEU B C 1
ATOM 2950 O O . LEU B 1 156 ? -33.453 -22.455 15.625 1.00 15.29 132 LEU B O 1
ATOM 2955 N N . TYR B 1 157 ? -31.459 -21.780 16.425 1.00 11.73 133 TYR B N 1
ATOM 2956 C CA . TYR B 1 157 ? -30.690 -22.655 15.550 1.00 13.69 133 TYR B CA 1
ATOM 2957 C C . TYR B 1 157 ? -30.501 -24.054 16.125 1.00 14.66 133 TYR B C 1
ATOM 2958 O O . TYR B 1 157 ? -30.058 -24.952 15.400 1.00 15.74 133 TYR B O 1
ATOM 2967 N N . GLN B 1 158 ? -30.854 -24.265 17.392 1.00 20.69 134 GLN B N 1
ATOM 2968 C CA . GLN B 1 158 ? -30.394 -25.449 18.111 1.00 24.05 134 GLN B CA 1
ATOM 2969 C C . GLN B 1 158 ? -31.073 -26.716 17.609 1.00 21.67 134 GLN B C 1
ATOM 2970 O O . GLN B 1 158 ? -30.400 -27.683 17.233 1.00 21.53 134 GLN B O 1
ATOM 2976 N N . LYS B 1 159 ? -32.407 -26.744 17.613 1.00 20.38 135 LYS B N 1
ATOM 2977 C CA . LYS B 1 159 ? -33.093 -27.959 17.188 1.00 26.85 135 LYS B CA 1
ATOM 2978 C C . LYS B 1 159 ? -32.742 -28.310 15.753 1.00 21.72 135 LYS B C 1
ATOM 2979 O O . LYS B 1 159 ? -32.554 -29.487 15.429 1.00 20.43 135 LYS B O 1
ATOM 2985 N N . LYS B 1 160 ? -32.635 -27.300 14.884 1.00 17.17 136 LYS B N 1
ATOM 2986 C CA . LYS B 1 160 ? -32.367 -27.555 13.471 1.00 15.63 136 LYS B CA 1
ATOM 2987 C C . LYS B 1 160 ? -30.929 -28.007 13.248 1.00 14.74 136 LYS B C 1
ATOM 2988 O O . LYS B 1 160 ? -30.668 -28.873 12.404 1.00 14.71 136 LYS B O 1
ATOM 2994 N N . ALA B 1 161 ? -29.982 -27.442 14.003 1.00 16.82 137 ALA B N 1
ATOM 2995 C CA . ALA B 1 161 ? -28.590 -27.871 13.904 1.00 17.02 137 ALA B CA 1
ATOM 2996 C C . ALA B 1 161 ? -28.424 -29.315 14.360 1.00 15.68 137 ALA B C 1
ATOM 2997 O O . ALA B 1 161 ? -27.745 -30.110 13.701 1.00 16.65 137 ALA B O 1
ATOM 2999 N N . LEU B 1 162 ? -29.048 -29.671 15.488 1.00 17.37 138 LEU B N 1
ATOM 3000 C CA . LEU B 1 162 ? -28.966 -31.039 15.991 1.00 21.17 138 LEU B CA 1
ATOM 3001 C C . LEU B 1 162 ? -29.460 -32.043 14.956 1.00 20.61 138 LEU B C 1
ATOM 3002 O O . LEU B 1 162 ? -28.852 -33.105 14.771 1.00 19.93 138 LEU B O 1
ATOM 3007 N N . ALA B 1 163 ? -30.565 -31.722 14.271 1.00 18.83 139 ALA B N 1
ATOM 3008 C CA . ALA B 1 163 ? -31.143 -32.636 13.287 1.00 20.45 139 ALA B CA 1
ATOM 3009 C C . ALA B 1 163 ? -30.201 -32.885 12.124 1.00 20.32 139 ALA B C 1
ATOM 3010 O O . ALA B 1 163 ? -30.203 -33.977 11.541 1.00 21.54 139 ALA B O 1
ATOM 3012 N N . ARG B 1 164 ? -29.409 -31.888 11.761 1.00 17.51 140 ARG B N 1
ATOM 3013 C CA . ARG B 1 164 ? -28.457 -32.020 10.672 1.00 16.37 140 ARG B CA 1
ATOM 3014 C C . ARG B 1 164 ? -27.134 -32.614 11.124 1.00 16.27 140 ARG B C 1
ATOM 3015 O O . ARG B 1 164 ? -26.213 -32.719 10.316 1.00 16.25 140 ARG B O 1
ATOM 3023 N N . GLY B 1 165 ? -27.014 -33.002 12.388 1.00 17.53 141 GLY B N 1
ATOM 3024 C CA . GLY B 1 165 ? -25.763 -33.544 12.874 1.00 21.26 141 GLY B CA 1
ATOM 3025 C C . GLY B 1 165 ? -24.682 -32.520 13.130 1.00 22.33 141 GLY B C 1
ATOM 3026 O O . GLY B 1 165 ? -23.499 -32.867 13.103 1.00 24.40 141 GLY B O 1
ATOM 3027 N N . LEU B 1 166 ? -25.046 -31.267 13.380 1.00 16.83 142 LEU B N 1
ATOM 3028 C CA . LEU B 1 166 ? -24.087 -30.209 13.653 1.00 16.27 142 LEU B CA 1
ATOM 3029 C C . LEU B 1 166 ? -23.936 -29.978 15.149 1.00 19.47 142 LEU B C 1
ATOM 3030 O O . LEU B 1 166 ? -24.832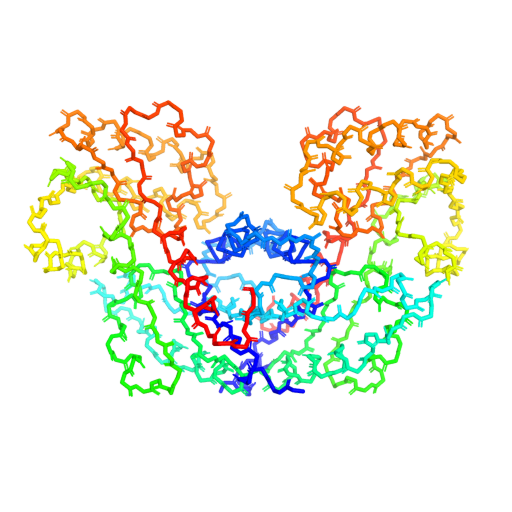 -30.269 15.948 1.00 21.33 142 LEU B O 1
ATOM 3035 N N . THR B 1 167 ? -22.780 -29.432 15.515 1.00 19.03 143 THR B N 1
ATOM 3036 C CA . THR B 1 167 ? -22.472 -29.023 16.877 1.00 21.68 143 THR B CA 1
ATOM 3037 C C . THR B 1 167 ? -22.143 -27.541 16.851 1.00 21.80 143 THR B C 1
ATOM 3038 O O . THR B 1 167 ? -21.174 -27.131 16.203 1.00 25.06 143 THR B O 1
ATOM 3042 N N . LEU B 1 168 ? -22.953 -26.742 17.539 1.00 19.01 144 LEU B N 1
ATOM 3043 C CA . LEU B 1 168 ? -22.777 -25.296 17.559 1.00 18.98 144 LEU B CA 1
ATOM 3044 C C . LEU B 1 168 ? -21.863 -24.880 18.708 1.00 21.56 144 LEU B C 1
ATOM 3045 O O . LEU B 1 168 ? -21.951 -25.411 19.821 1.00 23.86 144 LEU B O 1
ATOM 3050 N N . ILE B 1 169 ? -20.979 -23.932 18.420 1.00 17.10 145 ILE B N 1
ATOM 3051 C CA . ILE B 1 169 ? -20.079 -23.333 19.400 1.00 20.04 145 ILE B CA 1
ATOM 3052 C C . ILE B 1 169 ? -20.485 -21.876 19.522 1.00 18.31 145 ILE B C 1
ATOM 3053 O O . ILE B 1 169 ? -20.546 -21.167 18.512 1.00 18.80 145 ILE B O 1
ATOM 3058 N N . GLN B 1 170 ? -20.799 -21.430 20.727 1.00 19.58 146 GLN B N 1
ATOM 3059 C CA . GLN B 1 170 ? -21.102 -20.019 20.894 1.00 21.41 146 GLN B CA 1
ATOM 3060 C C . GLN B 1 170 ? -20.067 -19.371 21.802 1.00 21.69 146 GLN B C 1
ATOM 3061 O O . GLN B 1 170 ? -19.404 -20.059 22.588 1.00 23.41 146 GLN B O 1
ATOM 3067 N N . PRO B 1 171 ? -19.878 -18.053 21.698 1.00 19.59 147 PRO B N 1
ATOM 3068 C CA . PRO B 1 171 ? -18.901 -17.379 22.560 1.00 22.89 147 PRO B CA 1
ATOM 3069 C C . PRO B 1 171 ? -19.259 -17.503 24.035 1.00 26.80 147 PRO B C 1
ATOM 3070 O O . PRO B 1 171 ? -20.416 -17.697 24.417 1.00 24.23 147 PRO B O 1
ATOM 3074 N N . GLU B 1 172 ? -18.234 -17.383 24.874 1.00 28.12 148 GLU B N 1
ATOM 3075 C CA . GLU B 1 172 ? -18.439 -17.361 26.312 1.00 28.42 148 GLU B CA 1
ATOM 3076 C C . GLU B 1 172 ? -19.129 -16.065 26.728 1.00 31.73 148 GLU B C 1
ATOM 3077 O O . GLU B 1 172 ? -19.287 -15.132 25.938 1.00 27.09 148 GLU B O 1
ATOM 3083 N N . ASP B 1 173 ? -19.535 -16.021 28.003 1.00 29.48 149 ASP B N 1
ATOM 3084 C CA . ASP B 1 173 ? -20.350 -14.918 28.514 1.00 30.41 149 ASP B CA 1
ATOM 3085 C C . ASP B 1 173 ? -19.692 -13.567 28.270 1.00 26.38 149 ASP B C 1
ATOM 3086 O O . ASP B 1 173 ? -20.335 -12.636 27.771 1.00 23.08 149 ASP B O 1
ATOM 3091 N N . ALA B 1 174 ? -18.411 -13.438 28.628 1.00 26.02 150 ALA B N 1
ATOM 3092 C CA . ALA B 1 174 ? -17.684 -12.203 28.351 1.00 26.35 150 ALA B CA 1
ATOM 3093 C C . ALA B 1 174 ? -17.648 -11.905 26.851 1.00 23.67 150 ALA B C 1
ATOM 3094 O O . ALA B 1 174 ? -17.898 -10.769 26.421 1.00 20.04 150 ALA B O 1
ATOM 3096 N N . GLY B 1 175 ? -17.346 -12.917 26.035 1.00 20.97 151 GLY B N 1
ATOM 3097 C CA . GLY B 1 175 ? -17.262 -12.693 24.601 1.00 18.08 151 GLY B CA 1
ATOM 3098 C C . GLY B 1 175 ? -18.610 -12.399 23.973 1.00 16.74 151 GLY B C 1
ATOM 3099 O O . GLY B 1 175 ? -18.716 -11.556 23.080 1.00 16.78 151 GLY B O 1
ATOM 3100 N N . GLN B 1 176 ? -19.658 -13.086 24.427 1.00 16.82 152 GLN B N 1
ATOM 3101 C CA . GLN B 1 176 ? -20.979 -12.852 23.856 1.00 18.64 152 GLN B CA 1
ATOM 3102 C C . GLN B 1 176 ? -21.488 -11.453 24.174 1.00 15.31 152 GLN B C 1
ATOM 3103 O O . GLN B 1 176 ? -22.197 -10.853 23.359 1.00 16.50 152 GLN B O 1
ATOM 3109 N N . ALA B 1 177 ? -21.134 -10.908 25.335 1.00 16.07 153 ALA B N 1
ATOM 3110 C CA . ALA B 1 177 ? -21.464 -9.514 25.607 1.00 15.87 153 ALA B CA 1
ATOM 3111 C C . ALA B 1 177 ? -20.835 -8.597 24.570 1.00 15.17 153 ALA B C 1
ATOM 3112 O O . ALA B 1 177 ? -21.458 -7.620 24.141 1.00 18.16 153 ALA B O 1
ATOM 3114 N N . LEU B 1 178 ? -19.613 -8.914 24.127 1.00 15.40 154 LEU B N 1
ATOM 3115 C CA . LEU B 1 178 ? -18.940 -8.082 23.133 1.00 15.98 154 LEU B CA 1
ATOM 3116 C C . LEU B 1 178 ? -19.547 -8.246 21.737 1.00 17.59 154 LEU B C 1
ATOM 3117 O O . LEU B 1 178 ? -19.601 -7.275 20.970 1.00 13.62 154 LEU B O 1
ATOM 3122 N N . VAL B 1 179 ? -20.017 -9.452 21.397 1.00 15.93 155 VAL B N 1
ATOM 3123 C CA . VAL B 1 179 ? -20.737 -9.650 20.139 1.00 15.28 155 VAL B CA 1
ATOM 3124 C C . VAL B 1 179 ? -22.025 -8.835 20.134 1.00 12.19 155 VAL B C 1
ATOM 3125 O O . VAL B 1 179 ? -22.352 -8.179 19.140 1.00 11.58 155 VAL B O 1
ATOM 3129 N N . MET B 1 180 ? -22.771 -8.853 21.244 1.00 12.54 156 MET B N 1
ATOM 3130 C CA . MET B 1 180 ? -23.974 -8.026 21.326 1.00 12.29 156 MET B CA 1
ATOM 3131 C C . MET B 1 180 ? -23.639 -6.547 21.183 1.00 13.50 156 MET B C 1
ATOM 3132 O O . MET B 1 180 ? -24.345 -5.802 20.488 1.00 11.85 156 MET B O 1
ATOM 3137 N N . GLN B 1 181 ? -22.566 -6.107 21.838 1.00 13.23 157 GLN B N 1
ATOM 3138 C CA . GLN B 1 181 ? -22.137 -4.724 21.708 1.00 13.24 157 GLN B CA 1
ATOM 3139 C C . GLN B 1 181 ? -21.813 -4.392 20.260 1.00 12.69 157 GLN B C 1
ATOM 3140 O O . GLN B 1 181 ? -22.180 -3.323 19.765 1.00 13.78 157 GLN B O 1
ATOM 3146 N N . ALA B 1 182 ? -21.123 -5.295 19.566 1.00 13.04 158 ALA B N 1
ATOM 3147 C CA . ALA B 1 182 ? -20.797 -5.056 18.163 1.00 12.17 158 ALA B CA 1
ATOM 3148 C C . ALA B 1 182 ? -22.057 -4.862 17.327 1.00 11.33 158 ALA B C 1
ATOM 3149 O O . ALA B 1 182 ? -22.151 -3.921 16.533 1.00 11.33 158 ALA B O 1
ATOM 3151 N N . ILE B 1 183 ? -23.038 -5.746 17.501 1.00 10.84 159 ILE B N 1
ATOM 3152 C CA . ILE B 1 183 ? -24.287 -5.660 16.744 1.00 10.25 159 ILE B CA 1
ATOM 3153 C C . ILE B 1 183 ? -24.962 -4.316 16.989 1.00 11.77 159 ILE B C 1
ATOM 3154 O O . ILE B 1 183 ? -25.359 -3.616 16.051 1.00 10.53 159 ILE B O 1
ATOM 3159 N N . TYR B 1 184 ? -25.078 -3.917 18.254 1.00 11.38 160 TYR B N 1
ATOM 3160 C CA . TYR B 1 184 ? -25.779 -2.677 18.544 1.00 11.59 160 TYR B CA 1
ATOM 3161 C C . TYR B 1 184 ? -24.956 -1.448 18.190 1.00 12.10 160 TYR B C 1
ATOM 3162 O O . TYR B 1 184 ? -25.542 -0.396 17.919 1.00 13.48 160 TYR B O 1
ATOM 3171 N N . THR B 1 185 ? -23.622 -1.564 18.166 1.00 12.32 161 THR B N 1
ATOM 3172 C CA . THR B 1 185 ? -22.775 -0.489 17.644 1.00 14.01 161 THR B CA 1
ATOM 3173 C C . THR B 1 185 ? -22.980 -0.323 16.146 1.00 12.60 161 THR B C 1
ATOM 3174 O O . THR B 1 185 ? -23.025 0.800 15.640 1.00 13.24 161 THR B O 1
ATOM 3178 N N . LEU B 1 186 ? -23.107 -1.437 15.423 1.00 11.72 162 LEU B N 1
ATOM 3179 C CA . LEU B 1 186 ? -23.493 -1.364 14.019 1.00 11.59 162 LEU B CA 1
ATOM 3180 C C . LEU B 1 186 ? -24.872 -0.732 13.879 1.00 12.06 162 LEU B C 1
ATOM 3181 O O . LEU B 1 186 ? -25.067 0.165 13.054 1.00 13.74 162 LEU B O 1
ATOM 3186 N N . LYS B 1 187 ? -25.841 -1.179 14.684 1.00 11.85 163 LYS B N 1
ATOM 3187 C CA . LYS B 1 187 ? -27.172 -0.579 14.631 1.00 11.11 163 LYS B CA 1
ATOM 3188 C C . LYS B 1 187 ? -27.135 0.920 14.930 1.00 13.25 163 LYS B C 1
ATOM 3189 O O . LYS B 1 187 ? -28.019 1.661 14.485 1.00 12.61 163 LYS B O 1
ATOM 3195 N N . ARG B 1 188 ? -26.146 1.382 15.698 1.00 13.42 164 ARG B N 1
ATOM 3196 C CA . ARG B 1 188 ? -25.979 2.810 15.959 1.00 18.90 164 ARG B CA 1
ATOM 3197 C C . ARG B 1 188 ? -25.261 3.552 14.833 1.00 20.24 164 ARG B C 1
ATOM 3198 O O . ARG B 1 188 ? -25.223 4.787 14.860 1.00 22.41 164 ARG B O 1
ATOM 3206 N N . GLY B 1 189 ? -24.668 2.850 13.874 1.00 18.57 165 GLY B N 1
ATOM 3207 C CA . GLY B 1 189 ? -24.069 3.481 12.715 1.00 18.22 165 GLY B CA 1
ATOM 3208 C C . GLY B 1 189 ? -22.555 3.582 12.695 1.00 21.37 165 GLY B C 1
ATOM 3209 O O . GLY B 1 189 ? -22.019 4.294 11.841 1.00 25.02 165 GLY B O 1
ATOM 3210 N N . ASP B 1 190 ? -21.848 2.888 13.586 1.00 20.73 166 ASP B N 1
ATOM 3211 C CA . ASP B 1 190 ? -20.386 2.953 13.682 1.00 19.64 166 ASP B CA 1
ATOM 3212 C C . ASP B 1 190 ? -19.797 1.582 13.344 1.00 19.01 166 ASP B C 1
ATOM 3213 O O . ASP B 1 190 ? -19.510 0.774 14.235 1.00 18.37 166 ASP B O 1
ATOM 3218 N N . LYS B 1 191 ? -19.578 1.345 12.049 1.00 17.64 167 LYS B N 1
ATOM 3219 C CA . LYS B 1 191 ? -19.035 0.069 11.588 1.00 18.05 167 LYS B CA 1
ATOM 3220 C C . LYS B 1 191 ? -17.612 -0.162 12.091 1.00 17.95 167 LYS B C 1
ATOM 3221 O O . LYS B 1 191 ? -17.264 -1.287 12.469 1.00 14.88 167 LYS B O 1
ATOM 3227 N N . THR B 1 192 ? -16.766 0.877 12.086 1.00 18.72 168 THR B N 1
ATOM 3228 C CA . THR B 1 192 ? -15.378 0.689 12.508 1.00 20.88 168 THR B CA 1
ATOM 3229 C C . THR B 1 192 ? -15.299 0.221 13.959 1.00 17.52 168 THR B C 1
ATOM 3230 O O . THR B 1 192 ? -14.522 -0.686 14.289 1.00 17.83 168 THR B O 1
ATOM 3234 N N . ALA B 1 193 ? -16.103 0.821 14.838 1.00 17.14 169 ALA B N 1
ATOM 3235 C CA . ALA B 1 193 ? -16.131 0.384 16.230 1.00 17.76 169 ALA B CA 1
ATOM 3236 C C . ALA B 1 193 ? -16.656 -1.042 16.346 1.00 15.83 169 ALA B C 1
ATOM 3237 O O . ALA B 1 193 ? -16.123 -1.851 17.118 1.00 16.15 169 ALA B O 1
ATOM 3239 N N . ALA B 1 194 ? -17.699 -1.368 15.580 1.00 14.63 170 ALA B N 1
ATOM 3240 C CA . ALA B 1 194 ? -18.251 -2.716 15.614 1.00 13.59 170 ALA B CA 1
ATOM 3241 C C . ALA B 1 194 ? -17.215 -3.747 15.190 1.00 13.95 170 ALA B C 1
ATOM 3242 O O . ALA B 1 194 ? -17.130 -4.829 15.782 1.00 15.33 170 ALA B O 1
ATOM 3244 N N . GLN B 1 195 ? -16.424 -3.435 14.163 1.00 14.63 171 GLN B N 1
ATOM 3245 C CA . GLN B 1 195 ? -15.413 -4.379 13.696 1.00 18.47 171 GLN B CA 1
ATOM 3246 C C . GLN B 1 195 ? -14.360 -4.647 14.764 1.00 16.32 171 GLN B C 1
ATOM 3247 O O . GLN B 1 195 ? -13.956 -5.795 14.973 1.00 18.62 171 GLN B O 1
ATOM 3253 N N . ALA B 1 196 ? -13.886 -3.599 15.441 1.00 17.33 172 ALA B N 1
ATOM 3254 C CA . ALA B 1 196 ? -12.893 -3.809 16.487 1.00 18.69 172 ALA B CA 1
ATOM 3255 C C . ALA B 1 196 ? -13.452 -4.675 17.608 1.00 19.05 172 ALA B C 1
ATOM 3256 O O . ALA B 1 196 ? -12.708 -5.438 18.237 1.00 20.95 172 ALA B O 1
ATOM 3258 N N . LEU B 1 197 ? -14.759 -4.591 17.856 1.00 18.57 173 LEU B N 1
ATOM 3259 C CA . LEU B 1 197 ? -15.386 -5.426 18.871 1.00 16.91 173 LEU B CA 1
ATOM 3260 C C . LEU B 1 197 ? -15.548 -6.863 18.400 1.00 16.63 173 LEU B C 1
ATOM 3261 O O . LEU B 1 197 ? -15.305 -7.801 19.165 1.00 19.53 173 LEU B O 1
ATOM 3266 N N . LEU B 1 198 ? -15.948 -7.056 17.146 1.00 14.76 174 LEU B N 1
ATOM 3267 C CA . LEU B 1 198 ? -16.329 -8.384 16.692 1.00 15.49 174 LEU B CA 1
ATOM 3268 C C . LEU B 1 198 ? -15.127 -9.255 16.353 1.00 17.72 174 LEU B C 1
ATOM 3269 O O . LEU B 1 198 ? -15.139 -10.459 16.633 1.00 19.88 174 LEU B O 1
ATOM 3274 N N . LEU B 1 199 ? -14.102 -8.686 15.727 1.00 16.78 175 LEU B N 1
ATOM 3275 C CA . LEU B 1 199 ? -13.074 -9.529 15.122 1.00 21.03 175 LEU B CA 1
ATOM 3276 C C . LEU B 1 199 ? -12.337 -10.413 16.125 1.00 22.65 175 LEU B C 1
ATOM 3277 O O . LEU B 1 199 ? -12.080 -11.583 15.791 1.00 24.88 175 LEU B O 1
ATOM 3282 N N . PRO B 1 200 ? -11.984 -9.961 17.332 1.00 22.36 176 PRO B N 1
ATOM 3283 C CA . PRO B 1 200 ? -11.389 -10.905 18.295 1.00 22.77 176 PRO B CA 1
ATOM 3284 C C . PRO B 1 200 ? -12.323 -12.049 18.676 1.00 22.32 176 PRO B C 1
ATOM 3285 O O . PRO B 1 200 ? -11.843 -13.124 19.052 1.00 24.25 176 PRO B O 1
ATOM 3289 N N . GLN B 1 201 ? -13.645 -11.857 18.588 1.00 18.90 177 GLN B N 1
ATOM 3290 C CA . GLN B 1 201 ? -14.567 -12.950 18.888 1.00 17.68 177 GLN B CA 1
ATOM 3291 C C . GLN B 1 201 ? -14.584 -13.988 17.770 1.00 18.03 177 GLN B C 1
ATOM 3292 O O . GLN B 1 201 ? -14.761 -15.185 18.036 1.00 17.48 177 GLN B O 1
ATOM 3298 N N . ILE B 1 202 ? -14.380 -13.556 16.524 1.00 16.04 178 ILE B N 1
ATOM 3299 C CA . ILE B 1 202 ? -14.235 -14.505 15.424 1.00 15.91 178 ILE B CA 1
ATOM 3300 C C . ILE B 1 202 ? -12.960 -15.323 15.584 1.00 19.46 178 ILE B C 1
ATOM 3301 O O . ILE B 1 202 ? -12.957 -16.539 15.358 1.00 20.26 178 ILE B O 1
ATOM 3306 N N . ASP B 1 203 ? -11.857 -14.670 15.970 1.00 21.12 179 ASP B N 1
ATOM 3307 C CA . ASP B 1 203 ? -10.608 -15.393 16.201 1.00 24.05 179 ASP B CA 1
ATOM 3308 C C . ASP B 1 203 ? -10.755 -16.394 17.335 1.00 23.20 179 ASP B C 1
ATOM 3309 O O . ASP B 1 203 ? -10.185 -17.491 17.287 1.00 26.29 179 ASP B O 1
ATOM 3314 N N . SER B 1 204 ? -11.510 -16.027 18.370 1.00 22.34 180 SER B N 1
ATOM 3315 C CA . SER B 1 204 ? -11.716 -16.922 19.501 1.00 23.23 180 SER B CA 1
ATOM 3316 C C . SER B 1 204 ? -12.502 -18.160 19.081 1.00 22.97 180 SER B C 1
ATOM 3317 O O . SER B 1 204 ? -12.166 -19.280 19.486 1.00 24.38 180 SER B O 1
ATOM 3320 N N . LEU B 1 205 ? -13.548 -17.974 18.264 1.00 19.15 181 LEU B N 1
ATOM 3321 C CA . LEU B 1 205 ? -14.312 -19.110 17.755 1.00 18.49 181 LEU B CA 1
ATOM 3322 C C . LEU B 1 205 ? -13.436 -20.041 16.925 1.00 23.05 181 LEU B C 1
ATOM 3323 O O . LEU B 1 205 ? -13.535 -21.268 17.047 1.00 23.89 181 LEU B O 1
ATOM 3328 N N . ILE B 1 206 ? -12.577 -19.481 16.071 1.00 19.66 182 ILE B N 1
ATOM 3329 C CA . ILE B 1 206 ? -11.663 -20.320 15.304 1.00 22.83 182 ILE B CA 1
ATOM 333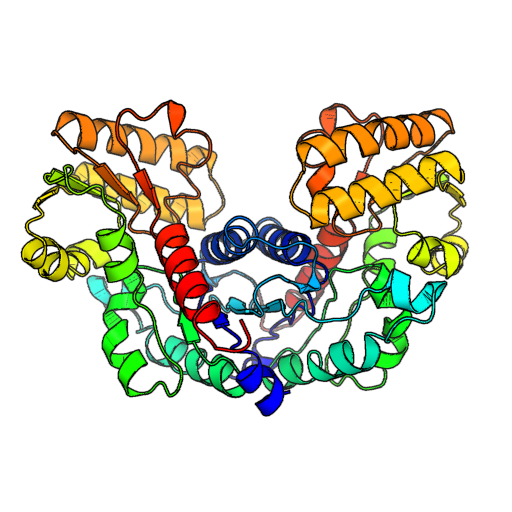0 C C . ILE B 1 206 ? -10.702 -21.043 16.238 1.00 27.14 182 ILE B C 1
ATOM 3331 O O . ILE B 1 206 ? -10.448 -22.244 16.086 1.00 30.55 182 ILE B O 1
ATOM 3336 N N . ALA B 1 207 ? -10.163 -20.326 17.227 1.00 29.72 183 ALA B N 1
ATOM 3337 C CA . ALA B 1 207 ? -9.211 -20.929 18.154 1.00 26.07 183 ALA B CA 1
ATOM 3338 C C . ALA B 1 207 ? -9.836 -22.076 18.929 1.00 26.41 183 ALA B C 1
ATOM 3339 O O . ALA B 1 207 ? -9.141 -23.034 19.289 1.00 32.04 183 ALA B O 1
ATOM 3341 N N . ARG B 1 208 ? -11.137 -22.001 19.194 1.00 25.45 184 ARG B N 1
ATOM 3342 C CA . ARG B 1 208 ? -11.857 -23.103 19.817 1.00 28.37 184 ARG B CA 1
ATOM 3343 C C . ARG B 1 208 ? -12.297 -24.165 18.818 1.00 30.04 184 ARG B C 1
ATOM 3344 O O . ARG B 1 208 ? -12.998 -25.102 19.212 1.00 31.71 184 ARG B O 1
ATOM 3352 N N . GLY B 1 209 ? -11.932 -24.041 17.547 1.00 27.01 185 GLY B N 1
ATOM 3353 C CA . GLY B 1 209 ? -12.121 -25.114 16.599 1.00 25.86 185 GLY B CA 1
ATOM 3354 C C . GLY B 1 209 ? -13.315 -25.007 15.682 1.00 26.87 185 GLY B C 1
ATOM 3355 O O . GLY B 1 209 ? -13.737 -26.032 15.135 1.00 27.82 185 GLY B O 1
ATOM 3356 N N . ALA B 1 210 ? -13.874 -23.816 15.493 1.00 24.69 186 ALA B N 1
ATOM 3357 C CA . ALA B 1 210 ? -14.960 -23.664 14.536 1.00 23.17 186 ALA B CA 1
ATOM 3358 C C . ALA B 1 210 ? -14.470 -23.998 13.128 1.00 23.53 186 ALA B C 1
ATOM 3359 O O . ALA B 1 210 ? -13.468 -23.450 12.657 1.00 22.32 186 ALA B O 1
ATOM 3361 N N . GLN B 1 211 ? -15.171 -24.924 12.464 1.00 22.08 187 GLN B N 1
ATOM 3362 C CA . GLN B 1 211 ? -14.887 -25.239 11.068 1.00 21.04 187 GLN B CA 1
ATOM 3363 C C . GLN B 1 211 ? -15.572 -24.276 10.111 1.00 20.30 187 GLN B C 1
ATOM 3364 O O . GLN B 1 211 ? -15.156 -24.172 8.948 1.00 20.50 187 GLN B O 1
ATOM 3370 N N . ALA B 1 212 ? -16.612 -23.595 10.583 1.00 17.68 188 ALA B N 1
ATOM 3371 C CA . ALA B 1 212 ? -17.308 -22.522 9.893 1.00 15.47 188 ALA B CA 1
ATOM 3372 C C . ALA B 1 212 ? -17.942 -21.668 10.976 1.00 13.84 188 ALA B C 1
ATOM 3373 O O . ALA B 1 212 ? -18.083 -22.106 12.119 1.00 15.57 188 ALA B O 1
ATOM 3375 N N . ILE B 1 213 ? -18.313 -20.445 10.622 1.00 12.96 189 ILE B N 1
ATOM 3376 C CA . ILE B 1 213 ? -18.968 -19.549 11.569 1.00 12.25 189 ILE B CA 1
ATOM 3377 C C . ILE B 1 213 ? -20.238 -19.033 10.920 1.00 11.17 189 ILE B C 1
ATOM 3378 O O . ILE B 1 213 ? -20.181 -18.423 9.847 1.00 11.40 189 ILE B O 1
ATOM 3383 N N . ILE B 1 214 ? -21.379 -19.298 11.552 1.00 10.75 190 ILE B N 1
ATOM 3384 C CA . ILE B 1 214 ? -22.657 -18.756 11.098 1.00 9.93 190 ILE B CA 1
ATOM 3385 C C . ILE B 1 214 ? -22.728 -17.292 11.510 1.00 9.48 190 ILE B C 1
ATOM 3386 O O . ILE B 1 214 ? -22.629 -16.964 12.698 1.00 12.07 190 ILE B O 1
ATOM 3391 N N . MET B 1 215 ? -22.911 -16.410 10.532 1.00 9.12 191 MET B N 1
ATOM 3392 C CA . MET B 1 215 ? -23.254 -15.014 10.803 1.00 9.10 191 MET B CA 1
ATOM 3393 C C . MET B 1 215 ? -24.767 -14.994 10.968 1.00 9.15 191 MET B C 1
ATOM 3394 O O . MET B 1 215 ? -25.521 -14.787 10.012 1.00 8.36 191 MET B O 1
ATOM 3399 N N . GLY B 1 216 ? -25.207 -15.278 12.193 1.00 8.39 192 GLY B N 1
ATOM 3400 C CA . GLY B 1 216 ? -26.597 -15.544 12.508 1.00 8.32 192 GLY B CA 1
ATOM 3401 C C . GLY B 1 216 ? -27.322 -14.357 13.102 1.00 9.78 192 GLY B C 1
ATOM 3402 O O . GLY B 1 216 ? -28.299 -14.516 13.846 1.00 9.92 192 GLY B O 1
ATOM 3403 N N . CYS B 1 217 ? -26.837 -13.161 12.779 1.00 10.92 193 CYS B N 1
ATOM 3404 C CA . CYS B 1 217 ? -27.537 -11.900 12.985 1.00 7.89 193 CYS B CA 1
ATOM 3405 C C . CYS B 1 217 ? -27.243 -11.066 11.750 1.00 7.76 193 CYS B C 1
ATOM 3406 O O . CYS B 1 217 ? -26.083 -10.979 11.336 1.00 8.67 193 CYS B O 1
ATOM 3409 N N . THR B 1 218 ? -28.284 -10.492 11.137 1.00 7.79 194 THR B N 1
ATOM 3410 C CA . THR B 1 218 ? -28.103 -9.880 9.825 1.00 7.93 194 THR B CA 1
ATOM 3411 C C . THR B 1 218 ? -27.290 -8.588 9.858 1.00 8.11 194 THR B C 1
ATOM 3412 O O . THR B 1 218 ? -26.990 -8.045 8.790 1.00 9.36 194 THR B O 1
ATOM 3416 N N . GLU B 1 219 ? -26.919 -8.081 11.037 1.00 8.36 195 GLU B N 1
ATOM 3417 C CA . GLU B 1 219 ? -25.920 -7.013 11.105 1.00 8.52 195 GLU B CA 1
ATOM 3418 C C . GLU B 1 219 ? -24.498 -7.543 10.994 1.00 8.59 195 GLU B C 1
ATOM 3419 O O . GLU B 1 219 ? -23.586 -6.783 10.635 1.00 9.09 195 GLU B O 1
ATOM 3425 N N . ILE B 1 220 ? -24.291 -8.828 11.292 1.00 8.39 196 ILE B N 1
ATOM 3426 C CA . ILE B 1 220 ? -22.927 -9.372 11.314 1.00 8.76 196 ILE B CA 1
ATOM 3427 C C . ILE B 1 220 ? -22.266 -9.309 9.939 1.00 9.16 196 ILE B C 1
ATOM 3428 O O . ILE B 1 220 ? -21.090 -8.897 9.858 1.00 9.80 196 ILE B O 1
ATOM 3433 N N . PRO B 1 221 ? -22.930 -9.681 8.826 1.00 9.02 197 PRO B N 1
ATOM 3434 C CA . PRO B 1 221 ? -22.269 -9.525 7.514 1.00 9.67 197 PRO B CA 1
ATOM 3435 C C . PRO B 1 221 ? -21.802 -8.107 7.243 1.00 10.29 197 PRO B C 1
ATOM 3436 O O . PRO B 1 221 ? -20.750 -7.914 6.621 1.00 12.17 197 PRO B O 1
ATOM 3440 N N A LEU B 1 222 ? -22.551 -7.106 7.703 0.74 10.07 198 LEU B N 1
ATOM 3441 N N B LEU B 1 222 ? -22.556 -7.103 7.696 0.26 10.07 198 LEU B N 1
ATOM 3442 C CA A LEU B 1 222 ? -22.153 -5.717 7.494 0.74 10.80 198 LEU B CA 1
ATOM 3443 C CA B LEU B 1 222 ? -22.146 -5.715 7.498 0.26 10.80 198 LEU B CA 1
ATOM 3444 C C A LEU B 1 222 ? -20.879 -5.363 8.250 0.74 11.30 198 LEU B C 1
ATOM 3445 C C B LEU B 1 222 ? -20.839 -5.412 8.216 0.26 12.50 198 LEU B C 1
ATOM 3446 O O A LEU B 1 222 ? -20.108 -4.508 7.796 0.74 12.73 198 LEU B O 1
ATOM 3447 O O B LEU B 1 222 ? -20.005 -4.651 7.712 0.26 12.93 198 LEU B O 1
ATOM 3456 N N . ILE B 1 223 ? -20.647 -5.993 9.401 1.00 13.02 199 ILE B N 1
ATOM 3457 C CA . ILE B 1 223 ? -19.439 -5.725 10.172 1.00 14.09 199 ILE B CA 1
ATOM 3458 C C . ILE B 1 223 ? -18.239 -6.429 9.549 1.00 13.61 199 ILE B C 1
ATOM 3459 O O . ILE B 1 223 ? -17.143 -5.863 9.472 1.00 17.94 199 ILE B O 1
ATOM 3464 N N . VAL B 1 224 ? -18.433 -7.663 9.078 1.00 11.92 200 VAL B N 1
ATOM 3465 C CA . VAL B 1 224 ? -17.332 -8.467 8.552 1.00 12.73 200 VAL B CA 1
ATOM 3466 C C . VAL B 1 224 ? -16.909 -7.996 7.166 1.00 16.41 200 VAL B C 1
ATOM 3467 O O . VAL B 1 224 ? -15.732 -8.123 6.798 1.00 18.50 200 VAL B O 1
ATOM 3471 N N . ALA B 1 225 ? -17.845 -7.439 6.396 1.00 21.54 201 ALA B N 1
ATOM 3472 C CA . ALA B 1 225 ? -17.618 -7.047 5.008 1.00 21.61 201 ALA B CA 1
ATOM 3473 C C . ALA B 1 225 ? -16.290 -6.319 4.830 1.00 34.19 201 ALA B C 1
ATOM 3474 O O . ALA B 1 225 ? -16.033 -5.300 5.480 1.00 35.81 201 ALA B O 1
ATOM 3476 N N . GLY B 1 226 ? -15.447 -6.853 3.944 1.00 38.82 202 GLY B N 1
ATOM 3477 C CA . GLY B 1 226 ? -14.110 -6.342 3.715 1.00 41.62 202 GLY B CA 1
ATOM 3478 C C . GLY B 1 226 ? -13.010 -7.084 4.450 1.00 43.88 202 GLY B C 1
ATOM 3479 O O . GLY B 1 226 ? -11.828 -6.828 4.183 1.00 45.66 202 GLY B O 1
ATOM 3480 N N . HIS B 1 227 ? -13.361 -7.999 5.358 1.00 41.72 203 HIS B N 1
ATOM 3481 C CA . HIS B 1 227 ? -12.381 -8.726 6.156 1.00 42.17 203 HIS B CA 1
ATOM 3482 C C . HIS B 1 227 ? -12.495 -10.239 6.025 1.00 41.12 203 HIS B C 1
ATOM 3483 O O . HIS B 1 227 ? -11.853 -10.962 6.797 1.00 42.70 203 HIS B O 1
ATOM 3490 N N . GLU B 1 228 ? -13.277 -10.742 5.064 1.00 39.73 204 GLU B N 1
ATOM 3491 C CA . GLU B 1 228 ? -13.395 -12.188 4.900 1.00 40.52 204 GLU B CA 1
ATOM 3492 C C . GLU B 1 228 ? -12.054 -12.822 4.544 1.00 40.17 204 GLU B C 1
ATOM 3493 O O . GLU B 1 228 ? -11.776 -13.955 4.957 1.00 40.35 204 GLU B O 1
ATOM 3499 N N . ARG B 1 229 ? -11.201 -12.106 3.804 1.00 38.64 205 ARG B N 1
ATOM 3500 C CA . ARG B 1 229 ? -9.888 -12.646 3.467 1.00 40.32 205 ARG B CA 1
ATOM 3501 C C . ARG B 1 229 ? -9.019 -12.842 4.705 0.70 42.97 205 ARG B C 1
ATOM 3502 O O . ARG B 1 229 ? -8.225 -13.790 4.766 0.77 43.61 205 ARG B O 1
ATOM 3510 N N . ALA B 1 230 ? -9.155 -11.971 5.700 1.00 45.35 206 ALA B N 1
ATOM 3511 C CA . ALA B 1 230 ? -8.358 -12.065 6.915 1.00 45.93 206 ALA B CA 1
ATOM 3512 C C . ALA B 1 230 ? -8.854 -13.141 7.872 1.00 43.87 206 ALA B C 1
ATOM 3513 O O . ALA B 1 230 ? -8.250 -13.324 8.938 1.00 45.44 206 ALA B O 1
ATOM 3515 N N . ILE B 1 231 ? -9.922 -13.856 7.520 1.00 37.88 207 ILE B N 1
ATOM 3516 C CA . ILE B 1 231 ? -10.566 -14.816 8.411 1.00 35.24 207 ILE B CA 1
ATOM 3517 C C . ILE B 1 231 ? -10.312 -16.222 7.881 1.00 32.22 207 ILE B C 1
ATOM 3518 O O . ILE B 1 231 ? -10.656 -16.534 6.734 1.00 29.02 207 ILE B O 1
ATOM 3523 N N . ALA B 1 232 ? -9.740 -17.074 8.737 1.00 31.07 208 ALA B N 1
ATOM 3524 C CA . ALA B 1 232 ? -9.300 -18.403 8.323 1.00 33.56 208 ALA B CA 1
ATOM 3525 C C . ALA B 1 232 ? -10.446 -19.250 7.778 1.00 36.34 208 ALA B C 1
ATOM 3526 O O . ALA B 1 232 ? -10.306 -19.899 6.734 1.00 39.43 208 ALA B O 1
ATOM 3528 N N . CYS B 1 233 ? -11.589 -19.266 8.471 1.00 26.44 209 CYS B N 1
ATOM 3529 C CA . CYS B 1 233 ? -12.633 -20.225 8.148 1.00 29.31 209 CYS B CA 1
ATOM 3530 C C . CYS B 1 233 ? -13.766 -19.560 7.380 1.00 23.03 209 CYS B C 1
ATOM 3531 O O . CYS B 1 233 ? -13.901 -18.335 7.390 1.00 24.87 209 CYS B O 1
ATOM 3534 N N . PRO B 1 234 ? -14.595 -20.334 6.678 1.00 23.66 210 PRO B N 1
ATOM 3535 C CA . PRO B 1 234 ? -15.709 -19.716 5.952 1.00 21.88 210 PRO B CA 1
ATOM 3536 C C . PRO B 1 234 ? -16.729 -19.118 6.909 1.00 19.01 210 PRO B C 1
ATOM 3537 O O . PRO B 1 234 ? -16.979 -19.644 7.995 1.00 18.94 210 PRO B O 1
ATOM 3541 N N . MET B 1 235 ? -17.297 -17.990 6.499 1.00 18.41 211 MET B N 1
ATOM 3542 C CA . MET B 1 235 ? -18.343 -17.292 7.234 1.00 16.99 211 MET B CA 1
ATOM 3543 C C . MET B 1 235 ? -19.645 -17.456 6.467 1.00 15.63 211 MET B C 1
ATOM 3544 O O . MET B 1 235 ? -19.725 -17.070 5.297 1.00 17.81 211 MET B O 1
ATOM 3549 N N . ILE B 1 236 ? -20.659 -18.023 7.109 1.00 14.43 212 ILE B N 1
ATOM 3550 C CA . ILE B 1 236 ? -21.928 -18.307 6.442 1.00 13.38 212 ILE B CA 1
ATOM 3551 C C . ILE B 1 236 ? -22.853 -17.109 6.632 1.00 12.37 212 ILE B C 1
ATOM 3552 O O . ILE B 1 236 ? -23.196 -16.750 7.765 1.00 11.81 212 ILE B O 1
ATOM 3557 N N . ASP B 1 237 ? -23.275 -16.503 5.521 1.00 12.27 213 ASP B N 1
ATOM 3558 C CA . ASP B 1 237 ? -24.000 -15.233 5.527 1.00 11.57 213 ASP B CA 1
ATOM 3559 C C . ASP B 1 237 ? -25.500 -15.519 5.544 1.00 10.40 213 ASP B C 1
ATOM 3560 O O . ASP B 1 237 ? -26.073 -15.881 4.513 1.00 10.45 213 ASP B O 1
ATOM 3565 N N . SER B 1 238 ? -26.148 -15.327 6.700 1.00 6.96 214 SER B N 1
ATOM 3566 C CA . SER B 1 238 ? -27.563 -15.698 6.787 1.00 7.38 214 SER B CA 1
ATOM 3567 C C . SER B 1 238 ? -28.421 -14.861 5.842 1.00 8.42 214 SER B C 1
ATOM 3568 O O . SER B 1 238 ? -29.371 -15.379 5.236 1.00 8.27 214 SER B O 1
ATOM 3571 N N . THR B 1 239 ? -28.078 -13.577 5.663 1.00 6.99 215 THR B N 1
ATOM 3572 C CA . THR B 1 239 ? -28.823 -12.734 4.730 1.00 7.77 215 THR B CA 1
ATOM 3573 C C . THR B 1 239 ? -28.713 -13.274 3.307 1.00 7.65 215 THR B C 1
ATOM 3574 O O . THR B 1 239 ? -29.728 -13.441 2.616 1.00 8.65 215 THR B O 1
ATOM 3578 N N . ALA B 1 240 ? -27.486 -13.568 2.858 1.00 7.95 216 ALA B N 1
ATOM 3579 C CA . ALA B 1 240 ? -27.286 -14.088 1.506 1.00 7.35 216 ALA B CA 1
ATOM 3580 C C . ALA B 1 240 ? -27.945 -15.448 1.330 1.00 6.32 216 ALA B C 1
ATOM 3581 O O . ALA B 1 240 ? -28.479 -15.751 0.254 1.00 6.91 216 ALA B O 1
ATOM 3583 N N . SER B 1 241 ? -27.920 -16.280 2.374 1.00 7.00 217 SER B N 1
ATOM 3584 C CA . SER B 1 241 ? -28.549 -17.591 2.289 1.00 6.91 217 SER B CA 1
ATOM 3585 C C . SER B 1 241 ? -30.044 -17.450 2.063 1.00 8.38 217 SER B C 1
ATOM 3586 O O . SER B 1 2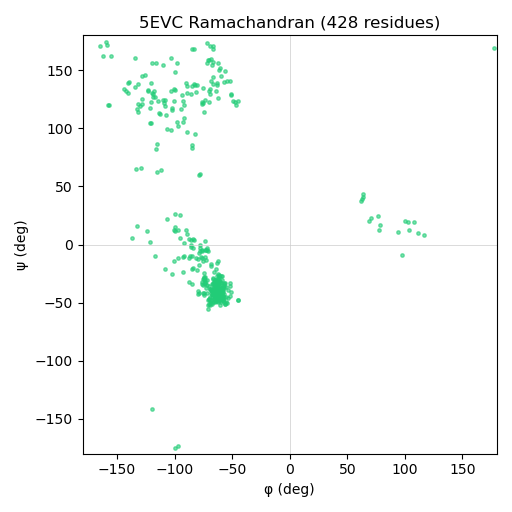41 ? -30.631 -18.159 1.238 1.00 9.09 217 SER B O 1
ATOM 3589 N N . LEU B 1 242 ? -30.666 -16.508 2.764 1.00 6.51 218 LEU B N 1
ATOM 3590 C CA . LEU B 1 242 ? -32.090 -16.262 2.597 1.00 6.54 218 LEU B CA 1
ATOM 3591 C C . LEU B 1 242 ? -32.391 -15.686 1.216 1.00 6.80 218 LEU B C 1
ATOM 3592 O O . LEU B 1 242 ? -33.364 -16.093 0.567 1.00 7.82 218 LEU B O 1
ATOM 3597 N N . VAL B 1 243 ? -31.568 -14.740 0.752 1.00 6.92 219 VAL B N 1
ATOM 3598 C CA . VAL B 1 243 ? -31.730 -14.194 -0.595 1.00 8.21 219 VAL B CA 1
ATOM 3599 C C . VAL B 1 243 ? -31.664 -15.308 -1.630 1.00 6.67 219 VAL B C 1
ATOM 3600 O O . VAL B 1 243 ? -32.538 -15.419 -2.494 1.00 7.01 219 VAL B O 1
ATOM 3604 N N . ARG B 1 244 ? -30.636 -16.160 -1.547 1.00 6.77 220 ARG B N 1
ATOM 3605 C CA . ARG B 1 244 ? -30.504 -17.248 -2.514 1.00 7.26 220 ARG B CA 1
ATOM 3606 C C . ARG B 1 244 ? -31.729 -18.153 -2.498 1.00 7.74 220 ARG B C 1
ATOM 3607 O O . ARG B 1 244 ? -32.215 -18.562 -3.559 1.00 8.39 220 ARG B O 1
ATOM 3615 N N . ALA B 1 245 ? -32.247 -18.469 -1.308 1.00 7.74 221 ALA B N 1
ATOM 3616 C CA . ALA B 1 245 ? -33.444 -19.301 -1.211 1.00 8.86 221 ALA B CA 1
ATOM 3617 C C . ALA B 1 245 ? -34.647 -18.632 -1.871 1.00 10.46 221 ALA B C 1
ATOM 3618 O O . ALA B 1 245 ? -35.441 -19.300 -2.550 1.00 9.23 221 ALA B O 1
ATOM 3620 N N . ALA B 1 246 ? -34.808 -17.316 -1.668 1.00 8.02 222 ALA B N 1
ATOM 3621 C CA . ALA B 1 246 ? -35.913 -16.587 -2.289 1.00 9.20 222 ALA B CA 1
ATOM 3622 C C . ALA B 1 246 ? -35.779 -16.547 -3.804 1.00 8.63 222 ALA B C 1
ATOM 3623 O O . ALA B 1 246 ? -36.779 -16.650 -4.521 1.00 9.32 222 ALA B O 1
ATOM 3625 N N . ILE B 1 247 ? -34.555 -16.370 -4.316 1.00 8.29 223 ILE B N 1
ATOM 3626 C CA . ILE B 1 247 ? -34.358 -16.391 -5.766 1.00 8.69 223 ILE B CA 1
ATOM 3627 C C . ILE B 1 247 ? -34.717 -17.762 -6.336 1.00 9.97 223 ILE B C 1
ATOM 3628 O O . ILE B 1 247 ? -35.364 -17.860 -7.387 1.00 10.16 223 ILE B O 1
ATOM 3633 N N . ARG B 1 248 ? -34.329 -18.842 -5.646 1.00 9.50 224 ARG B N 1
ATOM 3634 C CA . ARG B 1 248 ? -34.691 -20.178 -6.117 1.00 10.36 224 ARG B CA 1
ATOM 3635 C C . ARG B 1 248 ? -36.204 -20.360 -6.142 1.00 12.15 224 ARG B C 1
ATOM 3636 O O . ARG B 1 248 ? -36.743 -21.027 -7.033 1.00 13.59 224 ARG B O 1
ATOM 3644 N N . TRP B 1 249 ? -36.904 -19.793 -5.157 1.00 10.83 225 TRP B N 1
ATOM 3645 C CA . TRP B 1 249 ? -38.362 -19.830 -5.180 1.00 12.86 225 TRP B CA 1
ATOM 3646 C C . TRP B 1 249 ? -38.892 -19.075 -6.390 1.00 14.58 225 TRP B C 1
ATOM 3647 O O . TRP B 1 249 ? -39.750 -19.577 -7.128 1.00 16.26 225 TRP B O 1
ATOM 3658 N N . TYR B 1 250 ? -38.375 -17.866 -6.613 1.00 11.35 226 TYR B N 1
ATOM 3659 C CA . TYR B 1 250 ? -38.848 -17.045 -7.717 1.00 11.81 226 TYR B CA 1
ATOM 3660 C C . TYR B 1 250 ? -38.592 -17.719 -9.059 1.00 12.54 226 TYR B C 1
ATOM 3661 O O . TYR B 1 250 ? -39.425 -17.643 -9.971 1.00 13.52 226 TYR B O 1
ATOM 3670 N N . GLU B 1 251 ? -37.447 -18.379 -9.201 1.00 12.18 227 GLU B N 1
ATOM 3671 C CA . GLU B 1 251 ? -37.048 -18.953 -10.482 1.00 12.83 227 GLU B CA 1
ATOM 3672 C C . GLU B 1 251 ? -37.684 -20.308 -10.759 1.00 15.90 227 GLU B C 1
ATOM 3673 O O . GLU B 1 251 ? -37.415 -20.897 -11.810 1.00 15.73 227 GLU B O 1
ATOM 3679 N N A SER B 1 252 ? -38.526 -20.806 -9.859 0.60 14.20 228 SER B N 1
ATOM 3680 N N B SER B 1 252 ? -38.538 -20.802 -9.868 0.40 14.21 228 SER B N 1
ATOM 3681 C CA A SER B 1 252 ? -39.126 -22.123 -10.013 0.60 17.53 228 SER B CA 1
ATOM 3682 C CA B SER B 1 252 ? -39.153 -22.112 -10.030 0.40 17.69 228 SER B CA 1
ATOM 3683 C C A SER B 1 252 ? -40.484 -22.083 -10.710 0.60 19.63 228 SER B C 1
ATOM 3684 C C B SER B 1 252 ? -40.506 -22.059 -10.732 0.40 19.75 228 SER B C 1
ATOM 3685 O O A SER B 1 252 ? -41.085 -23.142 -10.926 0.60 22.66 228 SER B O 1
ATOM 3686 O O B SER B 1 252 ? -41.112 -23.112 -10.957 0.40 22.42 228 SER B O 1
ATOM 3691 N N . TRP B 1 253 ? -40.985 -20.874 -11.090 1.00 19.24 229 TRP B N 1
ATOM 3692 C CA . TRP B 1 253 ? -42.275 -20.748 -11.753 1.00 20.74 229 TRP B CA 1
ATOM 3693 C C . TRP B 1 253 ? -42.152 -20.963 -13.261 1.00 24.45 229 TRP B C 1
ATOM 3694 O O . TRP B 1 253 ? -41.126 -20.633 -13.861 1.00 25.27 229 TRP B O 1
ATOM 3705 N N . PRO B 1 254 ? -43.200 -21.503 -13.898 1.00 27.22 230 PRO B N 1
ATOM 3706 C CA . PRO B 1 254 ? -43.101 -21.815 -15.333 1.00 26.85 230 PRO B CA 1
ATOM 3707 C C . PRO B 1 254 ? -42.754 -20.611 -16.189 1.00 27.82 230 PRO B C 1
ATOM 3708 O O . PRO B 1 254 ? -42.040 -20.760 -17.189 1.00 27.89 230 PRO B O 1
ATOM 3712 N N . ASP B 1 255 ? -43.224 -19.419 -15.830 1.00 29.37 231 ASP B N 1
ATOM 3713 C CA . ASP B 1 255 ? -42.858 -18.227 -16.583 1.00 33.72 231 ASP B CA 1
ATOM 3714 C C . ASP B 1 255 ? -41.479 -17.698 -16.214 1.00 31.04 231 ASP B C 1
ATOM 3715 O O . ASP B 1 255 ? -40.952 -16.833 -16.924 1.00 30.70 231 ASP B O 1
ATOM 3720 N N . THR B 1 256 ? -40.890 -18.187 -15.131 1.00 26.82 232 THR B N 1
ATOM 3721 C CA . THR B 1 256 ? -39.546 -17.783 -14.761 1.00 26.57 232 THR B CA 1
ATOM 3722 C C . THR B 1 256 ? -38.641 -19.000 -14.861 1.00 28.29 232 THR B C 1
ATOM 3723 O O . THR B 1 256 ? -37.425 -18.870 -14.817 1.00 30.77 232 THR B O 1
#

InterPro domains:
  IPR001920 Asp/Glu racemase [G3DSA:3.40.50.1860] (4-220)
  IPR001920 Asp/Glu racemase [G3DSA:3.40.50.1860] (106-214)
  IPR001920 Asp/Glu racemase [SSF53681] (4-110)
  IPR001920 Asp/Glu racemase [SSF53681] (117-226)
  IPR004380 Aspartate racemase [TIGR00035] (1-223)
  IPR015942 Asp/Glu/hydantoin racemase [PF01177] (8-222)
  IPR018187 Asp/Glu racemase, active site 1 [PS00923] (80-88)
  IPR033134 Asp/Glu racemase, active site 2 [PS00924] (189-199)

Solvent-accessible surface area: 18658 Å² total; per-residue (Å²): 130,51,13,47,113,27,13,0,0,0,0,0,0,0,1,1,10,26,0,0,1,9,0,4,77,34,3,31,121,39,22,166,18,63,40,6,62,76,16,4,10,5,1,0,0,2,0,2,39,0,18,38,13,17,40,19,41,87,95,68,20,106,53,0,39,156,64,0,31,59,0,0,63,2,0,17,90,16,11,7,47,0,1,0,1,0,9,2,5,0,9,107,15,22,102,67,0,83,122,58,19,167,12,120,12,32,9,0,7,76,10,0,3,43,45,10,55,115,91,5,94,86,0,0,6,0,0,10,49,0,1,16,70,48,17,24,2,101,172,73,2,140,91,117,46,19,74,43,21,81,8,127,122,82,11,15,59,70,0,24,85,0,0,49,18,15,24,136,64,67,80,107,36,0,23,74,35,0,49,72,19,1,85,47,1,43,89,122,39,10,80,0,0,0,7,0,6,2,4,0,6,35,0,0,40,70,64,85,245,91,17,95,16,66,28,12,22,0,0,8,0,0,0,78,12,0,10,133,23,25,74,83,69,132,103,24,232,68,99,121,46,0,28,123,52,13,0,0,0,0,0,0,0,1,1,11,26,0,0,1,12,0,4,59,30,3,31,131,49,31,163,21,71,43,7,59,82,17,4,9,5,1,0,0,1,0,1,44,0,17,36,14,14,37,24,38,84,92,74,22,104,56,0,34,160,63,0,30,88,0,0,66,20,0,21,97,6,0,8,50,0,1,0,2,0,9,2,5,0,8,103,18,19,110,74,0,79,129,48,14,181,13,136,8,30,9,0,8,74,12,0,2,43,46,10,54,129,90,4,156,89,0,0,6,0,0,9,45,0,1,25,68,48,26,22,2,91,168,71,0,130,86,132,53,22,71,36,26,87,9,128,134,80,9,15,60,66,0,29,88,0,0,59,3,16,24,131,63,70,87,105,37,0,25,74,39,0,46,75,19,0,87,48,1,44,90,109,40,9,79,0,0,0,8,0,6,2,4,0,8,36,0,0,38,72,62,92,245,85,17,93,14,68,28,13,23,0,0,8,0,0,0,79,12,0,11,135,23,22,72,84,81,136,104,60

Sequence (475 aa):
QSNAMKHTIGIILGGMGPAATADMLEKFVVEELRHASCDQQHIPLIVSSIPDIPDRTACLLSGGPSPYRYLERYLLHMLEDAGAECIVIPCNTAHYWFDDLQNNVAKARRMISILDATLGDIPPSARHVGLLATNATLATGLYQKKALARRGLTLIQPEDAGQALVMQAIYTLKRGDKTAAQALLLPQIDSLIARGAQAIIMGCTEIPLIVAGHERAIACPMIDSTASLVRAAIRWYESSWPDTRYFQSNAMKHTIGILLGGMGPAATADMLEEKFVEELRHASCDQQHIPLIVSSIPDIPDRTACLLSGGPSPYRYLERRYLHMLEDAGAEECIVIPCNTAHYWFDDLQNVAKARMISILDATLGDIPPSARHVGLLATNATLATGLYQKKALARGLTLIQPEDAGQALVMQAIYTLKRGDKTAAQALLLPQIDSLIARGAQAIIMGCTEIPLLIVAGHERAIACPMIDSTASLVRAAIRWYESSWPDT

Foldseek 3Di:
DALQVLQEEEELEPVPPVLQVVLVVLQVVVQDDPDPVQGGHYDYDNPNPQDDLCCCQPVVPDHSVVVSLVVLVVRVVSRHQEYEYQFLSVCVCVVVSVVVHPHHYDHLLVLLVVPDPLVFQEEEEQHAPNCVVVVSNPVVNVVSNHHYDYDDPVLNVLSNVLLVCVVVPNLVVSLVSVVVSLVVSVVVPGQEYEDSGSCSCVSCPPPVVVRPHHYRHSSSSRSVVSVCVSCPDPPGD/DQVVLQVLQEEEEEEPVPPVLVVVLVVLQVVVDDDPDPVRGGHYDYDNPNPQDDLCCVQPVVDDHSVVVSLVVLVVRNSNHHQEYEYSFLSVCVCVVVSCVVHPHHYDHLLVLQVVPDPLVFQEEEEQHAPNCVVVVSNPVVSVVSNHHYDYDDPVLNVLSNVLLVVVVVPNLVVSLVSCVVVLVVSVVVPGQEYEDSGSSSCVNCPPPQVVHDHHYGHSSSSRSVVSVVVSVPDPVD

Secondary structure (DSSP, 8-state):
--TTTTT-EEEE--SSHHHHHHHHHHHHHHS--SSGGGSPPEEEEE-TTSPPHHHHHHH-PPPSHHHHHHHHHHHHHHT-SEEE-S-SGGGGGHHHHHHH-SSEEE-HHHHHHHTS-TT--EEEEE--HHHHHTTTTHHHHHHHT-EEE---HHHHHHHHHHHHHHHTT-HHHHHHHHHHHHHHHHHTT-SEEEE-STTHHHHHTT-GGG-SSPEEEHHHHHHHHHHHHHHTSTT--/-HHHHHHTTPEEEE--SSHHHHHHHHHHHHHHS--SSGGGSPPEEEEE-TTSPPHHHHHHH-PPPSHHHHHHHHHHHHHTT-SEEE-S-SGGGGGHHHHHHH-SSEE--HHHHHHHTS-TT--EEEEE--HHHHHTTTTHHHHHHTT-EEE---HHHHHHHHHHHHHHHTT-HHHHHHHHHHHHHHHHHTT-SEEEE-STTHHHHHTT-STT-SS-EEEHHHHHHHHHHHHHTTSTT-

Organism: Salmonella typhimurium (strain LT2 / SGSC1412 / ATCC 700720) (NCBI:txid99287)